Protein AF-A0A972RY14-F1 (afdb_monomer)

Foldseek 3Di:
DPPDPCPLVVPPDDAAEQQDLDQAPDLLLQHGDCRHLQHQLRQNDQAAQAHRVRPGGDPVQQSPADPPRNGGRHGNCSLQVTKHKYFAPPLQKAFDPVCLVLCCVQANVVLSVLQLDPVCLVVCVVWFWWQFPVVSHTGINVPDDPPTDTPPVQTRRHPSSVVVRLVVLVVVLVVDVVSVVSSCVSPVDPVVSVVRMDSMGMRHRCVLWDWDAPDVNSDIDTGPLSVLVSVLSVVRVVDDVVVCVVDVSVVRVVSSVNNVSSNVNVVCCCVQAPPDCNHVCNAVPPDDDDALDDDDDDDDDPVDDPQEDEAEPVSCCRNCVVVLLVLVLVCVVVVVPPDDPQDPVNSVVVVCVCVVVVHRPDDPPVSSVVSCVVPQQVDKDWAADPPCPDPVNIHIGGHPYYDYPVRDPDPPPVVPPPPVVVVVVVVVVVVVVVVD

Secondary structure (DSSP, 8-state):
------GGGTT--S-EE--B--SBSSTTS-SB-TTBTT-HHHH--SSTTB-TTSSSBSGGGTTPBPTTT--B-S-TTHHHH--EEEEPPTT--EE-GGGHHHHHHHH-HHHHHHHT-GGGHHHHHHS-EEEETTTTEEEEGGGS-TT--B-TTS-BSSHHHHHHHHHHHHHHHHH-HHHHHHHHHH-S-GGGGGGTEESEEEE--GGGS-EEEETTTTEEEE-HHHHHHHHHHHGGGG--HHHHHH-HHHHHHHHHHHHHHHHHHHHHHHIIIIISTTSHHHHHHH-PPPSS---------TTS-TTEEEEEHHHHHHHTHHHHHHHHHHHHHTT-STT----HHHHHHHHHHHHHTT------HHHHHHHHHHHGGG-EEEEE-SS--SGGGEEEEEEEEEE-TTTS----GGGTHHHHHHHHHHHHHHHHHTT-

Structure (mmCIF, N/CA/C/O backbone):
data_AF-A0A972RY14-F1
#
_entry.id   AF-A0A972RY14-F1
#
loop_
_atom_site.group_PDB
_atom_site.id
_atom_site.type_symbol
_atom_site.label_atom_id
_atom_site.label_alt_id
_atom_site.label_comp_id
_atom_site.label_asym_id
_atom_site.label_entity_id
_atom_site.label_seq_id
_atom_site.pdbx_PDB_ins_code
_atom_site.Cartn_x
_atom_site.Cartn_y
_atom_site.Cartn_z
_atom_site.occupancy
_atom_site.B_iso_or_equiv
_atom_site.auth_seq_id
_atom_site.auth_comp_id
_atom_site.auth_asym_id
_atom_site.auth_atom_id
_atom_site.pdbx_PDB_model_num
ATOM 1 N N . MET A 1 1 ? -0.905 -13.539 -23.899 1.00 31.23 1 MET A N 1
ATOM 2 C CA . MET A 1 1 ? -1.121 -13.413 -22.442 1.00 31.23 1 MET A CA 1
ATOM 3 C C . MET A 1 1 ? -0.305 -14.506 -21.786 1.00 31.23 1 MET A C 1
ATOM 5 O O . MET A 1 1 ? -0.497 -15.656 -22.144 1.00 31.23 1 MET A O 1
ATOM 9 N N . VAL A 1 2 ? 0.668 -14.164 -20.940 1.00 25.73 2 VAL A N 1
ATOM 10 C CA . VAL A 1 2 ? 1.366 -15.172 -20.130 1.00 25.73 2 VAL A CA 1
ATOM 11 C C . VAL A 1 2 ? 0.392 -15.558 -19.024 1.00 25.73 2 VAL A C 1
ATOM 13 O O . VAL A 1 2 ? 0.084 -14.720 -18.178 1.00 25.73 2 VAL A O 1
ATOM 16 N N . GLU A 1 3 ? -0.152 -16.772 -19.076 1.00 24.75 3 GLU A N 1
ATOM 17 C CA . GLU A 1 3 ? -0.888 -17.345 -17.951 1.00 24.75 3 GLU A CA 1
ATOM 18 C C . GLU A 1 3 ? 0.083 -17.451 -16.775 1.00 24.75 3 GLU A C 1
ATOM 20 O O . GLU A 1 3 ? 1.041 -18.223 -16.785 1.00 24.75 3 GLU A O 1
ATOM 25 N N . ILE A 1 4 ? -0.106 -16.577 -15.789 1.00 32.75 4 ILE A N 1
ATOM 26 C CA . ILE A 1 4 ? 0.603 -16.669 -14.520 1.00 32.75 4 ILE A CA 1
ATOM 27 C C . I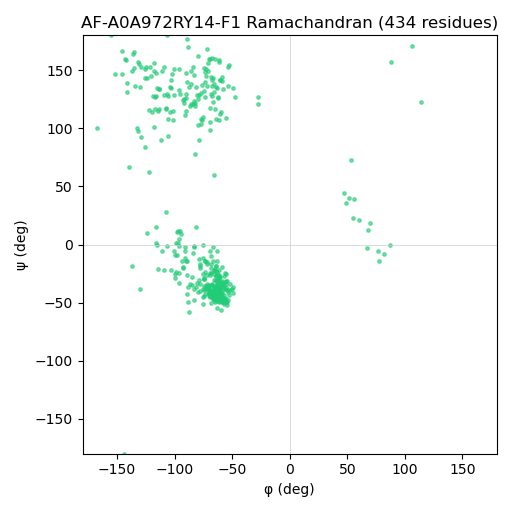LE A 1 4 ? -0.095 -17.789 -13.762 1.00 32.75 4 ILE A C 1
ATOM 29 O O . ILE A 1 4 ? -1.229 -17.617 -13.324 1.00 32.75 4 ILE A O 1
ATOM 33 N N . ASP A 1 5 ? 0.569 -18.931 -13.637 1.00 36.12 5 ASP A N 1
ATOM 34 C CA . ASP A 1 5 ? 0.090 -20.032 -12.813 1.00 36.12 5 ASP A CA 1
ATOM 35 C C . ASP A 1 5 ? 0.052 -19.581 -11.343 1.00 36.12 5 ASP A C 1
ATOM 37 O O . ASP A 1 5 ? 1.088 -19.347 -10.709 1.00 36.12 5 ASP A O 1
ATOM 41 N N . PHE A 1 6 ? -1.159 -19.372 -10.819 1.00 38.38 6 PHE A N 1
ATOM 42 C CA . PHE A 1 6 ? -1.369 -18.899 -9.453 1.00 38.38 6 PHE A CA 1
ATOM 43 C C . PHE A 1 6 ? -1.336 -20.027 -8.409 1.00 38.38 6 PHE A C 1
ATOM 45 O O . PHE A 1 6 ? -1.285 -19.725 -7.216 1.00 38.38 6 PHE A O 1
ATOM 52 N N . SER A 1 7 ? -1.276 -21.298 -8.828 1.00 40.31 7 SER A N 1
ATOM 53 C CA . SER A 1 7 ? -1.229 -22.465 -7.928 1.00 40.31 7 SER A CA 1
ATOM 54 C C . SER A 1 7 ? 0.006 -22.464 -7.012 1.00 40.31 7 SER A C 1
ATOM 56 O O . SER A 1 7 ? -0.044 -22.906 -5.865 1.00 40.31 7 SER A O 1
ATOM 58 N N . VAL A 1 8 ? 1.108 -21.847 -7.455 1.00 44.94 8 VAL A N 1
ATOM 59 C CA . VAL A 1 8 ? 2.336 -21.662 -6.659 1.00 44.94 8 VAL A CA 1
ATOM 60 C C . VAL A 1 8 ? 2.110 -20.736 -5.449 1.00 44.94 8 VAL A C 1
ATOM 62 O O . VAL A 1 8 ? 2.861 -20.786 -4.472 1.00 44.94 8 VAL A O 1
ATOM 65 N N . TYR A 1 9 ? 1.076 -19.889 -5.486 1.00 47.03 9 TYR A N 1
ATOM 66 C CA . TYR A 1 9 ? 0.794 -18.872 -4.470 1.00 47.03 9 TYR A CA 1
ATOM 67 C C . TYR A 1 9 ? -0.290 -19.274 -3.461 1.00 47.03 9 TYR A C 1
ATOM 69 O O . TYR A 1 9 ? -0.433 -18.588 -2.449 1.00 47.03 9 TYR A O 1
ATOM 77 N N . GLU A 1 10 ? -1.002 -20.385 -3.673 1.00 38.75 10 GLU A N 1
ATOM 78 C CA . GLU A 1 10 ? -2.032 -20.890 -2.744 1.00 38.75 10 GLU A CA 1
ATOM 79 C C . GLU A 1 10 ? -1.445 -21.336 -1.393 1.00 38.75 10 GLU A C 1
ATOM 81 O O . GLU A 1 10 ? -2.122 -21.297 -0.369 1.00 38.75 10 GLU A O 1
ATOM 86 N N . ASN A 1 11 ? -0.148 -21.656 -1.367 1.00 39.88 11 ASN A N 1
ATOM 87 C CA . ASN A 1 11 ? 0.603 -22.022 -0.163 1.00 39.88 11 ASN A CA 1
ATOM 88 C C . ASN A 1 11 ? 1.408 -20.856 0.448 1.00 39.88 11 ASN A C 1
ATOM 90 O O . ASN A 1 11 ? 2.258 -21.077 1.319 1.00 39.88 11 ASN A O 1
ATOM 94 N N . LEU A 1 12 ? 1.196 -19.606 0.007 1.00 41.84 12 LEU A N 1
ATOM 95 C CA . LEU A 1 12 ? 1.815 -18.460 0.676 1.00 41.84 12 LEU A CA 1
ATOM 96 C C . LEU A 1 12 ? 1.213 -18.329 2.084 1.00 41.84 12 LEU A C 1
ATOM 98 O O . LEU A 1 12 ? -0.004 -18.195 2.221 1.00 41.84 12 LEU A O 1
ATOM 102 N N . PRO A 1 13 ? 2.031 -18.352 3.152 1.00 44.38 13 PRO A N 1
ATOM 103 C CA . PRO A 1 13 ? 1.507 -18.205 4.497 1.00 44.38 13 PRO A CA 1
ATOM 104 C C . PRO A 1 13 ? 0.762 -16.874 4.616 1.00 44.38 13 PRO A C 1
ATOM 106 O O . PRO A 1 13 ? 1.210 -15.855 4.077 1.00 44.38 13 PRO A O 1
ATOM 109 N N . LYS A 1 14 ? -0.332 -16.890 5.397 1.00 60.28 14 LYS A N 1
ATOM 110 C CA . LYS A 1 14 ? -0.858 -15.722 6.125 1.00 60.28 14 LYS A CA 1
ATOM 111 C C . LYS A 1 14 ? 0.303 -14.771 6.422 1.00 60.28 14 LYS A C 1
ATOM 113 O O . LYS A 1 14 ? 1.313 -15.229 6.957 1.00 60.28 14 LYS A O 1
ATOM 118 N N . TYR A 1 15 ? 0.157 -13.499 6.043 1.00 71.69 15 TYR A N 1
ATOM 119 C CA . TYR A 1 15 ? 1.189 -12.458 6.115 1.00 71.69 15 TYR A CA 1
ATOM 120 C C . TYR A 1 15 ? 2.204 -12.708 7.235 1.00 71.69 15 TYR A C 1
ATOM 122 O O . TYR A 1 15 ? 1.823 -12.807 8.402 1.00 71.69 15 TYR A O 1
ATOM 130 N N . LYS A 1 16 ? 3.491 -12.836 6.899 1.00 87.19 16 LYS A N 1
ATOM 131 C CA . LYS A 1 16 ? 4.525 -13.070 7.915 1.00 87.19 16 LYS A CA 1
ATOM 132 C C . LYS A 1 16 ? 4.684 -11.840 8.812 1.00 87.19 16 LYS A C 1
ATOM 134 O O . LYS A 1 16 ? 4.617 -10.702 8.338 1.00 87.19 16 LYS A O 1
ATOM 139 N N . GLU A 1 17 ? 4.892 -12.085 10.104 1.00 90.44 17 GLU A N 1
ATOM 140 C CA . GLU A 1 17 ? 5.098 -11.022 11.088 1.00 90.44 17 GLU A CA 1
ATOM 141 C C . GLU A 1 17 ? 6.487 -10.392 10.944 1.00 90.44 17 GLU A C 1
ATOM 143 O O . GLU A 1 17 ? 7.486 -11.074 10.718 1.00 90.44 17 GLU A O 1
ATOM 148 N N . ILE A 1 18 ? 6.533 -9.072 11.093 1.00 92.25 18 ILE A N 1
ATOM 149 C CA . ILE A 1 18 ? 7.753 -8.279 11.183 1.00 92.25 18 ILE A CA 1
ATOM 150 C C . ILE A 1 18 ? 7.982 -7.946 12.655 1.00 92.25 18 ILE A C 1
ATOM 152 O O . ILE A 1 18 ? 7.202 -7.216 13.269 1.00 92.25 18 ILE A O 1
ATOM 156 N N . THR A 1 19 ? 9.070 -8.464 13.211 1.00 88.19 19 THR A N 1
ATOM 157 C CA . THR A 1 19 ? 9.394 -8.363 14.643 1.00 88.19 19 THR A CA 1
ATOM 158 C C . THR A 1 19 ? 10.408 -7.257 14.929 1.00 88.19 19 THR A C 1
ATOM 160 O O . THR A 1 19 ? 10.461 -6.718 16.035 1.00 88.19 19 THR A O 1
ATOM 163 N N . THR A 1 20 ? 11.231 -6.903 13.936 1.00 88.88 20 THR A N 1
ATOM 164 C CA . THR A 1 20 ? 12.447 -6.122 14.154 1.00 88.88 20 THR A CA 1
ATOM 165 C C . THR A 1 20 ? 12.383 -4.756 13.476 1.00 88.88 20 THR A C 1
ATOM 167 O O . THR A 1 20 ? 12.012 -4.619 12.312 1.00 88.88 20 THR A O 1
ATOM 170 N N . GLN A 1 21 ? 12.797 -3.725 14.219 1.00 87.62 21 GLN A N 1
ATOM 171 C CA . GLN A 1 21 ? 12.912 -2.343 13.734 1.00 87.62 21 GLN A CA 1
ATOM 172 C C . GLN A 1 21 ? 14.129 -2.121 12.820 1.00 87.62 21 GLN A C 1
ATOM 174 O O . GLN A 1 21 ? 14.139 -1.205 12.000 1.00 87.62 21 GLN A O 1
ATOM 179 N N . SER A 1 22 ? 15.169 -2.942 12.979 1.00 87.69 22 SER A N 1
ATOM 180 C CA . SER A 1 22 ? 16.404 -2.855 12.207 1.00 87.69 22 SER A CA 1
ATOM 181 C C . SER A 1 22 ? 16.142 -3.213 10.748 1.00 87.69 22 SER A C 1
ATOM 183 O O . SER A 1 22 ? 15.593 -4.268 10.433 1.00 87.69 22 SER A O 1
ATOM 185 N N . ILE A 1 23 ? 16.560 -2.329 9.843 1.00 87.75 23 ILE A N 1
ATOM 186 C CA . ILE A 1 23 ? 16.458 -2.568 8.400 1.00 87.75 23 ILE A CA 1
ATOM 187 C C . ILE A 1 23 ? 17.520 -3.581 7.951 1.00 87.75 23 ILE A C 1
ATOM 189 O O . ILE A 1 23 ? 17.234 -4.445 7.123 1.00 87.75 23 ILE A O 1
ATOM 193 N N . TYR A 1 24 ? 18.729 -3.489 8.505 1.00 88.12 24 TYR A N 1
ATOM 194 C CA . TYR A 1 24 ? 19.896 -4.281 8.115 1.00 88.12 24 TYR A CA 1
ATOM 195 C C . TYR A 1 24 ? 20.389 -5.154 9.273 1.00 88.12 24 TYR A C 1
ATOM 197 O O . TYR A 1 24 ? 20.140 -4.838 10.435 1.00 88.12 24 TYR A O 1
ATOM 205 N N . VAL A 1 25 ? 21.088 -6.247 8.947 1.00 83.75 25 VAL A N 1
ATOM 206 C CA . VAL A 1 25 ? 21.719 -7.141 9.943 1.00 83.75 25 VAL A CA 1
ATOM 207 C C . VAL A 1 25 ? 22.931 -6.479 10.603 1.00 83.75 25 VAL A C 1
ATOM 209 O O . VAL A 1 25 ? 23.173 -6.663 11.789 1.00 83.75 25 VAL A O 1
ATOM 212 N N . SER A 1 26 ? 23.696 -5.705 9.833 1.00 76.31 26 SER A N 1
ATOM 213 C CA . SER A 1 26 ? 24.914 -5.033 10.285 1.00 76.31 26 SER A CA 1
ATOM 214 C C . SER A 1 26 ? 24.959 -3.588 9.790 1.00 76.31 26 SER A C 1
ATOM 216 O O . SER A 1 26 ? 24.245 -3.206 8.859 1.00 76.31 26 SER A O 1
ATOM 218 N N . ASN A 1 27 ? 25.858 -2.793 10.372 1.00 65.06 27 ASN A N 1
ATOM 219 C CA . ASN A 1 27 ? 26.054 -1.382 10.020 1.00 65.06 27 ASN A CA 1
ATOM 220 C C . ASN A 1 27 ? 26.621 -1.163 8.604 1.00 65.06 27 ASN A C 1
ATOM 222 O O . ASN A 1 27 ? 26.789 -0.022 8.194 1.00 65.06 27 ASN A O 1
ATOM 226 N N . LYS A 1 28 ? 26.922 -2.229 7.848 1.00 62.50 28 LYS A N 1
ATOM 227 C CA . LYS A 1 28 ? 27.474 -2.136 6.487 1.00 62.50 28 LYS A CA 1
ATOM 228 C C . LYS A 1 28 ? 26.412 -1.924 5.395 1.00 62.50 28 LYS A C 1
ATOM 230 O O . LYS A 1 28 ? 26.766 -1.818 4.232 1.00 62.50 28 LYS A O 1
ATOM 235 N N . PHE A 1 29 ? 25.116 -1.874 5.733 1.00 72.62 29 PHE A N 1
ATOM 236 C CA . PHE A 1 29 ? 24.006 -1.607 4.789 1.00 72.62 29 PHE A CA 1
ATOM 237 C C . PHE A 1 29 ? 23.938 -2.546 3.555 1.00 72.62 29 PHE A C 1
ATOM 239 O O . PHE A 1 29 ? 23.338 -2.221 2.519 1.00 72.62 29 PHE A O 1
ATOM 246 N N . GLU A 1 30 ? 24.533 -3.735 3.670 1.00 73.75 30 GLU A N 1
ATOM 247 C CA . GLU A 1 30 ? 24.622 -4.732 2.597 1.00 73.75 30 GLU A CA 1
ATOM 248 C C . GLU A 1 30 ? 23.414 -5.673 2.588 1.00 73.75 30 GLU A C 1
ATOM 250 O O . GLU A 1 30 ? 22.789 -5.862 1.548 1.00 73.75 30 GLU A O 1
ATOM 255 N N . LYS A 1 31 ? 23.061 -6.238 3.752 1.00 85.50 31 LYS A N 1
ATOM 256 C CA . LYS A 1 31 ? 22.051 -7.301 3.878 1.00 85.50 31 LYS A CA 1
ATOM 257 C C . LYS A 1 31 ? 20.875 -6.873 4.742 1.00 85.50 31 LYS A C 1
ATOM 259 O O . LYS A 1 31 ? 21.058 -6.434 5.882 1.00 85.50 31 LYS A O 1
ATOM 264 N N . PHE A 1 32 ? 19.667 -7.033 4.203 1.00 90.69 32 PHE A N 1
ATOM 265 C CA . PHE A 1 32 ? 18.436 -6.771 4.941 1.00 90.69 32 PHE A CA 1
ATOM 266 C C . PHE A 1 32 ? 18.248 -7.769 6.077 1.00 90.69 32 PHE A C 1
ATOM 268 O O . PHE A 1 32 ? 18.558 -8.953 5.936 1.00 90.69 32 PHE A O 1
ATOM 275 N N . HIS A 1 33 ? 17.709 -7.278 7.189 1.00 92.00 33 HIS A N 1
ATOM 276 C CA . HIS A 1 33 ? 17.401 -8.096 8.351 1.00 92.00 33 HIS A CA 1
ATOM 277 C C . HIS A 1 33 ? 16.332 -9.151 8.002 1.00 92.00 33 HIS A C 1
ATOM 279 O O . HIS A 1 33 ? 15.323 -8.787 7.387 1.00 92.00 33 HIS A O 1
ATOM 285 N N . PRO A 1 34 ? 16.495 -10.427 8.404 1.00 90.12 34 PRO A N 1
ATOM 286 C CA . PRO A 1 34 ? 15.567 -11.514 8.067 1.00 90.12 34 PRO A CA 1
ATOM 287 C C . PRO A 1 34 ? 14.154 -11.318 8.631 1.00 90.12 34 PRO A C 1
ATOM 289 O O . PRO A 1 34 ? 13.187 -11.804 8.056 1.00 90.12 34 PRO A O 1
ATOM 292 N N . GLU A 1 35 ? 14.012 -10.540 9.699 1.00 90.69 35 GLU A N 1
ATOM 293 C CA . GLU A 1 35 ? 12.711 -10.221 10.310 1.00 90.69 35 GLU A CA 1
ATOM 294 C C . GLU A 1 35 ? 12.354 -8.727 10.236 1.00 90.69 35 GLU A C 1
ATOM 296 O O . GLU A 1 35 ? 11.510 -8.233 10.982 1.00 90.69 35 GLU A O 1
ATOM 301 N N . GLY A 1 36 ? 13.060 -7.972 9.388 1.00 92.00 36 GLY A N 1
ATOM 302 C CA . GLY A 1 36 ? 12.861 -6.532 9.239 1.00 92.00 36 GLY A CA 1
ATOM 303 C C . GLY A 1 36 ? 11.804 -6.167 8.197 1.00 92.00 36 GLY A C 1
ATOM 304 O O . GLY A 1 36 ? 11.395 -6.978 7.364 1.00 92.00 36 GLY A O 1
ATOM 305 N N . ILE A 1 37 ? 11.436 -4.885 8.160 1.00 92.56 37 ILE A N 1
ATOM 306 C CA . ILE A 1 37 ? 10.443 -4.331 7.219 1.00 92.56 37 ILE A CA 1
ATOM 307 C C . ILE A 1 37 ? 10.846 -4.418 5.730 1.00 92.56 37 ILE A C 1
ATOM 309 O O . ILE A 1 37 ? 10.044 -4.072 4.867 1.00 92.56 37 ILE A O 1
ATOM 313 N N . TYR A 1 38 ? 12.057 -4.868 5.395 1.00 93.00 38 TYR A N 1
ATOM 314 C CA . TYR A 1 38 ? 12.517 -5.101 4.014 1.00 93.00 38 TYR A CA 1
ATOM 315 C C . TYR A 1 38 ? 13.008 -6.533 3.761 1.00 93.00 38 TYR A C 1
ATOM 317 O O . TYR A 1 38 ? 13.559 -6.809 2.691 1.00 93.00 38 TYR A O 1
ATOM 325 N N . SER A 1 39 ? 12.783 -7.430 4.725 1.00 92.69 39 SER A N 1
ATOM 326 C CA . SER A 1 39 ? 13.262 -8.810 4.729 1.00 92.69 39 SER A CA 1
ATOM 327 C C . SER A 1 39 ? 12.985 -9.564 3.428 1.00 92.69 39 SER A C 1
ATOM 329 O O . SER A 1 39 ? 11.867 -9.577 2.910 1.00 92.69 39 SER A O 1
ATOM 331 N N . GLU A 1 40 ? 13.997 -10.275 2.940 1.00 91.81 40 GLU A N 1
ATOM 332 C CA . GLU A 1 40 ? 13.847 -11.200 1.816 1.00 91.81 40 GLU A CA 1
ATOM 333 C C . GLU A 1 40 ? 13.107 -12.491 2.203 1.00 91.81 40 GLU A C 1
ATOM 335 O O . GLU A 1 40 ? 12.469 -13.123 1.363 1.00 91.81 40 GLU A O 1
ATOM 340 N N . GLN A 1 41 ? 13.120 -12.872 3.485 1.00 90.88 41 GLN A N 1
ATOM 341 C CA . GLN A 1 41 ? 12.388 -14.046 3.977 1.00 90.88 41 GLN A CA 1
ATOM 342 C C . GLN A 1 41 ? 10.875 -13.815 4.061 1.00 90.88 41 GLN A C 1
ATOM 344 O O . GLN A 1 41 ? 10.097 -14.779 3.971 1.00 90.88 41 GLN A O 1
ATOM 349 N N . ILE A 1 42 ? 10.485 -12.555 4.292 1.00 90.50 42 ILE A N 1
ATOM 350 C CA . ILE A 1 42 ? 9.097 -12.099 4.414 1.00 90.50 42 ILE A CA 1
ATOM 351 C C . ILE A 1 42 ? 8.547 -11.751 3.037 1.00 90.50 42 ILE A C 1
ATOM 353 O O . ILE A 1 42 ? 7.560 -12.341 2.618 1.00 90.50 42 ILE A O 1
ATOM 357 N N . PHE A 1 43 ? 9.198 -10.825 2.331 1.00 91.19 43 PHE A N 1
ATOM 358 C CA . PHE A 1 43 ? 8.648 -10.238 1.108 1.00 91.19 43 PHE A CA 1
ATOM 359 C C . PHE A 1 43 ? 9.092 -10.944 -0.177 1.00 91.19 43 PHE A C 1
ATOM 361 O O . PHE A 1 43 ? 8.506 -10.707 -1.225 1.00 91.19 43 PHE A O 1
ATOM 3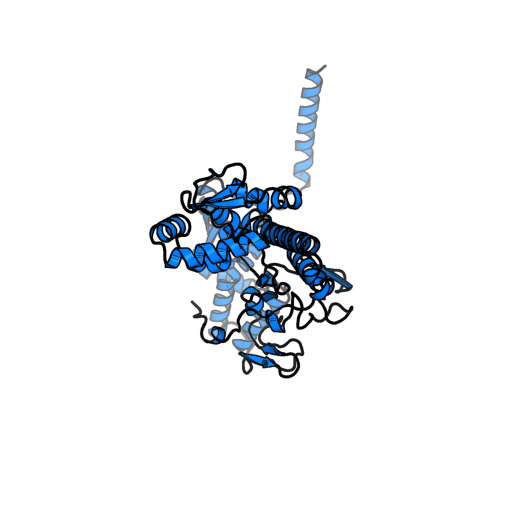68 N N . GLY A 1 44 ? 10.113 -11.799 -0.117 1.00 90.12 44 GLY A N 1
ATOM 369 C CA . GLY A 1 44 ? 10.692 -12.454 -1.289 1.00 90.12 44 GLY A CA 1
ATOM 370 C C . GLY A 1 44 ? 12.063 -11.893 -1.692 1.00 90.12 44 GLY A C 1
ATOM 371 O O . GLY A 1 44 ? 12.516 -10.881 -1.139 1.00 90.12 44 GLY A O 1
ATOM 372 N N . PRO A 1 45 ? 12.738 -12.563 -2.638 1.00 91.44 45 PRO A N 1
ATOM 373 C CA . PRO A 1 45 ? 14.148 -12.338 -2.956 1.00 91.44 45 PRO A CA 1
ATOM 374 C C . PRO A 1 45 ? 14.390 -11.017 -3.694 1.00 91.44 45 PRO A C 1
ATOM 376 O O . PRO A 1 45 ? 13.515 -10.538 -4.415 1.00 91.44 45 PRO A O 1
ATOM 379 N N . LEU A 1 46 ? 15.580 -10.424 -3.529 1.00 90.38 46 LEU A N 1
ATOM 380 C CA . LEU A 1 46 ? 15.978 -9.229 -4.292 1.00 90.38 46 LEU A CA 1
ATOM 381 C C . LEU A 1 46 ? 16.269 -9.531 -5.765 1.00 90.38 46 LEU A C 1
ATOM 383 O O . LEU A 1 46 ? 15.936 -8.728 -6.632 1.00 90.38 46 LEU A O 1
ATOM 387 N N . GLU A 1 47 ? 16.872 -10.686 -6.038 1.00 89.69 47 GLU A N 1
ATOM 388 C CA . GLU A 1 47 ? 17.248 -11.126 -7.379 1.00 89.69 47 GLU A CA 1
ATOM 389 C C . GLU A 1 47 ? 16.395 -12.313 -7.835 1.00 89.69 47 GLU A C 1
ATOM 391 O O . GLU A 1 47 ? 15.969 -13.151 -7.038 1.00 89.69 47 GLU A O 1
ATOM 396 N N . ASN A 1 48 ? 16.169 -12.405 -9.146 1.00 90.19 48 ASN A N 1
ATOM 397 C CA . ASN A 1 48 ? 15.366 -13.470 -9.735 1.00 90.19 48 ASN A CA 1
ATOM 398 C C . ASN A 1 48 ? 15.977 -14.852 -9.488 1.00 90.19 48 ASN A C 1
ATOM 400 O O . ASN A 1 48 ? 17.112 -15.121 -9.881 1.00 90.19 48 ASN A O 1
ATOM 404 N N . ASN A 1 49 ? 15.176 -15.754 -8.915 1.00 89.38 49 ASN A N 1
ATOM 405 C CA . ASN A 1 49 ? 15.536 -17.144 -8.635 1.00 89.38 49 ASN A CA 1
ATOM 406 C C . ASN A 1 49 ? 16.859 -17.271 -7.867 1.00 89.38 49 ASN A C 1
ATOM 408 O O . ASN A 1 49 ? 17.676 -18.144 -8.168 1.00 89.38 49 ASN A O 1
ATOM 412 N N . ARG A 1 50 ? 17.099 -16.379 -6.903 1.00 91.00 50 ARG A N 1
ATOM 413 C CA . ARG A 1 50 ? 18.292 -16.419 -6.059 1.00 91.00 50 ARG A CA 1
ATOM 414 C C . ARG A 1 50 ? 17.937 -16.043 -4.628 1.00 91.00 50 ARG A C 1
ATOM 416 O O . ARG A 1 50 ? 17.267 -15.047 -4.383 1.00 91.00 50 ARG A O 1
ATOM 423 N N . CYS A 1 51 ? 18.388 -16.846 -3.670 1.00 90.62 51 CYS A N 1
ATOM 424 C CA . CYS A 1 51 ? 18.228 -16.531 -2.255 1.00 90.62 51 CYS A CA 1
ATOM 425 C C . CYS A 1 51 ? 19.277 -15.510 -1.769 1.00 90.62 51 CYS A C 1
ATOM 427 O O . CYS A 1 51 ? 20.348 -15.372 -2.358 1.00 90.62 51 CYS A O 1
ATOM 429 N N . GLN A 1 52 ? 19.022 -14.869 -0.624 1.00 90.00 52 GLN A N 1
ATOM 430 C CA . GLN A 1 52 ? 19.906 -13.839 -0.053 1.00 90.00 52 GLN A CA 1
ATOM 431 C C . GLN A 1 52 ? 21.364 -14.293 0.178 1.00 90.00 52 GLN A C 1
ATOM 433 O O . GLN A 1 52 ? 22.284 -13.481 0.104 1.00 90.00 52 GLN A O 1
ATOM 438 N N . CYS A 1 53 ? 21.607 -15.573 0.495 1.00 89.00 53 CYS A N 1
ATOM 439 C CA . CYS A 1 53 ? 22.966 -16.085 0.719 1.00 89.00 53 CYS A CA 1
ATOM 440 C C . CYS A 1 53 ? 23.637 -16.636 -0.549 1.00 89.00 53 CYS A C 1
ATOM 442 O O . CYS A 1 53 ? 24.798 -17.027 -0.485 1.00 89.00 53 CYS A O 1
ATOM 444 N N . GLY A 1 54 ? 22.919 -16.704 -1.674 1.00 86.50 54 GLY A N 1
ATOM 445 C CA . GLY A 1 54 ? 23.418 -17.210 -2.954 1.00 86.50 54 GLY A CA 1
ATOM 446 C C . GLY A 1 54 ? 23.526 -18.735 -3.077 1.00 86.50 54 GLY A C 1
ATOM 447 O O . GLY A 1 54 ? 23.804 -19.215 -4.169 1.00 86.50 54 GLY A O 1
ATOM 448 N N . LYS A 1 55 ? 23.284 -19.511 -2.010 1.00 89.88 55 LYS A N 1
ATOM 449 C CA . LYS A 1 55 ? 23.431 -20.982 -2.034 1.00 89.88 55 LYS A CA 1
ATOM 450 C C . LYS A 1 55 ? 22.338 -21.696 -2.827 1.00 89.88 55 LYS A C 1
ATOM 452 O O . LYS A 1 55 ? 22.608 -22.676 -3.507 1.00 89.88 55 LYS A O 1
ATOM 457 N N . THR A 1 56 ? 21.104 -21.208 -2.738 1.00 88.00 56 THR A N 1
ATOM 458 C CA . THR A 1 56 ? 19.971 -21.732 -3.505 1.00 88.00 56 THR A CA 1
ATOM 459 C C . THR A 1 56 ? 19.677 -20.764 -4.639 1.00 88.00 56 THR A C 1
ATOM 461 O O . THR A 1 56 ? 19.282 -19.620 -4.398 1.00 88.00 56 THR A O 1
ATOM 464 N N . PHE A 1 57 ? 19.892 -21.215 -5.872 1.00 90.31 57 PHE A N 1
ATOM 465 C CA . PHE A 1 57 ? 19.699 -20.404 -7.068 1.00 90.31 57 PHE A CA 1
ATOM 466 C C . PHE A 1 57 ? 19.193 -21.239 -8.249 1.00 90.31 57 PHE A C 1
ATOM 468 O O . PHE A 1 57 ? 19.237 -22.472 -8.227 1.00 90.31 57 PHE A O 1
ATOM 475 N N . GLY A 1 58 ? 18.726 -20.547 -9.285 1.00 85.88 58 GLY A N 1
ATOM 476 C CA . GLY A 1 58 ? 18.303 -21.131 -10.552 1.00 85.88 58 GLY A CA 1
ATOM 477 C C . GLY A 1 58 ? 16.833 -21.549 -10.577 1.00 85.88 58 GLY A C 1
ATOM 478 O O . GLY A 1 58 ? 16.211 -21.815 -9.549 1.00 85.88 58 GLY A O 1
ATOM 479 N N . LYS A 1 59 ? 16.275 -21.632 -11.792 1.00 86.38 59 LYS A N 1
ATOM 480 C CA . LYS A 1 59 ? 14.860 -21.977 -12.022 1.00 86.38 59 LYS A CA 1
ATOM 481 C C . LYS A 1 59 ? 14.483 -23.369 -11.498 1.00 86.38 59 LYS A C 1
ATOM 483 O O . LYS A 1 59 ? 13.345 -23.568 -11.102 1.00 86.38 59 LYS A O 1
ATOM 488 N N . ILE A 1 60 ? 15.441 -24.300 -11.438 1.00 87.31 60 ILE A N 1
ATOM 489 C CA . ILE A 1 60 ? 15.256 -25.663 -10.899 1.00 87.31 60 ILE A CA 1
ATOM 490 C C . ILE A 1 60 ? 14.805 -25.628 -9.431 1.00 87.31 60 ILE A C 1
ATOM 492 O O . ILE A 1 60 ? 14.048 -26.482 -8.977 1.00 87.31 60 ILE A O 1
ATOM 496 N N . ASN A 1 61 ? 15.261 -24.622 -8.684 1.00 85.19 61 ASN A N 1
ATOM 497 C CA . ASN A 1 61 ? 14.943 -24.453 -7.273 1.00 85.19 61 ASN A CA 1
ATOM 498 C C . ASN A 1 61 ? 13.789 -23.470 -7.038 1.00 85.19 61 ASN A C 1
ATOM 500 O O . ASN A 1 61 ? 13.574 -23.064 -5.897 1.00 85.19 61 ASN A O 1
ATOM 504 N N . ASN A 1 62 ? 13.063 -23.066 -8.086 1.00 86.50 62 ASN A N 1
ATOM 505 C CA . ASN A 1 62 ? 11.925 -22.163 -7.955 1.00 86.50 62 ASN A CA 1
ATOM 506 C C . ASN A 1 62 ? 10.867 -22.765 -7.011 1.00 86.50 62 ASN A C 1
ATOM 508 O O . ASN A 1 62 ? 10.552 -23.949 -7.091 1.00 86.50 62 ASN A O 1
ATOM 512 N N . GLY A 1 63 ? 10.360 -21.960 -6.080 1.00 85.00 63 GLY A N 1
ATOM 513 C CA . GLY A 1 63 ? 9.420 -22.391 -5.042 1.00 85.00 63 GLY A CA 1
ATOM 514 C C . GLY A 1 63 ? 10.063 -23.058 -3.818 1.00 85.00 63 GLY A C 1
ATOM 515 O O . GLY A 1 63 ? 9.381 -23.253 -2.813 1.00 85.00 63 GLY A O 1
ATOM 516 N N . LYS A 1 64 ? 11.372 -23.355 -3.828 1.00 87.75 64 LYS A N 1
ATOM 517 C CA . LYS A 1 64 ? 12.074 -23.924 -2.663 1.00 87.75 64 LYS A CA 1
ATOM 518 C C . LYS A 1 64 ? 12.618 -22.826 -1.747 1.00 87.75 64 LYS A C 1
ATOM 520 O O . LYS A 1 64 ? 13.147 -21.811 -2.207 1.00 87.75 64 LYS A O 1
ATOM 525 N N . ARG A 1 65 ? 12.522 -23.026 -0.428 1.00 90.06 65 ARG A N 1
ATOM 526 C CA . ARG A 1 65 ? 13.181 -22.158 0.564 1.00 90.06 65 ARG A CA 1
ATOM 527 C C . ARG A 1 65 ? 14.613 -22.618 0.796 1.00 90.06 65 ARG A C 1
ATOM 529 O O . ARG A 1 65 ? 14.875 -23.808 0.899 1.00 90.06 65 ARG A O 1
ATOM 536 N N . CYS A 1 66 ? 15.532 -21.664 0.894 1.00 90.88 66 CYS A N 1
ATOM 537 C CA . CYS A 1 66 ? 16.924 -21.957 1.211 1.00 90.88 66 CYS A CA 1
ATOM 538 C C . CYS A 1 66 ? 17.067 -22.449 2.659 1.00 90.88 66 CYS A C 1
ATOM 540 O O . CYS A 1 66 ? 16.634 -21.757 3.577 1.00 90.88 66 CYS A O 1
ATOM 542 N N . GLU A 1 67 ? 17.750 -23.573 2.871 1.00 91.31 67 GLU A N 1
ATOM 543 C CA . GLU A 1 67 ? 18.007 -24.146 4.204 1.00 91.31 67 GLU A CA 1
ATOM 544 C C . GLU A 1 67 ? 18.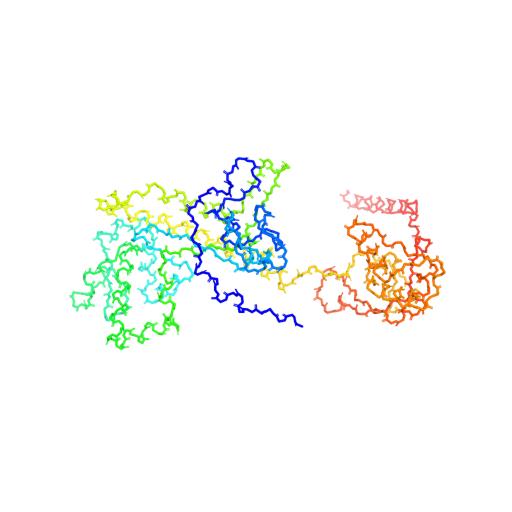877 -23.244 5.091 1.00 91.31 67 GLU A C 1
ATOM 546 O O . GLU A 1 67 ? 18.761 -23.257 6.310 1.00 91.31 67 GLU A O 1
ATOM 551 N N . HIS A 1 68 ? 19.727 -22.408 4.485 1.00 88.38 68 HIS A N 1
ATOM 552 C CA . HIS A 1 68 ? 20.635 -21.538 5.233 1.00 88.38 68 HIS A CA 1
ATOM 553 C C . HIS A 1 68 ? 20.044 -20.175 5.588 1.00 88.38 68 HIS A C 1
ATOM 555 O O . HIS A 1 68 ? 20.292 -19.673 6.678 1.00 88.38 68 HIS A O 1
ATOM 561 N N . CYS A 1 69 ? 19.333 -19.527 4.660 1.00 88.19 69 CYS A N 1
ATOM 562 C CA . CYS A 1 69 ? 18.819 -18.172 4.881 1.00 88.19 69 CYS A CA 1
ATOM 563 C C . CYS A 1 69 ? 17.293 -18.075 4.900 1.00 88.19 69 CYS A C 1
ATOM 565 O O . CYS A 1 69 ? 16.787 -16.969 5.038 1.00 88.19 69 CYS A O 1
ATOM 567 N N . GLY A 1 70 ? 16.544 -19.165 4.708 1.00 87.56 70 GLY A N 1
ATOM 568 C CA . GLY A 1 70 ? 15.073 -19.191 4.759 1.00 87.56 70 GLY A CA 1
ATOM 569 C C . GLY A 1 70 ? 14.343 -18.426 3.642 1.00 87.56 70 GLY A C 1
ATOM 570 O O . GLY A 1 70 ? 13.105 -18.446 3.575 1.00 87.56 70 GLY A O 1
ATOM 571 N N . VAL A 1 71 ? 15.083 -17.745 2.759 1.00 90.19 71 VAL A N 1
ATOM 572 C CA . VAL A 1 71 ? 14.543 -16.976 1.630 1.00 90.19 71 VAL A CA 1
ATOM 573 C C . VAL A 1 71 ? 14.019 -17.927 0.562 1.00 90.19 71 VAL A C 1
ATOM 575 O O . VAL A 1 71 ? 14.652 -18.935 0.243 1.00 90.19 71 VAL A O 1
ATOM 578 N N . LEU A 1 72 ? 12.848 -17.597 0.023 1.00 89.44 72 LEU A N 1
ATOM 579 C CA . LEU A 1 72 ? 12.229 -18.328 -1.074 1.00 89.44 72 LEU A CA 1
ATOM 580 C C . LEU A 1 72 ? 12.978 -18.029 -2.377 1.00 89.44 72 LEU A C 1
ATOM 582 O O . LEU A 1 72 ? 13.140 -16.866 -2.740 1.00 89.44 72 LEU A O 1
ATOM 586 N N . CYS A 1 73 ? 13.415 -19.067 -3.083 1.00 89.62 73 CYS A N 1
ATOM 587 C CA . CYS A 1 73 ? 13.941 -18.931 -4.433 1.00 89.62 73 CYS A CA 1
ATOM 588 C C . CYS A 1 73 ? 12.755 -18.759 -5.395 1.00 89.62 73 CYS A C 1
ATOM 590 O O . CYS A 1 73 ? 12.024 -19.713 -5.644 1.00 89.62 73 CYS A O 1
ATOM 592 N N . ALA A 1 74 ? 12.514 -17.534 -5.861 1.00 88.94 74 ALA A N 1
ATOM 593 C CA . ALA A 1 74 ? 11.399 -17.181 -6.744 1.00 88.94 74 ALA A CA 1
ATOM 594 C C . ALA A 1 74 ? 11.725 -15.921 -7.568 1.00 88.94 74 ALA A C 1
ATOM 596 O O . ALA A 1 74 ? 12.807 -15.348 -7.419 1.00 88.94 74 ALA A O 1
ATOM 597 N N . SER A 1 75 ? 10.801 -15.472 -8.426 1.00 89.31 75 SER A N 1
ATOM 598 C CA . SER A 1 75 ? 10.904 -14.149 -9.070 1.00 89.31 75 SER A CA 1
ATOM 599 C C . SER A 1 75 ? 10.962 -13.036 -8.016 1.00 89.31 75 SER A C 1
ATOM 601 O O . SER A 1 75 ? 10.233 -13.080 -7.018 1.00 89.31 75 SER A O 1
ATOM 603 N N . SER A 1 76 ? 11.789 -12.016 -8.254 1.00 89.62 76 SER A N 1
ATOM 604 C CA . SER A 1 76 ? 11.858 -10.826 -7.401 1.00 89.62 76 SER A CA 1
ATOM 605 C C . SER A 1 76 ? 10.551 -10.024 -7.415 1.00 89.62 76 SER A C 1
ATOM 607 O O . SER A 1 76 ? 10.266 -9.309 -6.452 1.00 89.62 76 SER A O 1
ATOM 609 N N . ASP A 1 77 ? 9.687 -10.229 -8.419 1.00 88.12 77 ASP A N 1
ATOM 610 C CA . ASP A 1 77 ? 8.337 -9.646 -8.505 1.00 88.12 77 ASP A CA 1
ATOM 611 C C . ASP A 1 77 ? 7.467 -9.958 -7.286 1.00 88.12 77 ASP A C 1
ATOM 613 O O . ASP A 1 77 ? 6.544 -9.208 -6.950 1.00 88.12 77 ASP A O 1
ATOM 617 N N . LEU A 1 78 ? 7.763 -11.060 -6.591 1.00 86.69 78 LEU A N 1
ATOM 618 C CA . LEU A 1 78 ? 7.086 -11.427 -5.356 1.00 86.69 78 LEU A CA 1
ATOM 619 C C . LEU A 1 78 ? 7.172 -10.301 -4.313 1.00 86.69 78 LEU A C 1
ATOM 621 O O . LEU A 1 78 ? 6.210 -10.086 -3.573 1.00 86.69 78 LEU A O 1
ATOM 625 N N . ARG A 1 79 ? 8.260 -9.517 -4.317 1.00 89.38 79 ARG A N 1
ATOM 626 C CA . ARG A 1 79 ? 8.441 -8.362 -3.427 1.00 89.38 79 ARG A CA 1
ATOM 627 C C . ARG A 1 79 ? 7.445 -7.249 -3.659 1.00 89.38 79 ARG A C 1
ATOM 629 O O . ARG A 1 79 ? 7.230 -6.482 -2.732 1.00 89.38 79 ARG A O 1
ATOM 636 N N . SER A 1 80 ? 6.849 -7.158 -4.844 1.00 86.06 80 SER A N 1
ATOM 637 C CA . SER A 1 80 ? 5.812 -6.174 -5.165 1.00 86.06 80 SER A CA 1
ATOM 638 C C . SER A 1 80 ? 4.418 -6.650 -4.752 1.00 86.06 80 SER A C 1
ATOM 640 O O . SER A 1 80 ? 3.565 -5.821 -4.440 1.00 86.06 80 SER A O 1
ATOM 642 N N . LYS A 1 81 ? 4.202 -7.972 -4.720 1.00 85.62 81 LYS A N 1
ATOM 643 C CA . LYS A 1 81 ? 2.906 -8.618 -4.444 1.00 85.62 81 LYS A CA 1
ATOM 644 C C . LYS A 1 81 ? 2.724 -9.033 -2.980 1.00 85.62 81 LYS A C 1
ATOM 646 O O . LYS A 1 81 ? 1.596 -9.169 -2.518 1.00 85.62 81 LYS A O 1
ATOM 651 N N . THR A 1 82 ? 3.817 -9.247 -2.252 1.00 87.62 82 THR A N 1
ATOM 652 C CA . THR A 1 82 ? 3.777 -9.767 -0.881 1.00 87.62 82 THR A CA 1
ATOM 653 C C . THR A 1 82 ? 3.629 -8.646 0.136 1.00 87.62 82 THR A C 1
ATOM 655 O O . THR A 1 82 ? 4.343 -7.643 0.090 1.00 87.62 82 THR A O 1
ATOM 658 N N . PHE A 1 83 ? 2.741 -8.860 1.102 1.00 89.94 83 PHE A N 1
ATOM 659 C CA . PHE A 1 83 ? 2.549 -7.988 2.255 1.00 89.94 83 PHE A CA 1
ATOM 660 C C . PHE A 1 83 ? 3.072 -8.678 3.518 1.00 89.94 83 PHE A C 1
ATOM 662 O O . PHE A 1 83 ? 3.106 -9.906 3.616 1.00 89.94 83 PHE A O 1
ATOM 669 N N . GLY A 1 84 ? 3.489 -7.874 4.487 1.00 91.56 84 GLY A N 1
ATOM 670 C CA . GLY A 1 84 ? 3.818 -8.336 5.832 1.00 91.56 84 GLY A CA 1
ATOM 671 C C . GLY A 1 84 ? 2.738 -7.913 6.817 1.00 91.56 84 GLY A C 1
ATOM 672 O O . GLY A 1 84 ? 1.787 -7.221 6.449 1.00 91.56 84 GLY A O 1
ATOM 673 N N . LYS A 1 85 ? 2.907 -8.269 8.088 1.00 92.00 85 LYS A N 1
ATOM 674 C CA . LYS A 1 85 ? 2.086 -7.723 9.172 1.00 92.00 85 LYS A CA 1
ATOM 675 C C . LYS A 1 85 ? 2.923 -7.321 10.376 1.00 92.00 85 LYS A C 1
ATOM 677 O O . LYS A 1 85 ? 3.975 -7.899 10.631 1.00 92.00 85 LYS A O 1
ATOM 682 N N . ILE A 1 86 ? 2.436 -6.346 11.130 1.00 91.88 86 ILE A N 1
ATOM 683 C CA . ILE A 1 86 ? 2.943 -5.998 12.459 1.00 91.88 86 ILE A CA 1
ATOM 684 C C . ILE A 1 86 ? 1.839 -6.333 13.453 1.00 91.88 86 ILE A C 1
ATOM 686 O O . ILE A 1 86 ? 0.763 -5.739 13.400 1.00 91.88 86 ILE A O 1
ATOM 690 N N . LYS A 1 87 ? 2.100 -7.282 14.353 1.00 89.88 87 LYS A N 1
ATOM 691 C CA . LYS A 1 87 ? 1.171 -7.625 15.430 1.00 89.88 87 LYS A CA 1
ATOM 692 C C . LYS A 1 87 ? 1.356 -6.650 16.591 1.00 89.88 87 LYS A C 1
ATOM 694 O O . LYS A 1 87 ? 2.474 -6.507 17.105 1.00 89.88 87 LYS A O 1
ATOM 699 N N . LEU A 1 88 ? 0.279 -5.976 16.979 1.00 88.31 88 LEU A N 1
ATOM 700 C CA . LEU A 1 88 ? 0.239 -5.122 18.164 1.00 88.31 88 LEU A CA 1
ATOM 701 C C . LEU A 1 88 ? 0.324 -5.974 19.446 1.00 88.31 88 LEU A C 1
ATOM 703 O O . LEU A 1 88 ? 0.077 -7.182 19.386 1.00 88.31 88 LEU A O 1
ATOM 707 N N . PRO A 1 89 ? 0.718 -5.380 20.589 1.00 85.00 89 PRO A N 1
ATOM 708 C CA . PRO A 1 89 ? 0.654 -6.058 21.883 1.00 85.00 89 PRO A CA 1
ATOM 709 C C . PRO A 1 89 ? -0.740 -6.626 22.172 1.00 85.00 89 PRO A C 1
ATOM 711 O O . PRO A 1 89 ? -1.746 -6.145 21.643 1.00 85.00 89 PRO A O 1
ATOM 714 N N . GLU A 1 90 ? -0.799 -7.662 23.002 1.00 80.69 90 GLU A N 1
ATOM 715 C CA . GLU A 1 90 ? -2.058 -8.319 23.341 1.00 80.69 90 GLU A CA 1
ATOM 716 C C . GLU A 1 90 ? -3.034 -7.341 24.018 1.00 80.69 90 GLU A C 1
ATOM 718 O O . GLU A 1 90 ? -2.639 -6.454 24.771 1.00 80.69 90 GLU A O 1
ATOM 723 N N . GLY A 1 91 ? -4.323 -7.452 23.689 1.00 80.12 91 GLY A N 1
ATOM 724 C CA . GLY A 1 91 ? -5.364 -6.550 24.193 1.00 80.12 91 GLY A CA 1
ATOM 725 C C . GLY A 1 91 ? -5.419 -5.173 23.520 1.00 80.12 91 GLY A C 1
ATOM 726 O O . GLY A 1 91 ? -6.436 -4.493 23.645 1.00 80.12 91 GLY A O 1
ATOM 727 N N . ILE A 1 92 ? -4.398 -4.770 22.755 1.00 86.75 92 ILE A N 1
ATOM 728 C CA . ILE A 1 92 ? -4.417 -3.510 22.004 1.00 86.75 92 ILE A CA 1
ATOM 729 C C . ILE A 1 92 ? -5.084 -3.723 20.648 1.00 86.75 92 ILE A C 1
ATOM 731 O O . ILE A 1 92 ? -4.589 -4.451 19.786 1.00 86.75 92 ILE A O 1
ATOM 735 N N . TYR A 1 93 ? -6.180 -3.001 20.444 1.00 90.75 93 TYR A N 1
ATOM 736 C CA . TYR A 1 93 ? -6.867 -2.908 19.167 1.00 90.75 93 TYR A CA 1
ATOM 737 C C . TYR A 1 93 ? -6.991 -1.453 18.754 1.00 90.75 93 TYR A C 1
ATOM 739 O O . TYR A 1 93 ? -7.219 -0.567 19.576 1.00 90.75 93 TYR A O 1
ATOM 747 N N . VAL A 1 94 ? -6.860 -1.220 17.459 1.00 92.94 94 VAL A N 1
ATOM 748 C CA . VAL A 1 94 ? -6.961 0.106 16.852 1.00 92.94 94 VAL A CA 1
ATOM 749 C C . VAL A 1 94 ? -8.016 0.094 15.765 1.00 92.94 94 VAL A C 1
ATOM 751 O O . VAL A 1 94 ? -8.286 -0.936 15.149 1.00 92.94 94 VAL A O 1
ATOM 754 N N . LEU A 1 95 ? -8.610 1.249 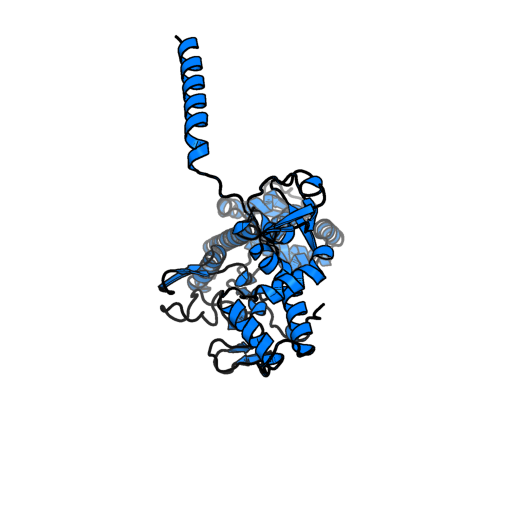15.515 1.00 94.06 95 LEU A N 1
ATOM 755 C CA . LEU A 1 95 ? -9.568 1.424 14.442 1.00 94.06 95 LEU A CA 1
ATOM 756 C C . LEU A 1 95 ? -8.848 1.532 13.104 1.00 94.06 95 LEU A C 1
ATOM 758 O O . LEU A 1 95 ? -7.932 2.342 12.935 1.00 94.06 95 LEU A O 1
ATOM 762 N N . ASN A 1 96 ? -9.305 0.745 12.136 1.00 91.81 96 ASN A N 1
ATOM 763 C CA . ASN A 1 96 ? -8.865 0.841 10.758 1.00 91.81 96 ASN A CA 1
ATOM 764 C C . ASN A 1 96 ? -9.294 2.197 10.171 1.00 91.81 96 ASN A C 1
ATOM 766 O O . ASN A 1 96 ? -10.500 2.431 10.036 1.00 91.81 96 ASN A O 1
ATOM 770 N N . PRO A 1 97 ? -8.349 3.074 9.772 1.00 92.19 97 PRO A N 1
ATOM 771 C CA . PRO A 1 97 ? -8.667 4.420 9.295 1.00 92.19 97 PRO A CA 1
ATOM 772 C C . PRO A 1 97 ? -9.669 4.462 8.137 1.00 92.19 97 PRO A C 1
ATOM 774 O O . PRO A 1 97 ? -10.479 5.384 8.061 1.00 92.19 97 PRO A O 1
ATOM 777 N N . ILE A 1 98 ? -9.673 3.439 7.275 1.00 89.50 98 ILE A N 1
ATOM 778 C CA . ILE A 1 98 ? -10.589 3.343 6.127 1.00 89.50 98 ILE A CA 1
ATOM 779 C C . ILE A 1 98 ? -12.054 3.259 6.583 1.00 89.50 98 ILE A C 1
ATOM 781 O O . ILE A 1 98 ? -12.936 3.841 5.952 1.00 89.50 98 ILE A O 1
ATOM 785 N N . PHE A 1 99 ? -12.328 2.563 7.690 1.00 90.00 99 PHE A N 1
ATOM 786 C CA . PHE A 1 99 ? -13.692 2.252 8.130 1.00 90.00 99 PHE A CA 1
ATOM 787 C C . PHE A 1 99 ? -14.231 3.189 9.211 1.00 90.00 99 PHE A C 1
ATOM 789 O O . PHE A 1 99 ? -15.384 3.049 9.616 1.00 90.00 99 PHE A O 1
ATOM 796 N N . ILE A 1 100 ? -13.462 4.194 9.639 1.00 91.06 100 ILE A N 1
ATOM 797 C CA . ILE A 1 100 ? -13.911 5.163 10.654 1.00 91.06 100 ILE A CA 1
ATOM 798 C C . ILE A 1 100 ? -15.151 5.926 10.192 1.00 91.06 100 ILE A C 1
ATOM 800 O O . ILE A 1 100 ? -16.055 6.164 10.991 1.00 91.06 100 ILE A O 1
ATOM 804 N N . GLY A 1 101 ? -15.235 6.267 8.903 1.00 90.44 101 GLY A N 1
ATOM 805 C CA . GLY A 1 101 ? -16.424 6.903 8.332 1.00 90.44 101 GLY A CA 1
ATOM 806 C C . GLY A 1 101 ? -17.664 6.009 8.418 1.00 90.44 101 GLY A C 1
ATOM 807 O O . GLY A 1 101 ? -18.733 6.475 8.806 1.00 90.44 101 GLY A O 1
ATOM 808 N N . THR A 1 102 ? -17.519 4.720 8.109 1.00 89.56 102 THR A N 1
ATOM 809 C CA . THR A 1 102 ? -18.602 3.728 8.195 1.00 89.56 102 THR A CA 1
ATOM 810 C C . THR A 1 102 ? -19.039 3.501 9.640 1.00 89.56 102 THR A C 1
ATOM 812 O O . THR A 1 102 ? -20.233 3.557 9.940 1.00 89.56 102 THR A O 1
ATOM 815 N N . LEU A 1 103 ? -18.082 3.339 10.556 1.00 91.38 103 LEU A N 1
ATOM 816 C CA . LEU A 1 103 ? -18.358 3.204 11.985 1.00 91.38 103 LEU A CA 1
ATOM 817 C C . LEU A 1 103 ? -19.068 4.449 12.533 1.00 91.38 103 LEU A C 1
ATOM 819 O O . LEU A 1 103 ? -20.067 4.328 13.231 1.00 91.38 103 LEU A O 1
ATOM 823 N N . SER A 1 104 ? -18.610 5.644 12.153 1.00 92.75 104 SER A N 1
ATOM 824 C CA . SER A 1 104 ? -19.224 6.920 12.549 1.00 92.75 104 SER A CA 1
ATOM 825 C C . SER A 1 104 ? -20.668 7.045 12.065 1.00 92.75 104 SER A C 1
ATOM 827 O O . SER A 1 104 ? -21.522 7.534 12.800 1.00 92.75 104 SER A O 1
ATOM 829 N N . LYS A 1 105 ? -20.970 6.593 10.842 1.00 90.94 105 LYS A N 1
ATOM 830 C CA . LYS A 1 105 ? -22.345 6.579 10.319 1.00 90.94 105 LYS A CA 1
ATOM 831 C C . LYS A 1 105 ? -23.2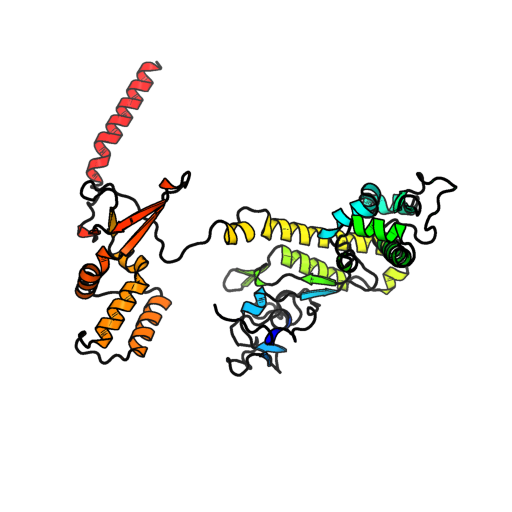38 5.606 11.089 1.00 90.94 105 LYS A C 1
ATOM 833 O O . LYS A 1 105 ? -24.370 5.959 11.398 1.00 90.94 105 LYS A O 1
ATOM 838 N N . THR A 1 106 ? -22.705 4.432 11.424 1.00 89.81 106 THR A N 1
ATOM 839 C CA . THR A 1 106 ? -23.455 3.344 12.069 1.00 89.81 106 THR A CA 1
ATOM 840 C C . THR A 1 106 ? -23.707 3.634 13.551 1.00 89.81 106 THR A C 1
ATOM 842 O O . THR A 1 106 ? -24.846 3.603 14.003 1.00 89.81 106 THR A O 1
ATOM 845 N N . PHE A 1 107 ? -22.662 3.988 14.302 1.00 90.56 107 PHE A N 1
ATOM 846 C CA . PHE A 1 107 ? -22.709 4.122 15.763 1.00 90.56 107 PHE A CA 1
ATOM 847 C C . PHE A 1 107 ? -22.843 5.567 16.258 1.00 90.56 107 PHE A C 1
ATOM 849 O O . PHE A 1 107 ? -23.035 5.787 17.449 1.00 90.56 107 PHE A O 1
ATOM 856 N N . GLY A 1 108 ? -22.786 6.563 15.369 1.00 91.88 108 GLY A N 1
ATOM 857 C CA . GLY A 1 108 ? -22.979 7.974 15.703 1.00 91.88 108 GLY A CA 1
ATOM 858 C C . GLY A 1 108 ? -21.705 8.813 15.513 1.00 91.88 108 GLY A C 1
ATOM 859 O O . GLY A 1 108 ? -20.685 8.552 16.156 1.00 91.88 108 GLY A O 1
ATOM 860 N N . PRO A 1 109 ? -21.740 9.875 14.683 1.00 90.94 109 PRO A N 1
ATOM 861 C CA . PRO A 1 109 ? -20.524 10.561 14.247 1.00 90.94 109 PRO A CA 1
ATOM 862 C C . PRO A 1 109 ? -19.845 11.347 15.370 1.00 90.94 109 PRO A C 1
ATOM 864 O O . PRO A 1 109 ? -18.620 11.361 15.469 1.00 90.94 109 PRO A O 1
ATOM 867 N N . PHE A 1 110 ? -20.631 11.981 16.244 1.00 91.62 110 PHE A N 1
ATOM 868 C CA . PHE A 1 110 ? -20.100 12.755 17.366 1.00 91.62 110 PHE A CA 1
ATOM 869 C C . PHE A 1 110 ? -19.484 11.862 18.444 1.00 91.62 110 PHE A C 1
ATOM 871 O O . PHE A 1 110 ? -18.424 12.198 18.967 1.00 91.62 110 PHE A O 1
ATOM 878 N N . ALA A 1 111 ? -20.117 10.724 18.744 1.00 91.56 111 ALA A N 1
ATOM 879 C CA . ALA A 1 111 ? -19.616 9.779 19.734 1.00 91.56 111 ALA A CA 1
ATOM 880 C C . ALA A 1 111 ? -18.264 9.206 19.295 1.00 91.56 111 ALA A C 1
ATOM 882 O O . ALA A 1 111 ? -17.268 9.390 19.989 1.00 91.56 111 ALA A O 1
ATOM 883 N N . VAL A 1 112 ? -18.192 8.625 18.090 1.00 93.44 112 VAL A N 1
ATOM 884 C CA . VAL A 1 112 ? -16.951 8.032 17.563 1.00 93.44 112 VAL A CA 1
ATOM 885 C C . VAL A 1 112 ? -15.831 9.074 17.461 1.00 93.44 112 VAL A C 1
ATOM 887 O O . VAL A 1 112 ? -14.701 8.804 17.867 1.00 93.44 112 VAL A O 1
ATOM 890 N N . LYS A 1 113 ? -16.132 10.297 16.998 1.00 93.19 113 LYS A N 1
ATOM 891 C CA . LYS A 1 113 ? -15.147 11.389 16.930 1.00 93.19 113 LYS A CA 1
ATOM 892 C C . LYS A 1 113 ? -14.595 11.775 18.307 1.00 93.19 113 LYS A C 1
ATOM 894 O O . LYS A 1 113 ? -13.394 12.004 18.429 1.00 93.19 113 LYS A O 1
ATOM 899 N N . ASN A 1 114 ? -15.448 11.865 19.326 1.00 93.19 114 ASN A N 1
ATOM 900 C CA . ASN A 1 114 ? -15.024 12.240 20.677 1.00 93.19 114 ASN A CA 1
ATOM 901 C C . ASN A 1 114 ? -14.248 11.119 21.372 1.00 93.19 114 ASN A C 1
ATOM 903 O O . ASN A 1 114 ? -13.296 11.406 22.090 1.00 93.19 114 ASN A O 1
ATOM 907 N N . VAL A 1 115 ? -14.620 9.861 21.134 1.00 93.31 115 VAL A N 1
ATOM 908 C CA . VAL A 1 115 ? -13.927 8.680 21.671 1.00 93.31 115 VAL A CA 1
ATOM 909 C C . VAL A 1 115 ? -12.532 8.517 21.065 1.00 93.31 115 VAL A C 1
ATOM 911 O O . VAL A 1 115 ? -11.604 8.102 21.749 1.00 93.31 115 VAL A O 1
ATOM 914 N N . LEU A 1 116 ? -12.355 8.893 19.796 1.00 92.44 116 LEU A N 1
ATOM 915 C CA . LEU A 1 116 ? -11.053 8.921 19.121 1.00 92.44 116 LEU A CA 1
ATOM 916 C C . LEU A 1 116 ? -10.145 10.079 19.573 1.00 92.44 116 LEU A C 1
ATOM 918 O O . LEU A 1 116 ? -8.954 10.074 19.259 1.00 92.44 116 LEU A O 1
ATOM 922 N N . ASN A 1 117 ? -10.677 11.080 20.277 1.00 92.12 117 ASN A N 1
ATOM 923 C CA . ASN A 1 117 ? -9.928 12.269 20.665 1.00 92.12 117 ASN A CA 1
ATOM 924 C C . ASN A 1 117 ? -9.266 12.092 22.038 1.00 92.12 117 ASN A C 1
ATOM 926 O O . ASN A 1 117 ? -9.934 12.128 23.071 1.00 92.12 117 ASN A O 1
ATOM 930 N N . LYS A 1 118 ? -7.930 12.015 22.048 1.00 91.00 118 LYS A N 1
ATOM 931 C CA . LYS A 1 118 ? -7.115 11.894 23.265 1.00 91.00 118 LYS A CA 1
ATOM 932 C C . LYS A 1 118 ? -7.430 12.965 24.316 1.00 91.00 118 LYS A C 1
ATOM 934 O O . LYS A 1 118 ? -7.484 12.648 25.499 1.00 91.00 118 LYS A O 1
ATOM 939 N N . SER A 1 119 ? -7.674 14.214 23.912 1.00 92.25 119 SER A N 1
ATOM 940 C CA . SER A 1 119 ? -7.950 15.313 24.853 1.00 92.25 119 SER A CA 1
ATOM 941 C C . SER A 1 119 ? -9.290 15.172 25.576 1.00 92.25 119 SER A C 1
ATOM 943 O O . SER A 1 119 ? -9.510 15.844 26.574 1.00 92.25 119 SER A O 1
ATOM 945 N N . LYS A 1 120 ? -10.197 14.325 25.072 1.00 92.12 120 LYS A N 1
ATOM 946 C CA . LYS A 1 120 ? -11.507 14.054 25.675 1.00 92.12 120 LYS A CA 1
ATOM 947 C C . LYS A 1 120 ? -11.531 12.796 26.535 1.00 92.12 120 LYS A C 1
ATOM 949 O O . LYS A 1 120 ? -12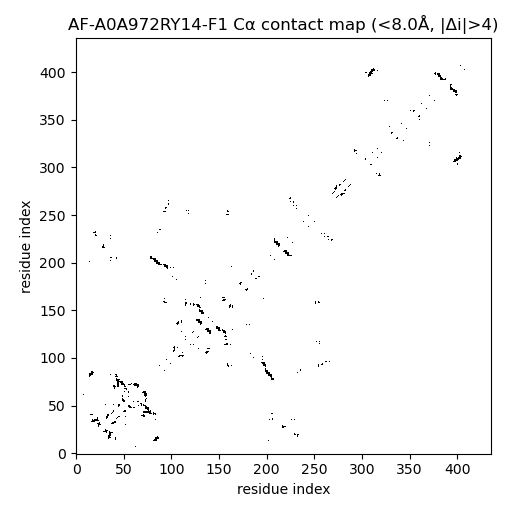.577 12.473 27.079 1.00 92.12 120 LYS A O 1
ATOM 954 N N . TYR A 1 121 ? -10.405 12.102 26.687 1.00 90.56 121 TYR A N 1
ATOM 955 C CA . TYR A 1 121 ? -10.354 10.834 27.409 1.00 90.56 121 TYR A CA 1
ATOM 956 C C . TYR A 1 121 ? -10.844 10.949 28.864 1.00 90.56 121 TYR A C 1
ATOM 958 O O . TYR A 1 121 ? -11.718 10.186 29.264 1.00 90.56 121 TYR A O 1
ATOM 966 N N . HIS A 1 122 ? -10.352 11.932 29.628 1.00 90.75 122 HIS A N 1
ATOM 967 C CA . HIS A 1 122 ? -10.790 12.144 31.014 1.00 90.75 122 HIS A CA 1
ATOM 968 C C . HIS A 1 122 ? -12.267 12.568 31.096 1.00 90.75 122 HIS A C 1
ATOM 970 O O . HIS A 1 122 ? -13.031 11.915 31.801 1.00 90.75 122 HIS A O 1
ATOM 976 N N . ASP A 1 123 ? -12.699 13.547 30.286 1.00 91.56 123 ASP A N 1
ATOM 977 C CA . ASP A 1 123 ? -14.110 13.967 30.194 1.00 91.56 123 ASP A CA 1
ATOM 978 C C . ASP A 1 123 ? -15.054 12.789 29.894 1.00 91.56 123 ASP A C 1
ATOM 980 O O . ASP A 1 123 ? -16.166 12.707 30.416 1.00 91.56 123 ASP A O 1
ATOM 984 N N . ASN A 1 124 ? -14.634 11.886 29.004 1.00 92.12 124 ASN A N 1
ATOM 985 C CA . ASN A 1 124 ? -15.420 10.719 28.625 1.00 92.12 124 ASN A CA 1
ATOM 986 C C . ASN A 1 124 ? -15.420 9.653 29.729 1.00 92.12 124 ASN A C 1
ATOM 988 O O . ASN A 1 124 ? -16.371 8.890 29.821 1.00 92.12 124 ASN A O 1
ATOM 992 N N . LYS A 1 125 ? -14.372 9.566 30.553 1.00 89.94 125 LYS A N 1
ATOM 993 C CA . LYS A 1 125 ? -14.314 8.627 31.681 1.00 89.94 125 LYS A CA 1
ATOM 994 C C . LYS A 1 125 ? -15.251 9.061 32.812 1.00 89.94 125 LYS A C 1
ATOM 996 O O . LYS A 1 125 ? -15.878 8.209 33.429 1.00 89.94 125 LYS A O 1
ATOM 1001 N N . GLU A 1 126 ? -15.385 10.367 33.038 1.00 91.19 126 GLU A N 1
ATOM 1002 C CA . GLU A 1 126 ? -16.352 10.938 33.989 1.00 91.19 126 GLU A CA 1
ATOM 1003 C C . GLU A 1 126 ? -17.795 10.866 33.469 1.00 91.19 126 GLU A C 1
ATOM 1005 O O . GLU A 1 126 ? -18.714 10.523 34.208 1.00 91.19 126 GLU A O 1
ATOM 1010 N N . SER A 1 127 ? -18.006 11.165 32.182 1.00 92.75 127 SER A N 1
ATOM 1011 C CA . SER A 1 127 ? -19.315 11.096 31.522 1.00 92.75 127 SER A CA 1
ATOM 1012 C C . SER A 1 127 ? -19.234 10.214 30.268 1.00 92.75 127 SER A C 1
ATOM 1014 O O . SER A 1 127 ? -19.054 10.734 29.154 1.00 92.75 127 SER A O 1
ATOM 1016 N N . PRO A 1 128 ? -19.360 8.883 30.440 1.00 94.12 128 PRO A N 1
ATOM 1017 C CA . PRO A 1 128 ? -19.226 7.921 29.354 1.00 94.12 128 PRO A CA 1
ATOM 1018 C C . PRO A 1 128 ? -20.409 7.952 28.392 1.00 94.12 128 PRO A C 1
ATOM 1020 O O . PRO A 1 128 ? -21.455 8.563 28.629 1.00 94.12 128 PRO A O 1
ATOM 1023 N N . TYR A 1 129 ? -20.220 7.285 27.262 1.00 95.88 129 TYR A N 1
ATOM 1024 C CA . TYR A 1 129 ? -21.267 7.032 26.290 1.00 95.88 129 TYR A CA 1
ATOM 1025 C C . TYR A 1 129 ? -21.787 5.605 26.449 1.00 95.88 129 TYR A C 1
ATOM 1027 O O . TYR A 1 129 ? -21.031 4.707 26.802 1.00 95.88 129 TYR A O 1
ATOM 1035 N N . TYR A 1 130 ? -23.052 5.387 26.115 1.00 95.50 130 TYR A N 1
ATOM 1036 C CA . TYR A 1 130 ? -23.685 4.072 26.125 1.00 95.50 130 TYR A CA 1
ATOM 1037 C C . TYR A 1 130 ? -24.382 3.814 24.796 1.00 95.50 130 TYR A C 1
ATOM 1039 O O . TYR A 1 130 ? -24.780 4.747 24.092 1.00 95.50 130 TYR A O 1
ATOM 1047 N N . PHE A 1 131 ? -24.509 2.543 24.431 1.00 95.25 131 PHE A N 1
ATOM 1048 C CA . PHE A 1 131 ? -25.279 2.142 23.261 1.00 95.25 131 PHE A CA 1
ATOM 1049 C C . PHE A 1 131 ? -26.762 2.060 23.627 1.00 95.25 131 PHE A C 1
ATOM 1051 O O . PHE A 1 131 ? -27.120 1.307 24.528 1.00 95.25 131 PHE A O 1
ATOM 1058 N N . SER A 1 132 ? -27.598 2.827 22.927 1.00 93.62 132 SER A N 1
ATOM 1059 C CA . SER A 1 132 ? -29.058 2.808 23.064 1.00 93.62 132 SER A CA 1
ATOM 1060 C C . SER A 1 132 ? -29.670 1.792 22.106 1.00 93.62 132 SER A C 1
ATOM 1062 O O . SER A 1 132 ? -29.423 1.851 20.895 1.00 93.62 132 SER A O 1
ATOM 1064 N N . MET A 1 133 ? -30.483 0.885 22.649 1.00 90.06 133 MET A N 1
ATOM 1065 C CA . MET A 1 133 ? -31.202 -0.141 21.889 1.00 90.06 133 MET A CA 1
ATOM 1066 C C . MET A 1 133 ? -32.352 0.454 21.073 1.00 90.06 133 MET A C 1
ATOM 1068 O O . MET A 1 133 ? -32.685 -0.071 20.016 1.00 90.06 133 MET A O 1
ATOM 1072 N N . GLU A 1 134 ? -32.912 1.588 21.496 1.00 88.88 134 GLU A N 1
ATOM 1073 C CA . GLU A 1 134 ? -33.956 2.290 20.743 1.00 88.88 134 GLU A CA 1
ATOM 1074 C C . GLU A 1 134 ? -33.390 3.027 19.523 1.00 88.88 134 GLU A C 1
ATOM 1076 O O . GLU A 1 134 ? -33.956 2.994 18.429 1.00 88.88 134 GLU A O 1
ATOM 1081 N N . LYS A 1 135 ? -32.260 3.723 19.710 1.00 89.75 135 LYS A N 1
ATOM 1082 C CA . LYS A 1 135 ? -31.647 4.576 18.677 1.00 89.75 135 LYS A CA 1
ATOM 1083 C C . LYS A 1 135 ? -30.629 3.834 17.809 1.00 89.75 135 LYS A C 1
ATOM 1085 O O . LYS A 1 135 ? -30.173 4.408 16.817 1.00 89.75 135 LYS A O 1
ATOM 1090 N N . PHE A 1 136 ? -30.233 2.621 18.204 1.00 91.81 136 PHE A N 1
ATOM 1091 C CA . PHE A 1 136 ? -29.138 1.827 17.629 1.00 91.81 136 PHE A CA 1
ATOM 1092 C C . PHE A 1 136 ? -27.825 2.610 17.468 1.00 91.81 136 PHE A C 1
ATOM 1094 O O . PHE A 1 136 ? -27.086 2.453 16.492 1.00 91.81 136 PHE A O 1
ATOM 1101 N N . LYS A 1 137 ? -27.542 3.508 18.418 1.00 93.31 137 LYS A N 1
ATOM 1102 C CA . LYS A 1 137 ? -26.407 4.440 18.379 1.00 93.31 137 LYS A CA 1
ATOM 1103 C C . LYS A 1 137 ? -25.794 4.621 19.756 1.00 93.31 137 LYS A C 1
ATOM 1105 O O . LYS A 1 137 ? -26.445 4.432 20.778 1.00 93.31 137 LYS A O 1
ATOM 1110 N N . ILE A 1 138 ? -24.544 5.070 19.755 1.00 94.50 138 ILE A N 1
ATOM 1111 C CA . ILE A 1 138 ? -23.813 5.455 20.954 1.00 94.50 138 ILE A CA 1
ATOM 1112 C C . ILE A 1 138 ? -24.170 6.903 21.302 1.00 94.50 138 ILE A C 1
ATOM 1114 O O . ILE A 1 138 ? -23.972 7.828 20.507 1.00 94.50 138 ILE A O 1
ATOM 1118 N N . VAL A 1 139 ? -24.701 7.098 22.503 1.00 93.81 139 VAL A N 1
ATOM 1119 C CA . VAL A 1 139 ? -25.202 8.376 23.012 1.00 93.81 139 VAL A CA 1
ATOM 1120 C C . VAL A 1 139 ? -24.520 8.681 24.344 1.00 93.81 139 VAL A C 1
ATOM 1122 O O . VAL A 1 139 ? -24.209 7.783 25.117 1.00 93.81 139 VAL A O 1
ATOM 1125 N N . LYS A 1 140 ? -24.220 9.958 24.595 1.00 93.50 140 LYS A N 1
ATOM 1126 C CA . LYS A 1 140 ? -23.578 10.389 25.845 1.00 93.50 140 LYS A CA 1
ATOM 1127 C C . LYS A 1 140 ? -24.539 10.212 27.021 1.00 93.50 140 LYS A C 1
ATOM 1129 O O . LYS A 1 140 ? -25.721 10.502 26.843 1.00 93.50 140 LYS A O 1
ATOM 1134 N N . SER A 1 141 ? -24.029 9.844 28.199 1.00 91.19 141 SER A N 1
ATOM 1135 C CA . SER A 1 141 ? -24.844 9.633 29.405 1.00 91.19 141 SER A CA 1
ATOM 1136 C C . SER A 1 141 ? -25.810 10.784 29.697 1.00 91.19 141 SER A C 1
ATOM 1138 O O . SER A 1 141 ? -26.985 10.558 29.940 1.00 91.19 141 SER A O 1
ATOM 1140 N N . SER A 1 142 ? -25.362 12.031 29.536 1.00 88.94 142 SER A N 1
ATOM 1141 C CA . SER A 1 142 ? -26.173 13.233 29.773 1.00 88.94 142 SER A CA 1
ATOM 1142 C C . SER A 1 142 ? -27.318 13.483 28.780 1.00 88.94 142 SER A C 1
ATOM 1144 O O . SER A 1 142 ? -28.047 14.460 28.928 1.00 88.94 142 SER A O 1
ATOM 1146 N N . ARG A 1 143 ? -27.443 12.679 27.719 1.00 89.25 143 ARG A N 1
ATOM 1147 C CA . ARG A 1 143 ? -28.483 12.812 26.681 1.00 89.25 143 ARG A CA 1
ATOM 1148 C C . ARG A 1 143 ? -29.433 11.616 26.629 1.00 89.25 143 ARG A C 1
ATOM 1150 O O . ARG A 1 143 ? -30.272 11.564 25.727 1.00 89.25 143 ARG A O 1
ATOM 1157 N N . LEU A 1 144 ? -29.241 10.642 27.510 1.00 88.56 144 LEU A N 1
ATOM 1158 C CA . LEU A 1 144 ? -30.125 9.492 27.639 1.00 88.56 144 LEU A CA 1
ATOM 1159 C C . LEU A 1 144 ? -31.310 9.882 28.518 1.00 88.56 144 LEU A C 1
ATOM 1161 O O . LEU A 1 144 ? -31.171 10.718 29.410 1.00 88.56 144 LEU A O 1
ATOM 1165 N N . ARG A 1 145 ? -32.476 9.322 28.206 1.00 86.56 145 ARG A N 1
ATOM 1166 C CA . ARG A 1 145 ? -33.641 9.405 29.091 1.00 86.56 145 ARG A CA 1
ATOM 1167 C C . ARG A 1 145 ? -33.542 8.294 30.132 1.00 86.56 145 ARG A C 1
ATOM 1169 O O . ARG A 1 145 ? -32.948 7.259 29.842 1.00 86.56 145 ARG A O 1
ATOM 1176 N N . ASP A 1 146 ? -34.136 8.500 31.301 1.00 81.94 146 ASP A N 1
ATOM 1177 C CA . ASP A 1 146 ? -34.064 7.535 32.409 1.00 81.94 146 ASP A CA 1
ATOM 1178 C C . ASP A 1 146 ? -34.750 6.191 32.087 1.00 81.94 146 ASP A C 1
ATOM 1180 O O . ASP A 1 146 ? -34.441 5.177 32.702 1.00 81.94 146 ASP A O 1
ATOM 1184 N N . ASP A 1 147 ? -35.668 6.173 31.116 1.00 86.06 147 ASP A N 1
ATOM 1185 C CA . ASP A 1 147 ? -36.423 5.002 30.655 1.00 86.06 147 ASP A CA 1
ATOM 1186 C C . ASP A 1 147 ? -35.823 4.309 29.414 1.00 86.06 147 ASP A C 1
ATOM 1188 O O . ASP A 1 147 ? -36.374 3.320 28.933 1.00 86.06 147 ASP A O 1
ATOM 1192 N N . GLU A 1 148 ? -34.718 4.821 28.864 1.00 88.75 148 GLU A N 1
ATOM 1193 C CA . GLU A 1 148 ? -34.145 4.332 27.606 1.00 88.75 148 GLU A CA 1
ATOM 1194 C C . GLU A 1 148 ? -33.318 3.050 27.817 1.00 88.75 148 GLU A C 1
ATOM 1196 O O . GLU A 1 148 ? -32.366 3.032 28.594 1.00 88.75 148 GLU A O 1
ATOM 1201 N N . GLU A 1 149 ? -33.634 1.977 27.081 1.00 89.94 149 GLU A N 1
ATOM 1202 C CA . GLU A 1 149 ? -32.902 0.705 27.173 1.00 89.94 149 GLU A CA 1
ATOM 1203 C C . GLU A 1 149 ? -31.476 0.843 26.604 1.00 89.94 149 GLU A C 1
ATOM 1205 O O . GLU A 1 149 ? -31.274 1.116 25.411 1.00 89.94 149 GLU A O 1
ATOM 1210 N N . ILE A 1 150 ? -30.470 0.646 27.462 1.00 92.69 150 ILE A N 1
ATOM 1211 C CA . ILE A 1 150 ? -29.050 0.830 27.140 1.00 92.69 150 ILE A CA 1
ATOM 1212 C C . ILE A 1 150 ? -28.187 -0.353 27.586 1.00 92.69 150 ILE A C 1
ATOM 1214 O O . ILE A 1 150 ? -28.512 -1.086 28.514 1.00 92.69 150 ILE A O 1
ATOM 1218 N N . LEU A 1 151 ? -27.025 -0.509 26.948 1.00 91.38 151 LEU A N 1
ATOM 1219 C CA . LEU A 1 151 ? -26.000 -1.468 27.376 1.00 91.38 151 LEU A CA 1
ATOM 1220 C C . LEU A 1 151 ? -25.131 -0.882 28.504 1.00 91.38 151 LEU A C 1
ATOM 1222 O O . LEU A 1 151 ? -24.007 -0.443 28.255 1.00 91.38 151 LEU A O 1
ATOM 1226 N N . GLU A 1 152 ? -25.647 -0.875 29.736 1.00 88.69 152 GLU A N 1
ATOM 1227 C CA . GLU A 1 152 ? -24.975 -0.290 30.915 1.00 88.69 152 GLU A CA 1
ATOM 1228 C C . GLU A 1 152 ? -23.619 -0.933 31.236 1.00 88.69 152 GLU A C 1
ATOM 1230 O O . GLU A 1 152 ? -22.671 -0.243 31.604 1.00 88.69 152 GLU A O 1
ATOM 1235 N N . GLU A 1 153 ? -23.490 -2.246 31.030 1.00 90.81 153 GLU A N 1
ATOM 1236 C CA . GLU A 1 153 ? -22.259 -3.003 31.310 1.00 90.81 153 GLU A CA 1
ATOM 1237 C C . GLU A 1 153 ? -21.082 -2.625 30.390 1.00 90.81 153 GLU A C 1
ATOM 1239 O O . GLU A 1 153 ? -19.927 -2.963 30.666 1.00 90.81 153 GLU A O 1
ATOM 1244 N N . TYR A 1 154 ? -21.352 -1.910 29.291 1.00 92.94 154 TYR A N 1
ATOM 1245 C CA . TYR A 1 154 ? -20.372 -1.573 28.258 1.00 92.94 154 TYR A CA 1
ATOM 1246 C C . TYR A 1 154 ? -20.243 -0.050 28.054 1.00 92.94 154 TYR A C 1
ATOM 1248 O O . TYR A 1 154 ? -20.496 0.439 26.947 1.00 92.94 154 TYR A O 1
ATOM 1256 N N . PRO A 1 155 ? -19.807 0.721 29.075 1.00 94.06 155 PRO A N 1
ATOM 1257 C CA . PRO A 1 155 ? -19.566 2.153 28.930 1.00 94.06 155 PRO A CA 1
ATOM 1258 C C . PRO A 1 155 ? -18.431 2.404 27.939 1.00 94.06 155 PRO A C 1
ATOM 1260 O O . PRO A 1 155 ? -17.376 1.774 28.009 1.00 94.06 155 PRO A O 1
ATOM 1263 N N . VAL A 1 156 ? -18.627 3.368 27.045 1.00 94.38 156 VAL A N 1
ATOM 1264 C CA . VAL A 1 156 ? -17.687 3.756 25.994 1.00 94.38 156 VAL A CA 1
ATOM 1265 C C . VAL A 1 156 ? -17.058 5.104 26.329 1.00 94.38 156 VAL A C 1
ATOM 1267 O O . VAL A 1 156 ? -17.738 6.128 26.369 1.00 94.38 156 VAL A O 1
ATOM 1270 N N . PHE A 1 157 ? -15.742 5.118 26.516 1.00 93.00 157 PHE A N 1
ATOM 1271 C CA . PHE A 1 157 ? -14.967 6.328 26.817 1.00 93.00 157 PHE A CA 1
ATOM 1272 C C . PHE A 1 157 ? -13.643 6.433 26.039 1.00 93.00 157 PHE A C 1
ATOM 1274 O O . PHE A 1 157 ? -13.103 7.528 25.876 1.00 93.00 157 PHE A O 1
ATOM 1281 N N . ASP A 1 158 ? -13.155 5.315 25.503 1.00 91.94 158 ASP A N 1
ATOM 1282 C CA . ASP A 1 158 ? -11.923 5.178 24.725 1.00 91.94 158 ASP A CA 1
ATOM 1283 C C . ASP A 1 158 ? -12.081 4.137 23.599 1.00 91.94 158 ASP A C 1
ATOM 1285 O O . ASP A 1 158 ? -13.135 3.524 23.418 1.00 91.94 158 ASP A O 1
ATOM 1289 N N . ILE A 1 159 ? -11.022 3.922 22.819 1.00 92.69 159 ILE A N 1
ATOM 1290 C CA . ILE A 1 159 ? -11.035 2.976 21.690 1.00 92.69 159 ILE A CA 1
ATOM 1291 C C . ILE A 1 159 ? -11.241 1.529 22.174 1.00 92.69 159 ILE A C 1
ATOM 1293 O O . ILE A 1 159 ? -11.930 0.745 21.520 1.00 92.69 159 ILE A O 1
ATOM 1297 N N . SER A 1 160 ? -10.684 1.175 23.333 1.00 91.00 160 SER A N 1
ATOM 1298 C CA . SER A 1 160 ? -10.746 -0.178 23.899 1.00 91.00 160 SER A CA 1
ATOM 1299 C C . SER A 1 160 ? -12.154 -0.532 24.382 1.00 91.00 160 SER A C 1
ATOM 1301 O O . SER A 1 160 ? -12.663 -1.623 24.127 1.00 91.00 160 SER A O 1
ATOM 1303 N N . SER A 1 161 ? -12.813 0.396 25.073 1.00 92.31 161 SER A N 1
ATOM 1304 C CA . SER A 1 161 ? -14.215 0.280 25.480 1.00 92.31 161 SER A CA 1
ATOM 1305 C C . SER A 1 161 ? -15.164 0.303 24.289 1.00 92.31 161 SER A C 1
ATOM 1307 O O . SER A 1 161 ? -16.081 -0.514 24.244 1.00 92.31 161 SER A O 1
ATOM 1309 N N . LEU A 1 162 ? -14.897 1.139 23.281 1.00 94.38 162 LEU A N 1
ATOM 1310 C CA . LEU A 1 162 ? -15.659 1.129 22.034 1.00 94.38 162 LEU A CA 1
ATOM 1311 C C . LEU A 1 162 ? -15.599 -0.237 21.349 1.00 94.38 162 LEU A C 1
ATOM 1313 O O . LEU A 1 162 ? -16.629 -0.712 20.885 1.00 94.38 162 LEU A O 1
ATOM 1317 N N . LYS A 1 163 ? -14.432 -0.895 21.330 1.00 94.12 163 LYS A N 1
ATOM 1318 C CA . LYS A 1 163 ? -14.317 -2.265 20.817 1.00 94.12 163 LYS A CA 1
ATOM 1319 C C . LYS A 1 163 ? -15.189 -3.246 21.601 1.00 94.12 163 LYS A C 1
ATOM 1321 O O . LYS A 1 163 ? -15.909 -4.024 20.991 1.00 94.12 163 LYS A O 1
ATOM 1326 N N . ARG A 1 164 ? -15.136 -3.218 22.938 1.00 93.25 164 ARG A N 1
ATOM 1327 C CA . ARG A 1 164 ? -15.939 -4.127 23.779 1.00 93.25 164 ARG A CA 1
ATOM 1328 C C . ARG A 1 164 ? -17.437 -3.954 23.524 1.00 93.25 164 ARG A C 1
ATOM 1330 O O . ARG A 1 164 ? -18.143 -4.939 23.343 1.00 93.25 164 ARG A O 1
ATOM 1337 N N . CYS A 1 165 ? -17.894 -2.704 23.458 1.00 94.12 165 CYS A N 1
ATOM 1338 C CA . CYS A 1 165 ? -19.271 -2.375 23.104 1.00 94.12 165 CYS A CA 1
ATOM 1339 C C . CYS A 1 165 ? -19.615 -2.865 21.687 1.00 94.12 165 CYS A C 1
ATOM 1341 O O . CYS A 1 165 ? -20.633 -3.519 21.493 1.00 94.12 165 CYS A O 1
ATOM 1343 N N . TYR A 1 166 ? -18.742 -2.619 20.709 1.00 94.44 166 TYR A N 1
ATOM 1344 C CA . TYR A 1 166 ? -18.915 -3.064 19.327 1.00 94.44 166 TYR A CA 1
ATOM 1345 C C . TYR A 1 166 ? -19.055 -4.587 19.202 1.00 94.44 166 TYR A C 1
ATOM 1347 O O . TYR A 1 166 ? -19.987 -5.055 18.551 1.00 94.44 166 TYR A O 1
ATOM 1355 N N . ASP A 1 167 ? -18.183 -5.356 19.861 1.00 93.94 167 ASP A N 1
ATOM 1356 C CA . ASP A 1 167 ? -18.239 -6.821 19.852 1.00 93.94 167 ASP A CA 1
ATOM 1357 C C . ASP A 1 167 ? -19.575 -7.318 20.425 1.00 93.94 167 ASP A C 1
ATOM 1359 O O . ASP A 1 167 ? -20.208 -8.205 19.845 1.00 93.94 167 ASP A O 1
ATOM 1363 N N . LYS A 1 168 ? -20.048 -6.695 21.515 1.00 94.50 168 LYS A N 1
ATOM 1364 C CA . LYS A 1 168 ? -21.336 -7.043 22.122 1.00 94.50 168 LYS A CA 1
ATOM 1365 C C . LYS A 1 168 ? -22.519 -6.688 21.225 1.00 94.50 168 LYS A C 1
ATOM 1367 O O . LYS A 1 168 ? -23.438 -7.486 21.079 1.00 94.50 168 LYS A O 1
ATOM 1372 N N . VAL A 1 169 ? -22.497 -5.521 20.583 1.00 92.94 169 VAL A N 1
ATOM 1373 C CA . VAL A 1 169 ? -23.552 -5.110 19.643 1.00 92.94 169 VAL A CA 1
ATOM 1374 C C . VAL A 1 169 ? -23.620 -6.063 18.448 1.00 92.94 169 VAL A C 1
ATOM 1376 O O . VAL A 1 169 ? -24.712 -6.412 18.005 1.00 92.94 169 VAL A O 1
ATOM 1379 N N . ILE A 1 170 ? -22.477 -6.537 17.944 1.00 92.25 170 ILE A N 1
ATOM 1380 C CA . ILE A 1 170 ? -22.451 -7.550 16.880 1.00 92.25 170 ILE A CA 1
ATOM 1381 C C . ILE A 1 170 ? -23.027 -8.876 17.362 1.00 92.25 170 ILE A C 1
ATOM 1383 O O . ILE A 1 170 ? -23.787 -9.501 16.622 1.00 92.25 170 ILE A O 1
ATOM 1387 N N . GLU A 1 171 ? -22.687 -9.316 18.571 1.00 92.81 171 GLU A N 1
ATOM 1388 C CA . GLU A 1 171 ? -23.269 -10.522 19.160 1.00 92.81 171 GLU A CA 1
ATOM 1389 C C . GLU A 1 171 ? -24.799 -10.412 19.226 1.00 92.81 171 GLU A C 1
ATOM 1391 O O . GLU A 1 171 ? -25.495 -11.254 18.662 1.00 92.81 171 GLU A O 1
ATOM 1396 N N . LEU A 1 172 ? -25.315 -9.310 19.778 1.00 92.12 172 LEU A N 1
ATOM 1397 C CA . LEU A 1 172 ? -26.752 -9.035 19.875 1.00 92.12 172 LEU A CA 1
ATOM 1398 C C . LEU A 1 172 ? -27.433 -8.909 18.508 1.00 92.12 172 LEU A C 1
ATOM 1400 O O . LEU A 1 172 ? -28.596 -9.273 18.356 1.00 92.12 172 LEU A O 1
ATOM 1404 N N . SER A 1 173 ? -26.723 -8.434 17.482 1.00 91.31 173 SER A N 1
ATOM 1405 C CA . SER A 1 173 ? -27.267 -8.354 16.121 1.00 91.31 173 SER A CA 1
ATOM 1406 C C . SER A 1 173 ? -27.584 -9.723 15.511 1.00 91.31 173 SER A C 1
ATOM 1408 O O . SER A 1 173 ? -28.348 -9.804 14.555 1.00 91.31 173 SER A O 1
ATOM 1410 N N . LYS A 1 174 ? -27.029 -10.817 16.050 1.00 90.25 174 LYS A N 1
ATOM 1411 C CA . LYS A 1 174 ? -27.376 -12.173 15.600 1.00 90.25 174 LYS A CA 1
ATOM 1412 C C . LYS A 1 174 ? -28.756 -12.603 16.091 1.00 90.25 174 LYS A C 1
ATOM 1414 O O . LYS A 1 174 ? -29.418 -13.371 15.401 1.00 90.25 174 LYS A O 1
ATOM 1419 N N . GLU A 1 175 ? -29.174 -12.096 17.246 1.00 91.31 175 GLU A N 1
ATOM 1420 C CA . GLU A 1 175 ? -30.439 -12.436 17.906 1.00 91.31 175 GLU A CA 1
ATOM 1421 C C . GLU A 1 175 ? -31.540 -11.412 17.589 1.00 91.31 175 GLU A C 1
ATOM 1423 O O . GLU A 1 175 ? -32.709 -11.769 17.457 1.00 91.31 175 GLU A O 1
ATOM 1428 N N . ASN A 1 176 ? -31.177 -10.138 17.407 1.00 90.75 176 ASN A N 1
ATOM 1429 C CA . ASN A 1 176 ? -32.113 -9.048 17.152 1.00 90.75 176 ASN A CA 1
ATOM 1430 C C . ASN A 1 176 ? -32.164 -8.661 15.663 1.00 90.75 176 ASN A C 1
ATOM 1432 O O . ASN A 1 176 ? -31.279 -7.980 15.136 1.00 90.75 176 ASN A O 1
ATOM 1436 N N . GLU A 1 177 ? -33.260 -9.028 14.995 1.00 91.69 177 GLU A N 1
ATOM 1437 C CA . GLU A 1 177 ? -33.460 -8.799 13.559 1.00 91.69 177 GLU A CA 1
ATOM 1438 C C . GLU A 1 177 ? -33.502 -7.307 13.172 1.00 91.69 177 GLU A C 1
ATOM 1440 O O . GLU A 1 177 ? -33.000 -6.922 12.112 1.00 91.69 177 GLU A O 1
ATOM 1445 N N . LYS A 1 178 ? -34.035 -6.434 14.040 1.00 91.94 178 LYS A N 1
ATOM 1446 C CA . LYS A 1 178 ? -34.082 -4.983 13.778 1.00 91.94 178 LYS A CA 1
ATOM 1447 C C . LYS A 1 178 ? -32.678 -4.382 13.767 1.00 91.94 178 LYS A C 1
ATOM 1449 O O . LYS A 1 178 ? -32.336 -3.634 12.849 1.00 91.94 178 LYS A O 1
ATOM 1454 N N . LEU A 1 179 ? -31.863 -4.741 14.759 1.00 89.62 179 LEU A N 1
ATOM 1455 C CA . LEU A 1 179 ? -30.474 -4.296 14.865 1.00 89.62 179 LEU A CA 1
ATOM 1456 C C . LEU A 1 179 ? -29.632 -4.831 13.701 1.00 89.62 179 LEU A C 1
ATOM 1458 O O . LEU A 1 179 ? -28.863 -4.080 13.100 1.00 89.62 179 LEU A O 1
ATOM 1462 N N . LYS A 1 180 ? -29.825 -6.102 13.331 1.00 90.75 180 LYS A N 1
ATOM 1463 C CA . LYS A 1 180 ? -29.177 -6.706 12.163 1.00 90.75 180 LYS A CA 1
ATOM 1464 C C . LYS A 1 180 ? -29.443 -5.904 10.893 1.00 90.75 180 LYS A C 1
ATOM 1466 O O . LYS A 1 180 ? -28.505 -5.475 10.224 1.00 90.75 180 LYS A O 1
ATOM 1471 N N . LYS A 1 181 ? -30.720 -5.626 10.611 1.00 90.75 181 LYS A N 1
ATOM 1472 C CA . LYS A 1 181 ? -31.143 -4.863 9.432 1.00 90.75 181 LYS A CA 1
ATOM 1473 C C . LYS A 1 181 ? -30.582 -3.438 9.437 1.00 90.75 181 LYS A C 1
ATOM 1475 O O . LYS A 1 181 ? -30.199 -2.920 8.387 1.00 90.75 181 LYS A O 1
ATOM 1480 N N . TYR A 1 182 ? -30.491 -2.806 10.609 1.00 91.19 182 TYR A N 1
ATOM 1481 C CA . TYR A 1 182 ? -29.864 -1.492 10.761 1.00 91.19 182 TYR A CA 1
ATOM 1482 C C . TYR A 1 182 ? -28.368 -1.521 10.402 1.00 91.19 182 TYR A C 1
ATOM 1484 O O . TYR A 1 182 ? -27.909 -0.691 9.617 1.00 91.19 182 TYR A O 1
ATOM 1492 N N . ILE A 1 183 ? -27.614 -2.502 10.909 1.00 89.75 183 ILE A N 1
ATOM 1493 C CA . ILE A 1 183 ? -26.184 -2.654 10.597 1.00 89.75 183 ILE A CA 1
ATOM 1494 C C . ILE A 1 183 ? -25.982 -2.952 9.106 1.00 89.75 183 ILE A C 1
ATOM 1496 O O . ILE A 1 183 ? -25.153 -2.307 8.465 1.00 89.75 183 ILE A O 1
ATOM 1500 N N . GLU A 1 184 ? -26.769 -3.863 8.531 1.00 89.12 184 GLU A N 1
ATOM 1501 C CA . GLU A 1 184 ? -26.704 -4.225 7.107 1.00 89.12 184 GLU A CA 1
ATOM 1502 C C . GLU A 1 184 ? -27.027 -3.042 6.179 1.00 89.12 184 GLU A C 1
ATOM 1504 O O . GLU A 1 184 ? -26.464 -2.941 5.091 1.00 89.12 184 GLU A O 1
ATOM 1509 N N . THR A 1 185 ? -27.855 -2.089 6.627 1.00 89.19 185 THR A N 1
ATOM 1510 C CA . THR A 1 185 ? -28.143 -0.849 5.879 1.00 89.19 185 THR A CA 1
ATOM 1511 C C . THR A 1 185 ? -26.905 0.046 5.740 1.00 89.19 185 THR A C 1
ATOM 1513 O O . THR A 1 185 ? -26.763 0.782 4.762 1.00 89.19 185 THR A O 1
ATOM 1516 N N . HIS A 1 186 ? -25.996 0.008 6.716 1.00 85.56 186 HIS A N 1
ATOM 1517 C CA . HIS A 1 186 ? -24.774 0.813 6.714 1.00 85.56 186 HIS A CA 1
ATOM 1518 C C . HIS A 1 186 ? -23.537 0.042 6.234 1.00 85.56 186 HIS A C 1
ATOM 1520 O O . HIS A 1 186 ? -22.573 0.659 5.768 1.00 85.56 186 HIS A O 1
ATOM 1526 N N . ILE A 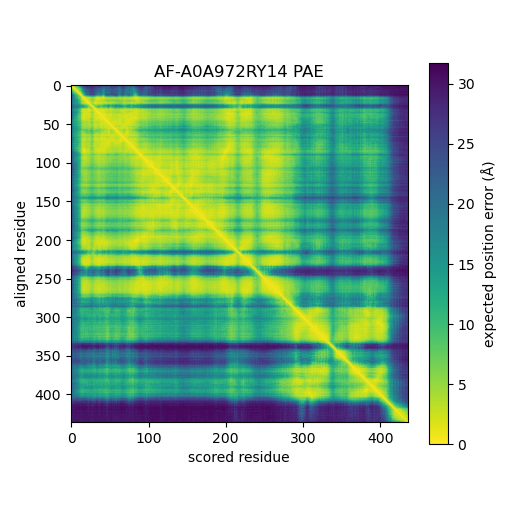1 187 ? -23.552 -1.287 6.348 1.00 85.19 187 ILE A N 1
ATOM 1527 C CA . ILE A 1 187 ? -22.433 -2.178 6.052 1.00 85.19 187 ILE A CA 1
ATOM 1528 C C . ILE A 1 187 ? -22.923 -3.282 5.113 1.00 85.19 187 ILE A C 1
ATOM 1530 O O . ILE A 1 187 ? -23.378 -4.336 5.542 1.00 85.19 187 ILE A O 1
ATOM 1534 N N . ASN A 1 188 ? -22.764 -3.048 3.807 1.00 78.44 188 ASN A N 1
ATOM 1535 C CA . ASN A 1 188 ? -23.260 -3.950 2.760 1.00 78.44 188 ASN A CA 1
ATOM 1536 C C . ASN A 1 188 ? -22.624 -5.351 2.785 1.00 78.44 188 ASN A C 1
ATOM 1538 O O . ASN A 1 188 ? -23.205 -6.297 2.264 1.00 78.44 188 ASN A O 1
ATOM 1542 N N . ASN A 1 189 ? -21.402 -5.484 3.311 1.00 80.19 189 ASN A N 1
ATOM 1543 C CA . ASN A 1 189 ? -20.694 -6.760 3.371 1.00 80.19 189 ASN A CA 1
ATOM 1544 C C . ASN A 1 189 ? -20.340 -7.097 4.827 1.00 80.19 189 ASN A C 1
ATOM 1546 O O . ASN A 1 189 ? -19.505 -6.395 5.405 1.00 80.19 189 ASN A O 1
ATOM 1550 N N . PRO A 1 190 ? -20.889 -8.184 5.404 1.00 80.31 190 PRO A N 1
ATOM 1551 C CA . PRO A 1 190 ? -20.667 -8.536 6.805 1.00 80.31 190 PRO A CA 1
ATOM 1552 C C . PRO A 1 190 ? -19.194 -8.808 7.124 1.00 80.31 190 PRO A C 1
ATOM 1554 O O . PRO A 1 190 ? -18.759 -8.538 8.237 1.00 80.31 190 PRO A O 1
ATOM 1557 N N . LYS A 1 191 ? -18.383 -9.235 6.143 1.00 80.44 191 LYS A N 1
ATOM 1558 C CA . LYS A 1 191 ? -16.938 -9.447 6.342 1.00 80.44 191 LYS A CA 1
ATOM 1559 C C . LYS A 1 191 ? -16.191 -8.168 6.727 1.00 80.44 191 LYS A C 1
ATOM 1561 O O . LYS A 1 191 ? -15.111 -8.254 7.292 1.00 80.44 191 LYS A O 1
ATOM 1566 N N . ILE A 1 192 ? -16.731 -6.982 6.425 1.00 81.56 192 ILE A N 1
ATOM 1567 C CA . ILE A 1 192 ? -16.115 -5.700 6.805 1.00 81.56 192 ILE A CA 1
ATOM 1568 C C . ILE A 1 192 ? -16.065 -5.547 8.328 1.00 81.56 192 ILE A C 1
ATOM 1570 O O . ILE A 1 192 ? -15.133 -4.920 8.833 1.00 81.56 192 ILE A O 1
ATOM 1574 N N . LEU A 1 193 ? -17.024 -6.138 9.051 1.00 84.44 193 LEU A N 1
ATOM 1575 C CA . LEU A 1 193 ? -17.109 -6.039 10.506 1.00 84.44 193 LEU A CA 1
ATOM 1576 C C . LEU A 1 193 ? -15.836 -6.552 11.194 1.00 84.44 193 LEU A C 1
ATOM 1578 O O . LEU A 1 193 ? -15.382 -5.942 12.163 1.00 84.44 193 LEU A O 1
ATOM 1582 N N . ASP A 1 194 ? -15.214 -7.589 10.632 1.00 83.94 194 ASP A N 1
ATOM 1583 C CA . ASP A 1 194 ? -13.982 -8.194 11.148 1.00 83.94 194 ASP A CA 1
ATOM 1584 C C . ASP A 1 194 ? -12.742 -7.301 10.943 1.00 83.94 194 ASP A C 1
ATOM 1586 O O . ASP A 1 194 ? -11.713 -7.503 11.584 1.00 83.94 194 ASP A O 1
ATOM 1590 N N . TYR A 1 195 ? -12.821 -6.298 10.059 1.00 86.31 195 TYR A N 1
ATOM 1591 C CA . TYR A 1 195 ? -11.701 -5.418 9.698 1.00 86.31 195 TYR A CA 1
ATOM 1592 C C . TYR A 1 195 ? -11.799 -4.005 10.280 1.00 86.31 195 TYR A C 1
ATOM 1594 O O . TYR A 1 195 ? -10.905 -3.188 10.032 1.00 86.31 195 TYR A O 1
ATOM 1602 N N . ILE A 1 196 ? -12.868 -3.688 11.021 1.00 89.75 196 ILE A N 1
ATOM 1603 C CA . ILE A 1 196 ? -13.032 -2.373 11.656 1.00 89.75 196 ILE A CA 1
ATOM 1604 C C . ILE A 1 196 ? -11.986 -2.178 12.753 1.00 89.75 196 ILE A C 1
ATOM 1606 O O . ILE A 1 196 ? -11.330 -1.135 12.794 1.00 89.75 196 ILE A O 1
ATOM 1610 N N . PHE A 1 197 ? -11.802 -3.184 13.607 1.00 92.12 197 PHE A N 1
ATOM 1611 C CA . PHE A 1 197 ? -10.779 -3.190 14.647 1.00 92.12 197 PHE A CA 1
ATOM 1612 C C . PHE A 1 197 ? -9.638 -4.119 14.255 1.00 92.12 197 PHE A C 1
ATOM 1614 O O . PHE A 1 197 ? -9.848 -5.286 13.945 1.00 92.12 197 PHE A O 1
ATOM 1621 N N . LEU A 1 198 ? -8.414 -3.604 14.296 1.00 90.88 198 LEU A N 1
ATOM 1622 C CA . LEU A 1 198 ? -7.210 -4.333 13.925 1.00 90.88 198 LEU A CA 1
ATOM 1623 C C . LEU A 1 198 ? -6.326 -4.551 15.151 1.00 90.88 198 LEU A C 1
ATOM 1625 O O . LEU A 1 198 ? -6.039 -3.619 15.901 1.00 90.88 198 LEU A O 1
ATOM 1629 N N . ASN A 1 199 ? -5.839 -5.775 15.313 1.00 89.25 199 ASN A N 1
ATOM 1630 C CA . ASN A 1 199 ? -4.672 -6.096 16.141 1.00 89.25 199 ASN A CA 1
ATOM 1631 C C . ASN A 1 199 ? -3.418 -6.345 15.283 1.00 89.25 199 ASN A C 1
ATOM 1633 O O . ASN A 1 199 ? -2.290 -6.234 15.757 1.00 89.25 199 ASN A O 1
ATOM 1637 N N . GLU A 1 200 ? -3.610 -6.684 14.010 1.00 90.00 200 GLU A N 1
ATOM 1638 C CA . GLU A 1 200 ? -2.561 -6.956 13.039 1.00 90.00 200 GLU A CA 1
ATOM 1639 C C . GLU A 1 200 ? -2.599 -5.886 11.951 1.00 90.00 200 GLU A C 1
ATOM 1641 O O . GLU A 1 200 ? -3.562 -5.766 11.195 1.00 90.00 200 GLU A O 1
ATOM 1646 N N . ILE A 1 201 ? -1.538 -5.085 11.877 1.00 91.31 201 ILE A N 1
ATOM 1647 C CA . ILE A 1 201 ? -1.438 -3.986 10.920 1.00 91.31 201 ILE A CA 1
ATOM 1648 C C . ILE A 1 201 ? -0.756 -4.487 9.650 1.00 91.31 201 ILE A C 1
ATOM 1650 O O . ILE A 1 201 ? 0.392 -4.940 9.728 1.00 91.31 201 ILE A O 1
ATOM 1654 N N . PRO A 1 202 ? -1.406 -4.391 8.476 1.00 90.81 202 PRO A N 1
ATOM 1655 C CA . PRO A 1 202 ? -0.787 -4.790 7.223 1.00 90.81 202 PRO A CA 1
ATOM 1656 C C . PRO A 1 202 ? 0.376 -3.855 6.872 1.00 90.81 202 PRO A C 1
ATOM 1658 O O . PRO A 1 202 ? 0.291 -2.626 6.973 1.00 90.81 202 PRO A O 1
ATOM 1661 N N . VAL A 1 203 ? 1.479 -4.452 6.429 1.00 92.12 203 VAL A N 1
ATOM 1662 C CA . VAL A 1 203 ? 2.667 -3.753 5.941 1.00 92.12 203 VAL A CA 1
ATOM 1663 C C . VAL A 1 203 ? 2.750 -3.907 4.434 1.00 92.12 203 VAL A C 1
ATOM 1665 O O . VAL A 1 203 ? 2.918 -5.017 3.926 1.00 92.12 203 VAL A O 1
ATOM 1668 N N . ILE A 1 204 ? 2.660 -2.779 3.726 1.00 91.06 204 ILE A N 1
ATOM 1669 C CA . ILE A 1 204 ? 2.707 -2.746 2.261 1.00 91.06 204 ILE A CA 1
ATOM 1670 C C . ILE A 1 204 ? 4.038 -3.273 1.714 1.00 91.06 204 ILE A C 1
ATOM 1672 O O . ILE A 1 204 ? 5.067 -3.290 2.405 1.00 91.06 204 ILE A O 1
ATOM 1676 N N . SER A 1 205 ? 4.019 -3.691 0.454 1.00 90.81 205 SER A N 1
ATOM 1677 C CA . SER A 1 205 ? 5.163 -4.285 -0.226 1.00 90.81 205 SER A CA 1
ATOM 1678 C C . SER A 1 205 ? 6.370 -3.332 -0.296 1.00 90.81 205 SER A C 1
ATOM 1680 O O . SER A 1 205 ? 6.185 -2.134 -0.518 1.00 90.81 205 SER A O 1
ATOM 1682 N N . PRO A 1 206 ? 7.618 -3.813 -0.134 1.00 91.38 206 PRO A N 1
ATOM 1683 C CA . PRO A 1 206 ? 8.830 -3.002 -0.247 1.00 91.38 206 PRO A CA 1
ATOM 1684 C C . PRO A 1 206 ? 8.948 -2.176 -1.527 1.00 91.38 206 PRO A C 1
ATOM 1686 O O . PRO A 1 206 ? 9.472 -1.067 -1.475 1.00 91.38 206 PRO A O 1
ATOM 1689 N N . SER A 1 207 ? 8.451 -2.689 -2.654 1.00 86.88 207 SER A N 1
ATOM 1690 C CA . SER A 1 207 ? 8.502 -2.000 -3.948 1.00 86.88 207 SER A CA 1
ATOM 1691 C C . SER A 1 207 ? 7.728 -0.681 -3.935 1.00 86.88 207 SER A C 1
ATOM 1693 O O . SER A 1 207 ? 8.164 0.283 -4.549 1.00 86.88 207 SER A O 1
ATOM 1695 N N . SER A 1 208 ? 6.631 -0.604 -3.172 1.00 85.69 208 SER A N 1
ATOM 1696 C CA . SER A 1 208 ? 5.846 0.632 -3.012 1.00 85.69 208 SER A CA 1
ATOM 1697 C C . SER A 1 208 ? 6.503 1.668 -2.088 1.00 85.69 208 SER A C 1
ATOM 1699 O O . SER A 1 208 ? 6.066 2.814 -2.025 1.00 85.69 208 SER A O 1
ATOM 1701 N N . ARG A 1 209 ? 7.552 1.278 -1.354 1.00 89.44 209 ARG A N 1
ATOM 1702 C CA . ARG A 1 209 ? 8.240 2.097 -0.346 1.00 89.44 209 ARG A CA 1
ATOM 1703 C C . ARG A 1 209 ? 9.758 1.893 -0.440 1.00 89.44 209 ARG A C 1
ATOM 1705 O O . ARG A 1 209 ? 10.346 1.325 0.477 1.00 89.44 209 ARG A O 1
ATOM 1712 N N . PRO A 1 210 ? 10.406 2.323 -1.534 1.00 86.94 210 PRO A N 1
ATOM 1713 C CA . PRO A 1 210 ? 11.817 2.040 -1.781 1.00 86.94 210 PRO A CA 1
ATOM 1714 C C . PRO A 1 210 ? 12.756 2.688 -0.747 1.00 86.94 210 PRO A C 1
ATOM 1716 O O . PRO A 1 210 ? 12.412 3.652 -0.059 1.00 86.94 210 PRO A O 1
ATOM 1719 N N . ILE A 1 211 ? 13.975 2.152 -0.646 1.00 88.38 211 ILE A N 1
ATOM 1720 C CA . ILE A 1 211 ? 15.076 2.757 0.117 1.00 88.38 211 ILE A CA 1
ATOM 1721 C C . ILE A 1 211 ? 16.078 3.329 -0.869 1.00 88.38 211 ILE A C 1
ATOM 1723 O O . ILE A 1 211 ? 16.551 2.615 -1.752 1.00 88.38 211 ILE A O 1
ATOM 1727 N N . ILE A 1 212 ? 16.454 4.585 -0.665 1.00 86.56 212 ILE A N 1
ATOM 1728 C CA . ILE A 1 212 ? 17.482 5.248 -1.462 1.00 86.56 212 ILE A CA 1
ATOM 1729 C C . ILE A 1 212 ? 18.825 5.056 -0.757 1.00 86.56 212 ILE A C 1
ATOM 1731 O O . ILE A 1 212 ? 18.970 5.400 0.418 1.00 86.56 212 ILE A O 1
ATOM 1735 N N . LYS A 1 213 ? 19.811 4.495 -1.460 1.00 84.38 213 LYS A N 1
ATOM 1736 C CA . LYS A 1 213 ? 21.193 4.392 -0.974 1.00 84.38 213 LYS A CA 1
ATOM 1737 C C . LYS A 1 213 ? 22.012 5.559 -1.532 1.00 84.38 213 LYS A C 1
ATOM 1739 O O . LYS A 1 213 ? 21.928 5.850 -2.719 1.00 84.38 213 LYS A O 1
ATOM 1744 N N . ILE A 1 214 ? 22.787 6.223 -0.678 1.00 85.38 214 ILE A N 1
ATOM 1745 C CA . ILE A 1 214 ? 23.615 7.392 -1.011 1.00 85.38 214 ILE A CA 1
ATOM 1746 C C . ILE A 1 214 ? 25.082 7.066 -0.698 1.00 85.38 214 ILE A C 1
ATOM 1748 O O . ILE A 1 214 ? 25.358 6.357 0.273 1.00 85.38 214 ILE A O 1
ATOM 1752 N N . ASN A 1 215 ? 26.007 7.593 -1.511 1.00 73.06 215 ASN A N 1
ATOM 1753 C CA . ASN A 1 215 ? 27.466 7.486 -1.359 1.00 73.06 215 ASN A CA 1
ATOM 1754 C C . ASN A 1 215 ? 27.968 6.038 -1.202 1.00 73.06 215 ASN A C 1
ATOM 1756 O O . ASN A 1 215 ? 28.343 5.639 -0.104 1.00 73.06 215 ASN A O 1
ATOM 1760 N N . ASN A 1 216 ? 27.965 5.236 -2.277 1.00 69.56 216 ASN A N 1
ATOM 1761 C CA . ASN A 1 216 ? 28.445 3.839 -2.270 1.00 69.56 216 ASN A CA 1
ATOM 1762 C C . ASN A 1 216 ? 27.909 3.000 -1.090 1.00 69.56 216 ASN A C 1
ATOM 1764 O O . ASN A 1 216 ? 28.647 2.257 -0.452 1.00 69.56 216 ASN A O 1
ATOM 1768 N N . ASN A 1 217 ? 26.610 3.121 -0.795 1.00 69.69 217 ASN A N 1
ATOM 1769 C CA . ASN A 1 217 ? 25.920 2.429 0.304 1.00 69.69 217 ASN A CA 1
ATOM 1770 C C . ASN A 1 217 ? 26.322 2.860 1.727 1.00 69.69 217 ASN A C 1
ATOM 1772 O O . ASN A 1 217 ? 25.912 2.204 2.681 1.00 69.69 217 ASN A O 1
ATOM 1776 N N . ALA A 1 218 ? 27.043 3.970 1.906 1.00 65.75 218 ALA A N 1
ATOM 1777 C CA . ALA A 1 218 ? 27.405 4.469 3.234 1.00 65.75 218 ALA A CA 1
ATOM 1778 C C . ALA A 1 218 ? 26.198 4.984 4.038 1.00 65.75 218 ALA A C 1
ATOM 1780 O O . ALA A 1 218 ? 26.239 5.023 5.267 1.00 65.75 218 ALA A O 1
ATOM 1781 N N . LYS A 1 219 ? 25.116 5.395 3.361 1.00 78.25 219 LYS A N 1
ATOM 1782 C CA . LYS A 1 219 ? 23.887 5.858 4.015 1.00 78.25 219 LYS A CA 1
ATOM 1783 C C . LYS A 1 219 ? 22.651 5.375 3.269 1.00 78.25 219 LYS A C 1
ATOM 1785 O O . LYS A 1 219 ? 22.596 5.418 2.042 1.00 78.25 219 LYS A O 1
ATOM 1790 N N . SER A 1 220 ? 21.635 4.956 4.016 1.00 83.69 220 SER A N 1
ATOM 1791 C CA . SER A 1 220 ? 20.332 4.555 3.480 1.00 83.69 220 SER A CA 1
ATOM 1792 C C . SER A 1 220 ? 19.234 5.478 3.998 1.00 83.69 220 SER A C 1
ATOM 1794 O O . SER A 1 220 ? 19.090 5.632 5.212 1.00 83.69 220 SER A O 1
ATOM 1796 N N . ILE A 1 221 ? 18.436 6.047 3.098 1.00 87.06 221 ILE A N 1
ATOM 1797 C CA . ILE A 1 221 ? 17.255 6.841 3.439 1.00 87.06 221 ILE A CA 1
ATOM 1798 C C . ILE A 1 221 ? 16.010 6.000 3.132 1.00 87.06 221 ILE A C 1
ATOM 1800 O O . ILE A 1 221 ? 15.710 5.755 1.959 1.00 87.06 221 ILE A O 1
ATOM 1804 N N . PRO A 1 222 ? 15.293 5.506 4.157 1.00 89.62 222 PRO A N 1
ATOM 1805 C CA . PRO A 1 222 ? 14.047 4.786 3.945 1.00 89.62 222 PRO A CA 1
ATOM 1806 C C . PRO A 1 222 ? 12.918 5.748 3.562 1.00 89.62 222 PRO A C 1
ATOM 1808 O O . PRO A 1 222 ? 12.883 6.893 4.012 1.00 89.62 222 PRO A O 1
ATOM 1811 N N . HIS A 1 223 ? 11.937 5.248 2.807 1.00 90.62 223 HIS A N 1
ATOM 1812 C CA . HIS A 1 223 ? 10.692 5.974 2.564 1.00 90.62 223 HIS A CA 1
ATOM 1813 C C . HIS A 1 223 ? 10.002 6.413 3.875 1.00 90.62 223 HIS A C 1
ATOM 1815 O O . HIS A 1 223 ? 10.123 5.754 4.919 1.00 90.62 223 HIS A O 1
ATOM 1821 N N . LYS A 1 224 ? 9.217 7.497 3.825 1.00 91.38 224 LYS A N 1
ATOM 1822 C CA . LYS A 1 224 ? 8.506 8.046 4.995 1.00 91.38 224 LYS A CA 1
ATOM 1823 C C . LYS A 1 224 ? 7.586 7.010 5.651 1.00 91.38 224 LYS A C 1
ATOM 1825 O O . LYS A 1 224 ? 7.644 6.830 6.866 1.00 91.38 224 LYS A O 1
ATOM 1830 N N . ILE A 1 225 ? 6.847 6.242 4.846 1.00 92.56 225 ILE A N 1
ATOM 1831 C CA . ILE A 1 225 ? 6.005 5.121 5.311 1.00 92.56 225 ILE A CA 1
ATOM 1832 C C . ILE A 1 225 ? 6.829 4.099 6.112 1.00 92.56 225 ILE A C 1
ATOM 1834 O O . ILE A 1 225 ? 6.445 3.694 7.206 1.00 92.56 225 ILE A O 1
ATOM 1838 N N . SER A 1 226 ? 8.002 3.715 5.607 1.00 93.25 226 SER A N 1
ATOM 1839 C CA . SER A 1 226 ? 8.890 2.761 6.281 1.00 93.25 226 SER A CA 1
ATOM 1840 C C . SER A 1 226 ? 9.405 3.295 7.616 1.00 93.25 226 SER A C 1
ATOM 1842 O O . SER A 1 226 ? 9.491 2.546 8.585 1.00 93.25 226 SER A O 1
ATOM 1844 N N . THR A 1 227 ? 9.674 4.599 7.703 1.00 92.81 227 THR A N 1
ATOM 1845 C CA . THR A 1 227 ? 10.035 5.256 8.968 1.00 92.81 227 THR A CA 1
ATOM 1846 C C . THR A 1 227 ? 8.895 5.184 9.987 1.00 92.81 227 THR A C 1
ATOM 1848 O O . THR A 1 227 ? 9.140 4.954 11.172 1.00 92.81 227 THR A O 1
ATOM 1851 N N . LEU A 1 228 ? 7.643 5.346 9.547 1.00 93.00 228 LEU A N 1
ATOM 1852 C CA . LEU A 1 228 ? 6.471 5.214 10.414 1.00 93.00 228 LEU A CA 1
ATOM 1853 C C . LEU A 1 228 ? 6.270 3.769 10.894 1.00 93.00 228 LEU A C 1
ATOM 1855 O O . LEU A 1 228 ? 6.039 3.567 12.086 1.00 93.00 228 LEU A O 1
ATOM 1859 N N . TYR A 1 229 ? 6.452 2.767 10.025 1.00 93.50 229 TYR A N 1
ATOM 1860 C CA . TYR A 1 229 ? 6.427 1.357 10.437 1.00 93.50 229 TYR A CA 1
ATOM 1861 C C . TYR A 1 229 ? 7.518 1.029 11.461 1.00 93.50 229 TYR A C 1
ATOM 1863 O O . TYR A 1 229 ? 7.237 0.379 12.465 1.00 93.50 229 TYR A O 1
ATOM 1871 N N . ILE A 1 230 ? 8.745 1.524 11.268 1.00 91.38 230 ILE A N 1
ATOM 1872 C CA . ILE A 1 230 ? 9.834 1.358 12.244 1.00 91.38 230 ILE A CA 1
ATOM 1873 C C . ILE A 1 230 ? 9.426 1.956 13.590 1.00 91.38 230 ILE A C 1
ATOM 1875 O O . ILE A 1 230 ? 9.479 1.266 14.604 1.00 91.38 230 ILE A O 1
ATOM 1879 N N . LYS A 1 231 ? 8.923 3.199 13.597 1.00 89.69 231 LYS A N 1
ATOM 1880 C CA . LYS A 1 231 ? 8.423 3.859 14.812 1.00 89.69 231 LYS A CA 1
ATOM 1881 C C . LYS A 1 231 ? 7.281 3.086 15.477 1.00 89.69 231 LYS A C 1
ATOM 1883 O O . LYS A 1 231 ? 7.118 3.204 16.693 1.00 89.69 231 LYS A O 1
ATOM 1888 N N . LEU A 1 232 ? 6.455 2.367 14.718 1.00 89.56 232 LEU A N 1
ATOM 1889 C CA . LEU A 1 232 ? 5.387 1.516 15.251 1.00 89.56 232 LEU A CA 1
ATOM 1890 C C . LEU A 1 232 ? 5.974 0.307 15.999 1.00 89.56 232 LEU A C 1
ATOM 1892 O O . LEU A 1 232 ? 5.542 0.016 17.113 1.00 89.56 232 LEU A O 1
ATOM 1896 N N . ILE A 1 233 ? 7.005 -0.329 15.431 1.00 87.75 233 ILE A N 1
ATOM 1897 C CA . ILE A 1 233 ? 7.696 -1.492 16.012 1.00 87.75 233 ILE A CA 1
ATOM 1898 C C . ILE A 1 233 ? 8.526 -1.097 17.241 1.00 87.75 233 ILE A C 1
ATOM 1900 O O . ILE A 1 233 ? 8.470 -1.791 18.252 1.00 87.75 233 ILE A O 1
ATOM 1904 N N . THR A 1 234 ? 9.254 0.027 17.205 1.00 80.44 234 THR A N 1
ATOM 1905 C CA . THR A 1 234 ? 10.083 0.498 18.335 1.00 80.44 234 THR A CA 1
ATOM 1906 C C . THR A 1 234 ? 9.278 0.614 19.628 1.00 80.44 234 THR A C 1
ATOM 1908 O O . THR A 1 234 ? 9.754 0.248 20.698 1.00 80.44 234 THR A O 1
ATOM 1911 N N . ASN A 1 235 ? 8.029 1.073 19.530 1.00 66.75 235 ASN A N 1
ATOM 1912 C CA . ASN A 1 235 ? 7.151 1.220 20.685 1.00 66.75 235 ASN A CA 1
ATOM 1913 C C . ASN A 1 235 ? 6.802 -0.112 21.368 1.00 66.75 235 ASN A C 1
ATOM 1915 O O . ASN A 1 235 ? 6.528 -0.094 22.561 1.00 66.75 235 ASN A O 1
ATOM 1919 N N . LYS A 1 236 ? 6.813 -1.240 20.642 1.00 65.25 236 LYS A N 1
ATOM 1920 C CA . LYS A 1 236 ? 6.415 -2.559 21.165 1.00 65.25 236 LYS A CA 1
ATOM 1921 C C . LYS A 1 236 ? 7.346 -3.041 22.285 1.00 65.25 236 LYS A C 1
ATOM 1923 O O . LYS A 1 236 ? 6.890 -3.716 23.192 1.00 65.25 236 LYS A O 1
ATOM 1928 N N . LYS A 1 237 ? 8.635 -2.675 22.248 1.00 58.59 237 LYS A N 1
ATOM 1929 C CA . LYS A 1 237 ? 9.643 -3.154 23.214 1.00 58.59 237 LYS A CA 1
ATOM 1930 C C . LYS A 1 237 ? 9.592 -2.468 24.584 1.00 58.59 237 LYS A C 1
ATOM 1932 O O . LYS A 1 237 ? 10.100 -3.030 25.543 1.00 58.59 237 LYS A O 1
ATOM 1937 N N . ASN A 1 238 ? 8.982 -1.287 24.681 1.00 54.47 238 ASN A N 1
ATOM 1938 C CA . ASN A 1 238 ? 8.936 -0.502 25.925 1.00 54.47 238 ASN A CA 1
ATOM 1939 C C . ASN A 1 238 ? 7.645 -0.725 26.730 1.00 54.47 238 ASN A C 1
ATOM 1941 O O . ASN A 1 238 ? 7.397 -0.029 27.708 1.00 54.47 238 ASN A O 1
ATOM 1945 N N . ILE A 1 239 ? 6.798 -1.642 26.274 1.00 59.06 239 ILE A N 1
ATOM 1946 C CA . ILE A 1 239 ? 5.465 -1.908 26.799 1.00 59.06 239 ILE A CA 1
ATOM 1947 C C . ILE A 1 239 ? 5.551 -3.290 27.440 1.00 59.06 239 ILE A C 1
ATOM 1949 O O . ILE A 1 239 ? 5.407 -4.296 26.755 1.00 59.06 239 ILE A O 1
ATOM 1953 N N . SER A 1 240 ? 5.891 -3.352 28.728 1.00 56.12 240 SER A N 1
ATOM 1954 C CA . SER A 1 240 ? 5.755 -4.595 29.485 1.00 56.12 240 SER A CA 1
ATOM 1955 C C . SER A 1 240 ? 4.288 -4.775 29.868 1.00 56.12 240 SER A C 1
ATOM 1957 O O . SER A 1 240 ? 3.668 -3.877 30.437 1.00 56.12 240 SER A O 1
ATOM 1959 N N . ASP A 1 241 ? 3.736 -5.950 29.574 1.00 57.69 241 ASP A N 1
ATOM 1960 C CA . ASP A 1 241 ? 2.326 -6.288 29.820 1.00 57.69 241 ASP A CA 1
ATOM 1961 C C . ASP A 1 241 ? 1.918 -6.166 31.305 1.00 57.69 241 ASP A C 1
ATOM 1963 O O . ASP A 1 241 ? 0.738 -6.016 31.623 1.00 57.69 241 ASP A O 1
ATOM 1967 N N . ALA A 1 242 ? 2.891 -6.178 32.225 1.00 54.66 242 ALA A N 1
ATOM 1968 C CA . ALA A 1 242 ? 2.680 -6.012 33.662 1.00 54.66 242 ALA A CA 1
ATOM 1969 C C . ALA A 1 242 ? 2.250 -4.584 34.054 1.00 54.66 242 ALA A C 1
ATOM 1971 O O . ALA A 1 242 ? 1.311 -4.428 34.829 1.00 54.66 242 ALA A O 1
ATOM 1972 N N . LEU A 1 243 ? 2.853 -3.540 33.465 1.00 55.75 243 LEU A N 1
ATOM 1973 C CA . LEU A 1 243 ? 2.543 -2.139 33.805 1.00 55.75 243 LEU A CA 1
ATOM 1974 C C . LEU A 1 243 ? 1.137 -1.712 33.349 1.00 55.75 243 LEU A C 1
ATOM 1976 O O . LEU A 1 243 ? 0.548 -0.787 33.908 1.00 55.75 243 LEU A O 1
ATOM 1980 N N . PHE A 1 244 ? 0.590 -2.386 32.335 1.00 60.81 244 PHE A N 1
ATOM 1981 C CA . PHE A 1 244 ? -0.737 -2.094 31.790 1.00 60.81 244 PHE A CA 1
ATOM 1982 C C . PHE A 1 244 ? -1.880 -2.654 32.627 1.00 60.81 244 PHE A C 1
ATOM 1984 O O . PHE A 1 244 ? -2.948 -2.045 32.664 1.00 60.81 244 PHE A O 1
ATOM 1991 N N . LYS A 1 245 ? -1.666 -3.781 33.315 1.00 59.66 245 LYS A N 1
ATOM 1992 C CA . LYS A 1 245 ? -2.678 -4.358 34.211 1.00 59.66 245 LYS A CA 1
ATOM 1993 C C . LYS A 1 245 ? -2.904 -3.498 35.453 1.00 59.66 245 LYS A C 1
ATOM 1995 O O . LYS A 1 245 ? -3.999 -3.511 36.000 1.00 59.66 245 LYS A O 1
ATOM 2000 N N . GLU A 1 246 ? -1.897 -2.728 35.854 1.00 63.41 246 GLU A N 1
ATOM 2001 C CA . GLU A 1 246 ? -1.955 -1.880 37.045 1.00 63.41 246 GLU A CA 1
ATOM 2002 C C . GLU A 1 246 ? -2.507 -0.472 36.753 1.00 63.41 246 GLU A C 1
ATOM 2004 O O . GLU A 1 246 ? -3.109 0.133 37.634 1.00 63.41 246 GLU A O 1
ATOM 2009 N N . ASN A 1 247 ? -2.373 0.049 35.521 1.00 78.69 247 ASN A N 1
ATOM 2010 C CA . ASN A 1 247 ? -2.741 1.434 35.188 1.00 78.69 247 ASN A CA 1
ATOM 2011 C C . ASN A 1 247 ? -3.609 1.570 33.921 1.00 78.69 247 ASN A C 1
ATOM 2013 O O . ASN A 1 247 ? -3.102 1.682 32.799 1.00 78.69 247 ASN A O 1
ATOM 2017 N N . SER A 1 248 ? -4.930 1.680 34.117 1.00 78.12 248 SER A N 1
ATOM 2018 C CA . SER A 1 248 ? -5.921 1.846 33.033 1.00 78.12 248 SER A CA 1
ATOM 2019 C C . SER A 1 248 ? -5.685 3.077 32.144 1.00 78.12 248 SER A C 1
ATOM 2021 O O . SER A 1 248 ? -5.885 3.017 30.932 1.00 78.12 248 SER A O 1
ATOM 2023 N N . ASP A 1 249 ? -5.198 4.183 32.708 1.00 83.38 249 ASP A N 1
ATOM 2024 C CA . ASP A 1 249 ? -5.001 5.423 31.950 1.00 83.38 249 ASP A CA 1
ATOM 2025 C C . ASP A 1 249 ? -3.777 5.361 31.034 1.00 83.38 249 ASP A C 1
ATOM 2027 O O . ASP A 1 249 ? -3.831 5.802 29.884 1.00 83.38 249 ASP A O 1
ATOM 2031 N N . ILE A 1 250 ? -2.690 4.732 31.489 1.00 83.31 250 ILE A N 1
ATOM 2032 C CA . ILE A 1 250 ? -1.501 4.493 30.659 1.00 83.31 250 ILE A CA 1
ATOM 2033 C C . ILE A 1 250 ? -1.864 3.593 29.472 1.00 83.31 250 ILE A C 1
ATOM 2035 O O . ILE A 1 250 ? -1.393 3.827 28.351 1.00 83.31 250 ILE A O 1
ATOM 2039 N N . PHE A 1 251 ? -2.740 2.606 29.697 1.00 83.19 251 PHE A N 1
ATOM 2040 C CA . PHE A 1 251 ? -3.293 1.761 28.641 1.00 83.19 251 PHE A CA 1
ATOM 2041 C C . PHE A 1 251 ? -4.043 2.583 27.593 1.00 83.19 251 PHE A C 1
ATOM 2043 O O . PHE A 1 251 ? -3.642 2.575 26.427 1.00 83.19 251 PHE A O 1
ATOM 2050 N N . GLY A 1 252 ? -5.042 3.369 28.006 1.00 83.94 252 GLY A N 1
ATOM 2051 C CA . GLY A 1 252 ? -5.808 4.229 27.100 1.00 83.94 252 GLY A CA 1
ATOM 2052 C C . GLY A 1 252 ? -4.908 5.156 26.274 1.00 83.94 252 GLY A C 1
ATOM 2053 O O . GLY A 1 252 ? -4.985 5.187 25.043 1.00 83.94 252 GLY A O 1
ATOM 2054 N N . TYR A 1 253 ? -3.958 5.838 26.922 1.00 86.44 253 TYR A N 1
ATOM 2055 C CA . TYR A 1 253 ? -2.998 6.710 26.236 1.00 86.44 253 TYR A CA 1
ATOM 2056 C C . TYR A 1 253 ? -2.098 5.981 25.237 1.00 86.44 253 TYR A C 1
ATOM 2058 O O . TYR A 1 253 ? -1.747 6.535 24.189 1.00 86.44 253 TYR A O 1
ATOM 2066 N N . THR A 1 254 ? -1.729 4.739 25.534 1.00 86.12 254 THR A N 1
ATOM 2067 C CA . THR A 1 254 ? -0.932 3.910 24.630 1.00 86.12 254 THR A CA 1
ATOM 2068 C C . THR A 1 254 ? -1.732 3.512 23.396 1.00 86.12 254 THR A C 1
ATOM 2070 O O . THR A 1 254 ? -1.211 3.620 22.283 1.00 86.12 254 THR A O 1
ATOM 2073 N N . VAL A 1 255 ? -3.005 3.139 23.561 1.00 89.50 255 VAL A N 1
ATOM 2074 C CA . VAL A 1 255 ? -3.912 2.837 22.443 1.00 89.50 255 VAL A CA 1
ATOM 2075 C C . VAL A 1 255 ? -4.069 4.059 21.531 1.00 89.50 255 VAL A C 1
ATOM 2077 O O . VAL A 1 255 ? -3.899 3.931 20.317 1.00 89.50 255 VAL A O 1
ATOM 2080 N N . PHE A 1 256 ? -4.255 5.263 22.088 1.00 91.12 256 PHE A N 1
ATOM 2081 C CA . PHE A 1 256 ? -4.278 6.502 21.296 1.00 91.12 256 PHE A CA 1
ATOM 2082 C C . PHE A 1 256 ? -2.978 6.733 20.523 1.00 91.12 256 PHE A C 1
ATOM 2084 O O . PHE A 1 256 ? -3.014 7.047 19.336 1.00 91.12 256 PHE A O 1
ATOM 2091 N N . LYS A 1 257 ? -1.817 6.516 21.152 1.00 89.50 257 LYS A N 1
ATOM 2092 C CA . LYS A 1 257 ? -0.512 6.668 20.486 1.00 89.50 257 LYS A CA 1
ATOM 2093 C C . LYS A 1 257 ? -0.350 5.704 19.306 1.00 89.50 257 LYS A C 1
ATOM 2095 O O . LYS A 1 257 ? 0.267 6.060 18.300 1.00 89.50 257 LYS A O 1
ATOM 2100 N N . TYR A 1 258 ? -0.862 4.478 19.423 1.00 91.06 258 TYR A N 1
ATOM 2101 C CA . TYR A 1 258 ? -0.890 3.527 18.311 1.00 91.06 258 TYR A CA 1
ATOM 2102 C C . TYR A 1 258 ? -1.864 3.968 17.217 1.00 91.06 258 TYR A C 1
ATOM 2104 O O . TYR A 1 258 ? -1.477 3.976 16.047 1.00 91.06 258 TYR A O 1
ATOM 2112 N N . GLN A 1 259 ? -3.073 4.397 17.590 1.00 93.56 259 GLN A N 1
ATOM 2113 C CA . GLN A 1 259 ? -4.069 4.918 16.656 1.00 93.56 259 GLN A CA 1
ATOM 2114 C C . GLN A 1 259 ? -3.513 6.090 15.839 1.00 93.56 259 GLN A C 1
ATOM 2116 O O . GLN A 1 259 ? -3.584 6.057 14.615 1.00 93.56 259 GLN A O 1
ATOM 2121 N N . GLU A 1 260 ? -2.904 7.088 16.485 1.00 92.88 260 GLU A N 1
ATOM 2122 C CA . GLU A 1 260 ? -2.308 8.255 15.822 1.00 92.88 260 GLU A CA 1
ATOM 2123 C C . GLU A 1 260 ? -1.250 7.842 14.794 1.00 92.88 260 GLU A C 1
ATOM 2125 O O . GLU A 1 260 ? -1.283 8.282 13.646 1.00 92.88 260 GLU A O 1
ATOM 2130 N N . LYS A 1 261 ? -0.336 6.935 15.163 1.00 92.31 261 LYS A N 1
ATOM 2131 C CA . LYS A 1 261 ? 0.692 6.441 14.235 1.00 92.31 261 LYS A CA 1
ATOM 2132 C C . LYS A 1 261 ? 0.094 5.715 13.036 1.00 92.31 261 LYS A C 1
ATOM 2134 O O . LYS A 1 261 ? 0.613 5.848 11.931 1.00 92.31 261 LYS A O 1
ATOM 2139 N N . ILE A 1 262 ? -0.962 4.938 13.249 1.00 93.62 262 ILE A N 1
ATOM 2140 C CA . ILE A 1 262 ? -1.625 4.196 12.176 1.00 93.62 262 ILE A CA 1
ATOM 2141 C C . ILE A 1 262 ? -2.364 5.157 11.251 1.00 93.62 262 ILE A C 1
ATOM 2143 O O . ILE A 1 262 ? -2.213 5.036 10.041 1.00 93.62 262 ILE A O 1
ATOM 2147 N N . MET A 1 263 ? -3.055 6.161 11.787 1.00 94.19 263 MET A N 1
ATOM 2148 C CA . MET A 1 263 ? -3.649 7.234 10.983 1.00 94.19 263 MET A CA 1
ATOM 2149 C C . MET A 1 263 ? -2.596 7.907 10.101 1.00 94.19 263 MET A C 1
ATOM 2151 O O . MET A 1 263 ? -2.760 7.942 8.887 1.00 94.19 263 MET A O 1
ATOM 2155 N N . MET A 1 264 ? -1.449 8.294 10.674 1.00 94.56 264 MET A N 1
ATOM 2156 C CA . MET A 1 264 ? -0.340 8.883 9.911 1.00 94.56 264 MET A CA 1
ATOM 2157 C C . MET A 1 264 ? 0.181 7.964 8.795 1.00 94.56 264 MET A C 1
ATOM 2159 O O . MET A 1 264 ? 0.576 8.449 7.737 1.00 94.56 264 MET A O 1
ATOM 2163 N N . ILE A 1 265 ? 0.227 6.645 9.023 1.00 93.62 265 ILE A N 1
ATOM 2164 C CA . ILE A 1 265 ? 0.634 5.670 7.998 1.00 93.62 265 ILE A CA 1
ATOM 2165 C C . ILE A 1 265 ? -0.375 5.662 6.850 1.00 93.62 265 ILE A C 1
ATOM 2167 O O . ILE A 1 265 ? 0.030 5.737 5.692 1.00 93.62 265 ILE A O 1
ATOM 2171 N N . TYR A 1 266 ? -1.669 5.569 7.159 1.00 92.50 266 TYR A N 1
ATOM 2172 C CA . TYR A 1 266 ? -2.720 5.538 6.143 1.00 92.50 266 TYR A CA 1
ATOM 2173 C C . TYR A 1 266 ? -2.812 6.859 5.379 1.00 92.50 266 TYR A C 1
ATOM 2175 O O . TYR A 1 266 ? -2.930 6.829 4.157 1.00 92.50 266 TYR A O 1
ATOM 2183 N N . ASP A 1 267 ? -2.681 7.997 6.058 1.00 91.94 267 ASP A N 1
ATOM 2184 C CA . ASP A 1 267 ? -2.647 9.312 5.419 1.00 91.94 267 ASP A CA 1
ATOM 2185 C C . ASP A 1 267 ? -1.475 9.414 4.442 1.00 91.94 267 ASP A C 1
ATOM 2187 O O . ASP A 1 267 ? -1.671 9.776 3.283 1.00 91.94 267 ASP A O 1
ATOM 2191 N N . GLU A 1 268 ? -0.275 8.993 4.855 1.00 90.69 268 GLU A N 1
ATOM 2192 C CA . GLU A 1 268 ? 0.891 8.985 3.971 1.00 90.69 268 GLU A CA 1
ATOM 2193 C C . GLU A 1 268 ? 0.697 8.036 2.781 1.00 90.69 268 GLU A C 1
ATOM 2195 O O . GLU A 1 268 ? 1.057 8.388 1.660 1.00 90.69 268 GLU A O 1
ATOM 2200 N N . ILE A 1 269 ? 0.110 6.851 2.987 1.00 88.94 269 ILE A N 1
ATOM 2201 C CA . ILE A 1 269 ? -0.214 5.906 1.906 1.00 88.94 269 ILE A CA 1
ATOM 2202 C C . ILE A 1 269 ? -1.195 6.544 0.917 1.00 88.94 269 ILE A C 1
ATOM 2204 O O . ILE A 1 269 ? -0.981 6.473 -0.292 1.00 88.94 269 ILE A O 1
ATOM 2208 N N . LEU A 1 270 ? -2.258 7.182 1.408 1.00 86.69 270 LEU A N 1
ATOM 2209 C CA . LEU A 1 270 ? -3.263 7.831 0.568 1.00 86.69 270 LEU A CA 1
ATOM 2210 C C . LEU A 1 270 ? -2.672 9.015 -0.207 1.00 86.69 270 LEU A C 1
ATOM 2212 O O . LEU A 1 270 ? -2.939 9.188 -1.397 1.00 86.69 270 LEU A O 1
ATOM 2216 N N . GLU A 1 271 ? -1.846 9.828 0.445 1.00 84.62 271 GLU A N 1
ATOM 2217 C CA . GLU A 1 271 ? -1.212 10.984 -0.179 1.00 84.62 271 GLU A CA 1
ATOM 2218 C C . GLU A 1 271 ? -0.173 10.597 -1.229 1.00 84.62 271 GLU A C 1
ATOM 2220 O O . GLU A 1 271 ? -0.233 11.101 -2.355 1.00 84.62 271 GLU A O 1
ATOM 2225 N N . SER A 1 272 ? 0.757 9.707 -0.876 1.00 79.19 272 SER A N 1
ATOM 2226 C CA . SER A 1 272 ? 1.838 9.269 -1.766 1.00 79.19 272 SER A CA 1
ATOM 2227 C C . SER A 1 272 ? 1.311 8.461 -2.950 1.00 79.19 272 SER A C 1
ATOM 2229 O O . SER A 1 272 ? 1.673 8.747 -4.089 1.00 79.19 272 SER A O 1
ATOM 2231 N N . ASN A 1 273 ? 0.403 7.511 -2.714 1.00 77.38 273 ASN A N 1
ATOM 2232 C CA . ASN A 1 273 ? 0.026 6.547 -3.746 1.00 77.38 273 ASN A CA 1
ATOM 2233 C C . ASN A 1 273 ? -1.196 6.960 -4.577 1.00 77.38 273 ASN A C 1
ATOM 2235 O O . ASN A 1 273 ? -1.358 6.427 -5.675 1.00 77.38 273 ASN A O 1
ATOM 2239 N N . PHE A 1 274 ? -2.037 7.894 -4.103 1.00 77.88 274 PHE A N 1
ATOM 2240 C CA . PHE A 1 274 ? -3.319 8.197 -4.764 1.00 77.88 274 PHE A CA 1
ATOM 2241 C C . PHE A 1 274 ? -3.594 9.683 -5.033 1.00 77.88 274 PHE A C 1
ATOM 2243 O O . PHE A 1 274 ? -4.176 10.002 -6.067 1.00 77.88 274 PHE A O 1
ATOM 2250 N N . LYS A 1 275 ? -3.227 10.608 -4.132 1.00 79.75 275 LYS A N 1
ATOM 2251 C CA . LYS A 1 275 ? -3.656 12.021 -4.253 1.00 79.75 275 LYS A CA 1
ATOM 2252 C C . LYS A 1 275 ? -2.713 12.899 -5.084 1.00 79.75 275 LYS A C 1
ATOM 2254 O O . LYS A 1 275 ? -3.173 13.811 -5.771 1.00 79.75 275 LYS A O 1
ATOM 2259 N N . LYS A 1 276 ? -1.395 12.681 -5.001 1.00 75.38 276 LYS A N 1
ATOM 2260 C CA . LYS A 1 276 ? -0.397 13.552 -5.652 1.00 75.38 276 LYS A CA 1
ATOM 2261 C C . LYS A 1 276 ? -0.400 13.424 -7.182 1.00 75.38 276 LYS A C 1
ATOM 2263 O O . LYS A 1 276 ? -0.867 12.437 -7.744 1.00 75.38 276 LYS A O 1
ATOM 2268 N N . LYS A 1 277 ? 0.140 14.434 -7.881 1.00 68.50 277 LYS A N 1
ATOM 2269 C CA . LYS A 1 277 ? 0.367 14.367 -9.342 1.00 68.50 277 LYS A CA 1
ATOM 2270 C C . LYS A 1 277 ? 1.321 13.226 -9.712 1.00 68.50 277 LYS A C 1
ATOM 2272 O O . LYS A 1 277 ? 1.051 12.522 -10.670 1.00 68.50 277 LYS A O 1
ATOM 2277 N N . GLU A 1 278 ? 2.344 13.021 -8.890 1.00 67.75 278 GLU A N 1
ATOM 2278 C CA . GLU A 1 278 ? 3.328 11.928 -8.968 1.00 67.75 278 GLU A CA 1
ATOM 2279 C C . GLU A 1 278 ? 2.813 10.614 -8.348 1.00 67.75 278 GLU A C 1
ATOM 2281 O O . GLU A 1 278 ? 3.593 9.732 -8.014 1.00 67.75 278 GLU A O 1
ATOM 2286 N N . SER A 1 279 ? 1.506 10.489 -8.095 1.00 71.44 279 SER A N 1
ATOM 2287 C CA . SER A 1 279 ? 0.962 9.264 -7.508 1.00 71.44 279 SER A CA 1
ATOM 2288 C C . SER A 1 279 ? 1.000 8.109 -8.504 1.00 71.44 279 SER A C 1
ATOM 2290 O O . SER A 1 279 ? 0.777 8.314 -9.701 1.00 71.44 279 SER A O 1
ATOM 2292 N N . TYR A 1 280 ? 1.159 6.881 -7.996 1.00 68.69 280 TYR A N 1
ATOM 2293 C CA . TYR A 1 280 ? 1.097 5.665 -8.814 1.00 68.69 280 TYR A CA 1
ATOM 2294 C C . TYR A 1 280 ? -0.150 5.617 -9.689 1.00 68.69 280 TYR A C 1
ATOM 2296 O O . TYR A 1 280 ? -0.072 5.181 -10.834 1.00 68.69 280 TYR A O 1
ATOM 2304 N N . LEU A 1 281 ? -1.296 6.072 -9.171 1.00 67.44 281 LEU A N 1
ATOM 2305 C CA . LEU A 1 281 ? -2.544 6.071 -9.922 1.00 67.44 281 LEU A CA 1
ATOM 2306 C C . LEU A 1 281 ? -2.457 6.973 -11.164 1.00 67.44 281 LEU A C 1
ATOM 2308 O O . LEU A 1 281 ? -2.847 6.557 -12.250 1.00 67.44 281 LEU A O 1
ATOM 2312 N N . ARG A 1 282 ? -1.906 8.185 -11.038 1.00 68.75 282 ARG A N 1
ATOM 2313 C CA . ARG A 1 282 ? -1.759 9.099 -12.179 1.00 68.75 282 ARG A CA 1
ATOM 2314 C C . ARG A 1 282 ? -0.630 8.681 -13.111 1.00 68.75 282 ARG A C 1
ATOM 2316 O O . ARG A 1 282 ? -0.850 8.623 -14.317 1.00 68.75 282 ARG A O 1
ATOM 2323 N N . GLU A 1 283 ? 0.531 8.324 -12.584 1.00 66.38 283 GLU A N 1
ATOM 2324 C CA . GLU A 1 283 ? 1.661 7.871 -13.402 1.00 66.38 283 GLU A CA 1
ATOM 2325 C C . GLU A 1 283 ? 1.318 6.587 -14.177 1.00 66.38 283 GLU A C 1
ATOM 2327 O O . GLU A 1 283 ? 1.585 6.472 -15.370 1.00 66.38 283 GLU A O 1
ATOM 2332 N N . SER A 1 284 ? 0.627 5.637 -13.540 1.00 66.81 284 SER A N 1
ATOM 2333 C CA . SER A 1 284 ? 0.287 4.362 -14.180 1.00 66.81 284 SER A CA 1
ATOM 2334 C C . SER A 1 284 ? -0.931 4.435 -15.097 1.00 66.81 284 SER A C 1
ATOM 2336 O O . SER A 1 284 ? -0.974 3.682 -16.067 1.00 66.81 284 SER A O 1
ATOM 2338 N N . LEU A 1 285 ? -1.934 5.270 -14.801 1.00 65.19 285 LEU A N 1
ATOM 2339 C CA . LEU A 1 285 ? -3.171 5.307 -15.594 1.00 65.19 285 LEU A CA 1
ATOM 2340 C C . LEU A 1 285 ? -3.220 6.450 -16.610 1.00 65.19 285 LEU A C 1
ATOM 2342 O O . LEU A 1 285 ? -3.900 6.303 -17.619 1.00 65.19 285 LEU A O 1
ATOM 2346 N N . THR A 1 286 ? -2.552 7.583 -16.361 1.00 67.19 286 THR A N 1
ATOM 2347 C CA . THR A 1 286 ? -2.744 8.804 -17.175 1.00 67.19 286 THR A CA 1
ATOM 2348 C C . THR A 1 286 ? -1.566 9.170 -18.071 1.00 67.19 286 THR A C 1
ATOM 2350 O O . THR A 1 286 ? -1.777 9.848 -19.071 1.00 67.19 286 THR A O 1
ATOM 2353 N N . GLY A 1 287 ? -0.346 8.710 -17.777 1.00 66.06 287 GLY A N 1
ATOM 2354 C CA . GLY A 1 287 ? 0.806 9.002 -18.630 1.00 66.06 287 GLY A CA 1
ATOM 2355 C C . GLY A 1 287 ? 2.019 8.149 -18.296 1.00 66.06 287 GLY A C 1
ATOM 2356 O O . GLY A 1 287 ? 2.753 8.462 -17.363 1.00 66.06 287 GLY A O 1
ATOM 2357 N N . LYS A 1 288 ? 2.249 7.101 -19.092 1.00 74.81 288 LYS A N 1
ATOM 2358 C CA . LYS A 1 288 ? 3.475 6.300 -19.040 1.00 74.81 288 LYS A CA 1
ATOM 2359 C C . LYS A 1 288 ? 4.467 6.771 -20.092 1.00 74.81 288 LYS A C 1
ATOM 2361 O O . LYS A 1 288 ? 4.075 7.218 -21.168 1.00 74.81 288 LYS A O 1
ATOM 2366 N N . THR A 1 289 ? 5.752 6.597 -19.806 1.00 73.12 289 THR A N 1
ATOM 2367 C CA . THR A 1 289 ? 6.783 6.645 -20.844 1.00 73.12 289 THR A CA 1
ATOM 2368 C C . THR A 1 289 ? 6.525 5.519 -21.837 1.00 73.12 289 THR A C 1
ATOM 2370 O O . THR A 1 289 ? 6.378 4.362 -21.444 1.00 73.12 289 THR A O 1
ATOM 2373 N N . VAL A 1 290 ? 6.448 5.868 -23.117 1.00 82.62 290 VAL A N 1
ATOM 2374 C CA . VAL A 1 290 ? 6.227 4.921 -24.210 1.00 82.62 290 VAL A CA 1
ATOM 2375 C C . VAL A 1 290 ? 7.574 4.629 -24.869 1.00 82.62 290 VAL A C 1
ATOM 2377 O O . VAL A 1 290 ? 8.313 5.558 -25.209 1.00 82.62 290 VAL A O 1
ATOM 2380 N N . GLU A 1 291 ? 7.915 3.350 -25.017 1.00 83.75 291 GLU A N 1
ATOM 2381 C CA . GLU A 1 291 ? 9.100 2.922 -25.772 1.00 83.75 291 GLU A CA 1
ATOM 2382 C C . GLU A 1 291 ? 8.934 3.225 -27.268 1.00 83.75 291 GLU A C 1
ATOM 2384 O O . GLU A 1 291 ? 7.822 3.442 -27.741 1.00 83.75 291 GLU A O 1
ATOM 2389 N N . PHE A 1 292 ? 10.041 3.272 -28.016 1.00 86.50 292 PHE A N 1
ATOM 2390 C CA . PHE A 1 292 ? 10.035 3.651 -29.439 1.00 86.50 292 PHE A CA 1
ATOM 2391 C C . PHE A 1 292 ? 9.404 5.032 -29.690 1.00 86.50 292 PHE A C 1
ATOM 2393 O O . PHE A 1 292 ? 8.703 5.253 -30.673 1.00 86.50 292 PHE A O 1
ATOM 2400 N N . SER A 1 293 ? 9.675 5.982 -28.790 1.00 89.62 293 SER A N 1
ATOM 2401 C CA . SER A 1 293 ? 9.298 7.388 -28.929 1.00 89.62 293 SER A CA 1
ATOM 2402 C C . SER A 1 293 ? 10.532 8.290 -28.889 1.00 89.62 293 SER A C 1
ATOM 2404 O O . SER A 1 293 ? 11.563 7.953 -28.301 1.00 89.62 293 SER A O 1
ATOM 2406 N N . GLN A 1 294 ? 10.445 9.455 -29.530 1.00 88.69 294 GLN A N 1
ATOM 2407 C CA . GLN A 1 294 ? 11.521 10.440 -29.532 1.00 88.69 294 GLN A CA 1
ATOM 2408 C C . GLN A 1 294 ? 10.959 11.859 -29.547 1.00 88.69 294 GLN A C 1
ATOM 2410 O O . GLN A 1 294 ? 9.940 12.139 -30.171 1.00 88.69 294 GLN A O 1
ATOM 2415 N N . ARG A 1 295 ? 11.676 12.774 -28.888 1.00 88.31 295 ARG A N 1
ATOM 2416 C CA . ARG A 1 295 ? 11.459 14.218 -29.002 1.00 88.31 295 ARG A CA 1
ATOM 2417 C C . ARG A 1 295 ? 12.550 14.830 -29.870 1.00 88.31 295 ARG A C 1
ATOM 2419 O O . ARG A 1 295 ? 13.727 14.520 -29.697 1.00 88.31 295 ARG A O 1
ATOM 2426 N N . ALA A 1 296 ? 12.155 15.702 -30.786 1.00 87.38 296 ALA A N 1
ATOM 2427 C CA . ALA A 1 296 ? 13.062 16.419 -31.671 1.00 87.38 296 ALA A CA 1
ATOM 2428 C C . ALA A 1 296 ? 12.565 17.850 -31.903 1.00 87.38 296 ALA A C 1
ATOM 2430 O O . ALA A 1 296 ? 11.388 18.154 -31.701 1.00 87.38 296 ALA A O 1
ATOM 2431 N N . VAL A 1 297 ? 13.474 18.728 -32.328 1.00 87.56 297 VAL A N 1
ATOM 2432 C CA . VAL A 1 297 ? 13.125 20.079 -32.780 1.00 87.56 297 VAL A CA 1
ATOM 2433 C C . VAL A 1 297 ? 12.492 19.980 -34.166 1.00 87.56 297 VAL A C 1
ATOM 2435 O O . VAL A 1 297 ? 13.020 19.301 -35.043 1.00 87.56 297 VAL A O 1
ATOM 2438 N N . ILE A 1 298 ? 11.362 20.657 -34.359 1.00 88.75 298 ILE A N 1
ATOM 2439 C CA . ILE A 1 298 ? 10.623 20.648 -35.624 1.00 88.75 298 ILE A CA 1
ATOM 2440 C C . ILE A 1 298 ? 11.137 21.790 -36.502 1.00 88.75 298 ILE A C 1
ATOM 2442 O O . ILE A 1 298 ? 11.191 22.936 -36.058 1.00 88.75 298 ILE A O 1
ATOM 2446 N N . ILE A 1 299 ? 11.483 21.476 -37.750 1.00 87.75 299 ILE A N 1
ATOM 2447 C CA . ILE A 1 299 ? 11.915 22.447 -38.760 1.00 87.75 299 ILE A CA 1
ATOM 2448 C C . ILE A 1 299 ? 10.886 22.431 -39.899 1.00 87.75 299 ILE A C 1
ATOM 2450 O O . ILE A 1 299 ? 10.579 21.349 -40.407 1.00 87.75 299 ILE A O 1
ATOM 2454 N N . PRO A 1 300 ? 10.334 23.587 -40.313 1.00 87.81 300 PRO A N 1
ATOM 2455 C CA . PRO A 1 300 ? 9.393 23.634 -41.425 1.00 87.81 300 PRO A CA 1
ATOM 2456 C C . PRO A 1 300 ? 10.093 23.254 -42.734 1.00 87.81 300 PRO A C 1
ATOM 2458 O O . PRO A 1 300 ? 11.150 23.791 -43.061 1.00 87.81 300 PRO A O 1
ATOM 2461 N N . ASN A 1 301 ? 9.487 22.345 -43.499 1.00 86.50 301 ASN A N 1
ATOM 2462 C CA . ASN A 1 301 ? 9.979 21.945 -44.813 1.00 86.50 301 ASN A CA 1
ATOM 2463 C C . ASN A 1 301 ? 8.830 21.942 -45.838 1.00 86.50 301 ASN A C 1
ATOM 2465 O O . ASN A 1 301 ? 8.076 20.968 -45.896 1.00 86.50 301 ASN A O 1
ATOM 2469 N N . PRO A 1 302 ? 8.708 22.997 -46.664 1.00 88.62 302 PRO A N 1
ATOM 2470 C CA . PRO A 1 302 ? 7.644 23.117 -47.663 1.00 88.62 302 PRO A CA 1
ATOM 2471 C C . PRO A 1 302 ? 7.654 22.039 -48.758 1.00 88.62 302 PRO A C 1
ATOM 2473 O O . PRO A 1 302 ? 6.674 21.908 -49.481 1.00 88.62 302 PRO A O 1
ATOM 2476 N N . ALA A 1 303 ? 8.745 21.278 -48.911 1.00 89.56 303 ALA A N 1
ATOM 2477 C CA . ALA A 1 303 ? 8.856 20.242 -49.939 1.00 89.56 303 ALA A CA 1
ATOM 2478 C C . ALA A 1 303 ? 8.122 18.933 -49.583 1.00 89.56 303 ALA A C 1
ATOM 2480 O O . ALA A 1 303 ? 7.970 18.063 -50.441 1.00 89.56 303 ALA A O 1
ATOM 2481 N N . LEU A 1 304 ? 7.697 18.759 -48.327 1.00 89.69 304 LEU A N 1
ATOM 2482 C CA . LEU A 1 304 ? 6.964 17.576 -47.875 1.00 89.69 304 LEU A CA 1
ATOM 2483 C C . LEU A 1 304 ? 5.453 17.772 -48.031 1.00 89.69 304 LEU A C 1
ATOM 2485 O O . LEU A 1 304 ? 4.934 18.876 -47.874 1.00 89.69 304 LEU A O 1
ATOM 2489 N N . LYS A 1 305 ? 4.723 16.686 -48.311 1.00 91.56 305 LYS A N 1
ATOM 2490 C CA . LYS A 1 305 ? 3.255 16.734 -48.371 1.00 91.56 305 LYS A CA 1
ATOM 2491 C C . LYS A 1 305 ? 2.654 16.919 -46.967 1.00 91.56 305 LYS A C 1
ATOM 2493 O O . LYS A 1 305 ? 3.267 16.480 -45.997 1.00 91.56 305 LYS A O 1
ATOM 2498 N N . PRO A 1 306 ? 1.423 17.455 -46.838 1.00 88.31 306 PRO A N 1
ATOM 2499 C CA . PRO A 1 306 ? 0.804 17.721 -45.532 1.00 88.31 306 PRO A CA 1
ATOM 2500 C C . PRO A 1 306 ? 0.672 16.505 -44.599 1.00 88.31 306 PRO A C 1
ATOM 2502 O O . PRO A 1 306 ? 0.658 16.661 -43.385 1.00 88.31 306 PRO A O 1
ATOM 2505 N N . TYR A 1 307 ? 0.583 15.294 -45.156 1.00 90.06 307 TYR A N 1
ATOM 2506 C CA . TYR A 1 307 ? 0.488 14.033 -44.409 1.00 90.06 307 TYR A CA 1
ATOM 2507 C C . TYR A 1 307 ? 1.847 13.333 -44.218 1.00 90.06 307 TYR A C 1
ATOM 2509 O O . TYR A 1 307 ? 1.894 12.153 -43.860 1.00 90.06 307 TYR A O 1
ATOM 2517 N N . GLN A 1 308 ? 2.955 14.018 -44.515 1.00 91.94 308 GLN A N 1
ATOM 2518 C CA . GLN A 1 308 ? 4.308 13.473 -44.446 1.00 91.94 308 GLN A CA 1
ATOM 2519 C C . GLN A 1 308 ? 5.178 14.217 -43.437 1.00 91.94 308 GLN A C 1
ATOM 2521 O O . GLN A 1 308 ? 5.066 15.427 -43.258 1.00 91.94 308 GLN A O 1
ATOM 2526 N N . ILE A 1 309 ? 6.119 13.486 -42.844 1.00 92.19 309 ILE A N 1
ATOM 2527 C CA . ILE A 1 309 ? 7.190 14.033 -42.020 1.00 92.19 309 ILE A CA 1
ATOM 2528 C C . ILE A 1 309 ? 8.557 13.580 -42.526 1.00 92.19 309 ILE A C 1
ATOM 2530 O O . ILE A 1 309 ? 8.722 12.511 -43.118 1.00 92.19 309 ILE A O 1
ATOM 2534 N N . GLY A 1 310 ? 9.541 14.434 -42.288 1.00 90.88 310 GLY A N 1
ATOM 2535 C CA . GLY A 1 310 ? 10.943 14.124 -42.449 1.00 90.88 310 GLY A CA 1
ATOM 2536 C C . GLY A 1 310 ? 11.568 13.693 -41.135 1.00 90.88 310 GLY A C 1
ATOM 2537 O O . GLY A 1 310 ? 11.437 14.413 -40.147 1.00 90.88 310 GLY A O 1
ATOM 2538 N N . LEU A 1 311 ? 12.272 12.566 -41.123 1.00 91.75 311 LEU A N 1
ATOM 2539 C CA . LEU A 1 311 ? 12.971 12.088 -39.929 1.00 91.75 311 LEU A CA 1
ATOM 2540 C C . LEU A 1 311 ? 14.477 12.060 -40.152 1.00 91.75 311 LEU A C 1
ATOM 2542 O O . LEU A 1 311 ? 14.950 11.807 -41.255 1.00 91.75 311 LEU A O 1
ATOM 2546 N N . HIS A 1 312 ? 15.235 12.305 -39.089 1.00 90.12 312 HIS A N 1
ATOM 2547 C CA . HIS A 1 312 ? 16.682 12.112 -39.110 1.00 90.12 312 HIS A CA 1
ATOM 2548 C C . HIS A 1 312 ? 17.031 10.621 -39.094 1.00 90.12 312 HIS A C 1
ATOM 2550 O O . HIS A 1 312 ? 16.306 9.823 -38.494 1.00 90.12 312 HIS A O 1
ATOM 2556 N N . GLU A 1 313 ? 18.140 10.243 -39.726 1.00 87.81 313 GLU A N 1
ATOM 2557 C CA . GLU A 1 313 ? 18.576 8.847 -39.804 1.00 87.81 313 GLU A CA 1
ATOM 2558 C C . GLU A 1 313 ? 18.741 8.178 -38.431 1.00 87.81 313 GLU A C 1
ATOM 2560 O O . GLU A 1 313 ? 18.337 7.026 -38.264 1.00 87.81 313 GLU A O 1
ATOM 2565 N N . GLU A 1 314 ? 19.252 8.887 -37.418 1.00 85.06 314 GLU A N 1
ATOM 2566 C CA . GLU A 1 314 ? 19.383 8.329 -36.070 1.00 85.06 314 GLU A CA 1
ATOM 2567 C C . GLU A 1 314 ? 18.020 8.083 -35.431 1.00 85.06 314 GLU A C 1
ATOM 2569 O O . GLU A 1 314 ? 17.855 7.115 -34.685 1.00 85.06 314 GLU A O 1
ATOM 2574 N N . SER A 1 315 ? 17.044 8.946 -35.717 1.00 88.38 315 SER A N 1
ATOM 2575 C CA . SER A 1 315 ? 15.685 8.785 -35.212 1.00 88.38 315 SER A CA 1
ATOM 2576 C C . SER A 1 315 ? 15.033 7.548 -35.811 1.00 88.38 315 SER A C 1
ATOM 2578 O O . SER A 1 315 ? 14.451 6.750 -35.084 1.00 88.38 315 SER A O 1
ATOM 2580 N N . VAL A 1 316 ? 15.195 7.331 -37.119 1.00 89.06 316 VAL A N 1
ATOM 2581 C CA . VAL A 1 316 ? 14.680 6.128 -37.788 1.00 89.06 316 VAL A CA 1
ATOM 2582 C C . VAL A 1 316 ? 15.325 4.868 -37.207 1.00 89.06 316 VAL A C 1
ATOM 2584 O O . VAL A 1 316 ? 14.612 3.934 -36.853 1.00 89.06 316 VAL A O 1
ATOM 2587 N N . LYS A 1 317 ? 16.654 4.865 -37.024 1.00 85.81 317 LYS A N 1
ATOM 2588 C CA . LYS A 1 317 ? 17.391 3.734 -36.432 1.00 85.81 317 LYS A CA 1
ATOM 2589 C C . LYS A 1 317 ? 16.911 3.384 -35.013 1.00 85.81 317 LYS A C 1
ATOM 2591 O O . LYS A 1 317 ? 16.948 2.216 -34.640 1.00 85.81 317 LYS A O 1
ATOM 2596 N N . LYS A 1 318 ? 16.471 4.371 -34.220 1.00 84.81 318 LYS A N 1
ATOM 2597 C CA . LYS A 1 318 ? 15.964 4.169 -32.847 1.00 84.81 318 LYS A CA 1
ATOM 2598 C C . LYS A 1 318 ? 14.497 3.747 -32.804 1.00 84.81 318 LYS A C 1
ATOM 2600 O O . LYS A 1 318 ? 14.161 2.820 -32.076 1.00 84.81 318 LYS A O 1
ATOM 2605 N N . LEU A 1 319 ? 13.638 4.444 -33.547 1.00 88.44 319 LEU A N 1
ATOM 2606 C CA . LEU A 1 319 ? 12.191 4.217 -33.539 1.00 88.44 319 LEU A CA 1
ATOM 2607 C C . LEU A 1 319 ? 11.838 2.865 -34.167 1.00 88.44 319 LEU A C 1
ATOM 2609 O O . LEU A 1 319 ? 11.018 2.143 -33.616 1.00 88.44 319 LEU A O 1
ATOM 2613 N N . PHE A 1 320 ? 12.515 2.503 -35.260 1.00 88.94 320 PHE A N 1
ATOM 2614 C CA . PHE A 1 320 ? 12.251 1.286 -36.037 1.00 88.94 320 PHE A CA 1
ATOM 2615 C C . PHE A 1 320 ? 13.322 0.217 -35.849 1.00 88.94 320 PHE A C 1
ATOM 2617 O O . PHE A 1 320 ? 13.607 -0.584 -36.743 1.00 88.94 320 PHE A O 1
ATOM 2624 N N . LEU A 1 321 ? 13.974 0.227 -34.685 1.00 85.19 321 LEU A N 1
ATOM 2625 C CA . LEU A 1 321 ? 14.970 -0.778 -34.342 1.00 85.19 321 LEU A CA 1
ATOM 2626 C C . LEU A 1 321 ? 14.423 -2.215 -34.507 1.00 85.19 321 LEU A C 1
ATOM 2628 O O . LEU A 1 321 ? 15.142 -3.029 -35.087 1.00 85.19 321 LEU A O 1
ATOM 2632 N N . PRO A 1 322 ? 13.186 -2.553 -34.080 1.00 86.19 322 PRO A N 1
ATOM 2633 C CA . PRO A 1 322 ? 12.637 -3.898 -34.269 1.00 86.19 322 PRO A CA 1
ATOM 2634 C C . PRO A 1 322 ? 12.534 -4.314 -35.744 1.00 86.19 322 PRO A C 1
ATOM 2636 O O . PRO A 1 322 ? 12.945 -5.417 -36.105 1.00 86.19 322 PRO A O 1
ATOM 2639 N N . GLU A 1 323 ? 12.038 -3.431 -36.611 1.00 88.19 323 GLU A N 1
ATOM 2640 C CA . GLU A 1 323 ? 11.876 -3.680 -38.046 1.00 88.19 323 GLU A CA 1
ATOM 2641 C C . GLU A 1 323 ? 13.227 -3.824 -38.746 1.00 88.19 323 GLU A C 1
ATOM 2643 O O . GLU A 1 323 ? 13.397 -4.697 -39.599 1.00 88.19 323 GLU A O 1
ATOM 2648 N N . ILE A 1 324 ? 14.208 -3.003 -38.362 1.00 86.06 324 ILE A N 1
ATOM 2649 C CA . ILE A 1 324 ? 15.573 -3.094 -38.883 1.00 86.06 324 ILE A CA 1
ATOM 2650 C C . ILE A 1 324 ? 16.210 -4.422 -38.472 1.00 86.06 324 ILE A C 1
ATOM 2652 O O . ILE A 1 324 ? 16.808 -5.098 -39.307 1.00 86.06 324 ILE A O 1
ATOM 2656 N N . LEU A 1 325 ? 16.070 -4.830 -37.207 1.00 83.25 325 LEU A N 1
ATOM 2657 C CA . LEU A 1 325 ? 16.590 -6.113 -36.734 1.00 83.25 325 LEU A CA 1
ATOM 2658 C C . LEU A 1 325 ? 15.943 -7.290 -37.467 1.00 83.25 325 LEU A C 1
ATOM 2660 O O . LEU A 1 325 ? 16.643 -8.234 -37.830 1.00 83.25 325 LEU A O 1
ATOM 2664 N N . HIS A 1 326 ? 14.638 -7.216 -37.737 1.00 85.31 326 HIS A N 1
ATOM 2665 C CA . HIS A 1 326 ? 13.941 -8.218 -38.537 1.00 85.31 326 HIS A CA 1
ATOM 2666 C C . HIS A 1 326 ? 14.451 -8.263 -39.986 1.00 85.31 326 HIS A C 1
ATOM 2668 O O . HIS A 1 326 ? 14.699 -9.343 -40.522 1.00 85.31 326 HIS A O 1
ATOM 2674 N N . PHE A 1 327 ? 14.664 -7.104 -40.615 1.00 85.50 327 PHE A N 1
ATOM 2675 C CA . PHE A 1 327 ? 15.243 -7.029 -41.957 1.00 85.50 327 PHE A CA 1
ATOM 2676 C C . PHE A 1 327 ? 16.642 -7.646 -42.016 1.00 85.50 327 PHE A C 1
ATOM 2678 O O . PHE A 1 327 ? 16.900 -8.484 -42.880 1.00 85.50 327 PHE A O 1
ATOM 2685 N N . LEU A 1 328 ? 17.517 -7.267 -41.080 1.00 81.06 328 LEU A N 1
ATOM 2686 C CA . LEU A 1 328 ? 18.869 -7.807 -40.990 1.00 81.06 328 LEU A CA 1
ATOM 2687 C C . LEU A 1 328 ? 18.828 -9.323 -40.798 1.00 81.06 328 LEU A C 1
ATOM 2689 O O . LEU A 1 328 ? 19.523 -10.038 -41.510 1.00 81.06 328 LEU A O 1
ATOM 2693 N N . PHE A 1 329 ? 17.976 -9.820 -39.899 1.00 80.19 329 PHE A N 1
ATOM 2694 C CA . PHE A 1 329 ? 17.812 -11.253 -39.659 1.00 80.19 329 PHE A CA 1
ATOM 2695 C C . PHE A 1 329 ? 17.456 -12.031 -40.936 1.00 80.19 329 PHE A C 1
ATOM 2697 O O . PHE A 1 329 ? 18.090 -13.045 -41.222 1.00 80.19 329 PHE A O 1
ATOM 2704 N N . ASN A 1 330 ? 16.496 -11.542 -41.729 1.00 82.44 330 ASN A N 1
ATOM 2705 C CA . ASN A 1 330 ? 16.105 -12.198 -42.982 1.00 82.44 330 ASN A CA 1
ATOM 2706 C C . ASN A 1 330 ? 17.257 -12.198 -44.001 1.00 82.44 330 ASN A C 1
ATOM 2708 O O . ASN A 1 330 ? 17.549 -13.231 -44.597 1.00 82.44 330 ASN A O 1
ATOM 2712 N N . LYS A 1 331 ? 17.981 -11.079 -44.128 1.00 76.88 331 LYS A N 1
ATOM 2713 C CA . LYS A 1 331 ? 19.176 -10.986 -44.983 1.00 76.88 331 LYS A CA 1
ATOM 2714 C C . LYS A 1 331 ? 20.298 -11.935 -44.553 1.00 76.88 331 LYS A C 1
ATOM 2716 O O . LYS A 1 331 ? 20.948 -12.538 -45.402 1.00 76.88 331 LYS A O 1
ATOM 2721 N N . PHE A 1 332 ? 20.504 -12.109 -43.245 1.00 70.19 332 PHE A N 1
ATOM 2722 C CA . PHE A 1 332 ? 21.443 -13.100 -42.712 1.00 70.19 332 PHE A CA 1
ATOM 2723 C C . PHE A 1 332 ? 21.021 -14.538 -43.050 1.00 70.19 332 PHE A C 1
ATOM 2725 O O . PHE A 1 332 ? 21.881 -15.359 -43.363 1.00 70.19 332 PHE A O 1
ATOM 2732 N N . GLN A 1 333 ? 19.722 -14.858 -43.016 1.00 67.62 333 GLN A N 1
ATOM 2733 C CA . GLN A 1 333 ? 19.231 -16.190 -43.398 1.00 67.62 333 GLN A CA 1
ATOM 2734 C C . GLN A 1 333 ? 19.414 -16.487 -44.892 1.00 67.62 333 GLN A C 1
ATOM 2736 O O . GLN A 1 333 ? 19.717 -17.622 -45.255 1.00 67.62 333 GLN A O 1
ATOM 2741 N N . GLU A 1 334 ? 19.283 -15.472 -45.744 1.00 66.50 334 GLU A N 1
ATOM 2742 C CA . GLU A 1 334 ? 19.424 -15.583 -47.201 1.00 66.50 334 GLU A CA 1
ATOM 2743 C C . GLU A 1 334 ? 20.894 -15.723 -47.675 1.00 66.50 334 GLU A C 1
ATOM 2745 O O . GLU A 1 334 ? 21.127 -15.903 -48.864 1.00 66.50 334 GLU A O 1
ATOM 2750 N N . LYS A 1 335 ? 21.886 -15.727 -46.759 1.00 61.38 335 LYS A N 1
ATOM 2751 C CA . LYS A 1 335 ? 23.347 -15.814 -47.027 1.00 61.38 335 LYS A CA 1
ATOM 2752 C C . LYS A 1 335 ? 23.932 -14.683 -47.894 1.00 61.38 335 LYS A C 1
ATOM 2754 O O . LYS A 1 335 ? 25.030 -14.826 -48.416 1.00 61.38 335 LYS A O 1
ATOM 2759 N N . ASP A 1 336 ? 23.249 -13.546 -47.975 1.00 53.53 336 ASP A N 1
ATOM 2760 C CA . ASP A 1 336 ? 23.634 -12.384 -48.799 1.00 53.53 336 ASP A CA 1
ATOM 2761 C C . ASP A 1 336 ? 24.673 -11.458 -48.122 1.00 53.53 336 ASP A C 1
ATOM 2763 O O . ASP A 1 336 ? 25.083 -10.444 -48.684 1.00 53.53 336 ASP A O 1
ATOM 2767 N N . ILE A 1 337 ? 25.071 -11.759 -46.880 1.00 57.41 337 ILE A N 1
ATOM 2768 C CA . ILE A 1 337 ? 26.080 -10.998 -46.129 1.00 57.41 337 ILE A CA 1
ATOM 2769 C C . ILE A 1 337 ? 27.362 -11.832 -46.113 1.00 57.41 337 ILE A C 1
ATOM 2771 O O . ILE A 1 337 ? 27.533 -12.722 -45.278 1.00 57.41 337 ILE A O 1
ATOM 2775 N N . ASP A 1 338 ? 28.230 -11.563 -47.086 1.00 47.12 338 ASP A N 1
ATOM 2776 C CA . ASP A 1 338 ? 29.466 -12.296 -47.356 1.00 47.12 338 ASP A CA 1
ATOM 2777 C C . ASP A 1 338 ? 30.326 -12.562 -46.101 1.00 47.12 338 ASP A C 1
ATOM 2779 O O . ASP A 1 338 ? 30.737 -11.657 -45.372 1.00 47.12 338 ASP A O 1
ATOM 2783 N N . GLY A 1 339 ? 30.678 -13.836 -45.902 1.00 51.47 339 GLY A N 1
ATOM 2784 C CA . GLY A 1 339 ? 31.976 -14.229 -45.341 1.00 51.47 339 GLY A CA 1
ATOM 2785 C C . GLY A 1 339 ? 32.150 -14.310 -43.822 1.00 51.47 339 GLY A C 1
ATOM 2786 O O . GLY A 1 339 ? 33.230 -14.703 -43.387 1.00 51.47 339 GLY A O 1
ATOM 2787 N N . VAL A 1 340 ? 31.146 -14.017 -42.991 1.00 52.00 340 VAL A N 1
ATOM 2788 C CA . VAL A 1 340 ? 31.272 -14.218 -41.533 1.00 52.00 340 VAL A CA 1
ATOM 2789 C C . VAL A 1 340 ? 30.244 -15.242 -41.083 1.00 52.00 340 VAL A C 1
ATOM 2791 O O . VAL A 1 340 ? 29.068 -14.925 -40.944 1.00 52.00 340 VAL A O 1
ATOM 2794 N N . GLY A 1 341 ? 30.691 -16.484 -40.883 1.00 51.28 341 GLY A N 1
ATOM 2795 C CA . GLY A 1 341 ? 29.888 -17.614 -40.406 1.00 51.28 341 GLY A CA 1
ATOM 2796 C C . GLY A 1 341 ? 29.392 -17.445 -38.968 1.00 51.28 341 GLY A C 1
ATOM 2797 O O . GLY A 1 341 ? 29.734 -18.244 -38.108 1.00 51.28 341 GLY A O 1
ATOM 2798 N N . LEU A 1 342 ? 28.616 -16.394 -38.708 1.00 55.41 342 LEU A N 1
ATOM 2799 C CA . LEU A 1 342 ? 27.928 -16.153 -37.449 1.00 55.41 342 LEU A CA 1
ATOM 2800 C C . LEU A 1 342 ? 26.588 -16.892 -37.479 1.00 55.41 342 LEU A C 1
ATOM 2802 O O . LEU A 1 342 ? 25.732 -16.647 -38.328 1.00 55.41 342 LEU A O 1
ATOM 2806 N N . SER A 1 343 ? 26.396 -17.798 -36.532 1.00 60.91 343 SER A N 1
ATOM 2807 C CA . SER A 1 343 ? 25.109 -18.427 -36.260 1.00 60.91 343 SER A CA 1
ATOM 2808 C C . SER A 1 343 ? 24.060 -17.384 -35.844 1.00 60.91 343 SER A C 1
ATOM 2810 O O . SER A 1 343 ? 24.376 -16.322 -35.302 1.00 60.91 343 SER A O 1
ATOM 2812 N N . VAL A 1 344 ? 22.775 -17.709 -36.026 1.00 60.50 344 VAL A N 1
ATOM 2813 C CA . VAL A 1 344 ? 21.635 -16.896 -35.544 1.00 60.50 344 VAL A CA 1
ATOM 2814 C C . VAL A 1 344 ? 21.794 -16.507 -34.068 1.00 60.50 344 VAL A C 1
ATOM 2816 O O . VAL A 1 344 ? 21.455 -15.395 -33.663 1.00 60.50 344 VAL A O 1
ATOM 2819 N N . VAL A 1 345 ? 22.354 -17.417 -33.270 1.00 59.59 345 VAL A N 1
ATOM 2820 C CA . VAL A 1 345 ? 22.616 -17.215 -31.844 1.00 59.59 345 VAL A CA 1
ATOM 2821 C C . VAL A 1 345 ? 23.673 -16.132 -31.629 1.00 59.59 345 VAL A C 1
ATOM 2823 O O . VAL A 1 345 ? 23.479 -15.263 -30.782 1.00 59.59 345 VAL A O 1
ATOM 2826 N N . GLU A 1 346 ? 24.745 -16.117 -32.419 1.00 62.78 346 GLU A N 1
ATOM 2827 C CA . GLU A 1 346 ? 25.803 -15.110 -32.304 1.00 62.78 346 GLU A CA 1
ATOM 2828 C C . GLU A 1 346 ? 25.356 -13.729 -32.796 1.00 62.78 346 GLU A C 1
ATOM 2830 O O . GLU A 1 346 ? 25.742 -12.724 -32.200 1.00 62.78 346 GLU A O 1
ATOM 2835 N N . PHE A 1 347 ? 24.493 -13.649 -33.818 1.00 68.81 347 PHE A N 1
ATOM 2836 C CA . PHE A 1 347 ? 23.875 -12.380 -34.223 1.00 68.81 347 PHE A CA 1
ATOM 2837 C C . PHE A 1 347 ? 23.032 -11.788 -3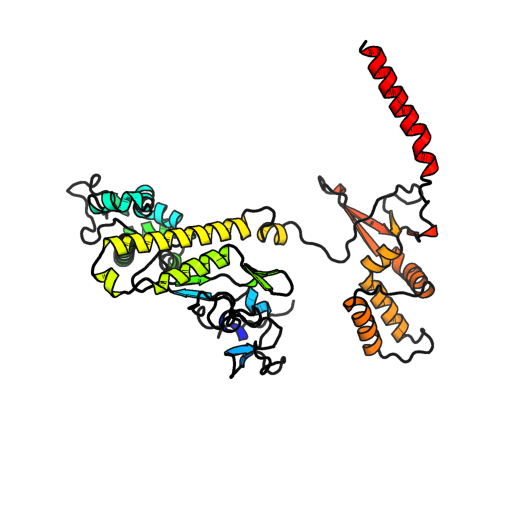3.088 1.00 68.81 347 PHE A C 1
ATOM 2839 O O . PHE A 1 347 ? 23.202 -10.624 -32.724 1.00 68.81 347 PHE A O 1
ATOM 2846 N N . ILE A 1 348 ? 22.165 -12.601 -32.476 1.00 65.88 348 ILE A N 1
ATOM 2847 C CA . ILE A 1 348 ? 21.323 -12.171 -31.354 1.00 65.88 348 ILE A CA 1
ATOM 2848 C C . ILE A 1 348 ? 22.186 -11.777 -30.150 1.00 65.88 348 ILE A C 1
ATOM 2850 O O . ILE A 1 348 ? 21.957 -10.723 -29.561 1.00 65.88 348 ILE A O 1
ATOM 2854 N N . GLN A 1 349 ? 23.207 -12.567 -29.806 1.00 62.88 349 GLN A N 1
ATOM 2855 C CA . GLN A 1 349 ? 24.121 -12.265 -28.700 1.00 62.88 349 GLN A CA 1
ATOM 2856 C C . GLN A 1 349 ? 24.923 -10.984 -28.942 1.00 62.88 349 GLN A C 1
ATOM 2858 O O . GLN A 1 349 ? 25.055 -10.166 -28.035 1.00 62.88 349 GLN A O 1
ATOM 2863 N N . LYS A 1 350 ? 25.427 -10.763 -30.161 1.00 67.62 350 LYS A N 1
ATOM 2864 C CA . LYS A 1 350 ? 26.170 -9.549 -30.520 1.00 67.62 350 LYS A CA 1
ATOM 2865 C C . LYS A 1 350 ? 25.273 -8.315 -30.461 1.00 67.62 350 LYS A C 1
ATOM 2867 O O . LYS A 1 350 ? 25.656 -7.327 -29.838 1.00 67.62 350 LYS A O 1
ATOM 2872 N N . THR A 1 351 ? 24.071 -8.397 -31.026 1.00 67.38 351 THR A N 1
ATOM 2873 C CA . THR A 1 351 ? 23.063 -7.330 -30.959 1.00 67.38 351 THR A CA 1
ATOM 2874 C C . THR A 1 351 ? 22.667 -7.033 -29.511 1.00 67.38 351 THR A C 1
ATOM 2876 O O . THR A 1 351 ? 22.662 -5.874 -29.099 1.00 67.38 351 THR A O 1
ATOM 2879 N N . TYR A 1 352 ? 22.417 -8.065 -28.702 1.00 65.06 352 TYR A N 1
ATOM 2880 C CA . TYR A 1 352 ? 22.080 -7.920 -27.285 1.00 65.06 352 TYR A CA 1
ATOM 2881 C C . TYR A 1 352 ? 23.223 -7.289 -26.478 1.00 65.06 352 TYR A C 1
ATOM 2883 O O . TYR A 1 352 ? 22.987 -6.376 -25.691 1.00 65.06 352 TYR A O 1
ATOM 2891 N N . ASN A 1 353 ? 24.471 -7.705 -26.714 1.00 65.12 353 ASN A N 1
ATOM 2892 C CA . ASN A 1 353 ? 25.651 -7.137 -26.057 1.00 65.12 353 ASN A CA 1
ATOM 2893 C C . ASN A 1 353 ? 25.888 -5.673 -26.456 1.00 65.12 353 ASN A C 1
ATOM 2895 O O . ASN A 1 353 ? 26.281 -4.859 -25.621 1.00 65.12 353 ASN A O 1
ATOM 2899 N N . MET A 1 354 ? 25.638 -5.312 -27.717 1.00 65.88 354 MET A N 1
ATOM 2900 C CA . MET A 1 354 ? 25.725 -3.923 -28.173 1.00 65.88 354 MET A CA 1
ATOM 2901 C C . MET A 1 354 ? 24.685 -3.045 -27.467 1.00 65.88 354 MET A C 1
ATOM 2903 O O . MET A 1 354 ? 25.046 -2.022 -26.885 1.00 65.88 354 MET A O 1
ATOM 2907 N N . ILE A 1 355 ? 23.427 -3.491 -27.426 1.00 65.62 355 ILE A N 1
ATOM 2908 C CA . ILE A 1 355 ? 22.331 -2.762 -26.775 1.00 65.62 355 ILE A CA 1
ATOM 2909 C C . ILE A 1 355 ? 22.547 -2.677 -25.251 1.00 65.62 355 ILE A C 1
ATOM 2911 O O . ILE A 1 355 ? 22.428 -1.598 -24.671 1.00 65.62 355 ILE A O 1
ATOM 2915 N N . GLY A 1 356 ? 22.920 -3.784 -24.598 1.00 56.78 356 GLY A N 1
ATOM 2916 C CA . GLY A 1 356 ? 23.058 -3.886 -23.140 1.00 56.78 356 GLY A CA 1
ATOM 2917 C C . GLY A 1 356 ? 24.182 -3.038 -22.532 1.00 56.78 356 GLY A C 1
ATOM 2918 O O . GLY A 1 356 ? 24.084 -2.631 -21.378 1.00 56.78 356 GLY A O 1
ATOM 2919 N N . HIS A 1 357 ? 25.221 -2.713 -23.306 1.00 59.38 357 HIS A N 1
ATOM 2920 C CA . HIS A 1 357 ? 26.304 -1.816 -22.881 1.00 59.38 357 HIS A CA 1
ATOM 2921 C C . HIS A 1 357 ? 26.089 -0.349 -23.292 1.00 59.38 357 HIS A C 1
ATOM 2923 O O . HIS A 1 357 ? 27.010 0.459 -23.166 1.00 59.38 357 HIS A O 1
ATOM 2929 N N . GLY A 1 358 ? 24.905 0.008 -23.803 1.00 57.69 358 GLY A N 1
ATOM 2930 C CA . GLY A 1 358 ? 24.608 1.366 -24.268 1.00 57.69 358 GLY A CA 1
ATOM 2931 C C . GLY A 1 358 ? 25.362 1.763 -25.542 1.00 57.69 358 GLY A C 1
ATOM 2932 O O . GLY A 1 358 ? 25.482 2.953 -25.835 1.00 57.69 358 GLY A O 1
ATOM 2933 N N . LYS A 1 359 ? 25.885 0.794 -26.306 1.00 60.16 359 LYS A N 1
ATOM 2934 C CA . LYS A 1 359 ? 26.515 1.057 -27.604 1.00 60.16 359 LYS A CA 1
ATOM 2935 C C . LYS A 1 359 ? 25.427 1.182 -28.672 1.00 60.16 359 LYS A C 1
ATOM 2937 O O . LYS A 1 359 ? 24.487 0.391 -28.712 1.00 60.16 359 LYS A O 1
ATOM 2942 N N . LYS A 1 360 ? 25.546 2.185 -29.548 1.00 60.66 360 LYS A N 1
ATOM 2943 C CA . LYS A 1 360 ? 24.649 2.336 -30.704 1.00 60.66 360 LYS A CA 1
ATOM 2944 C C . LYS A 1 360 ? 24.865 1.154 -31.658 1.00 60.66 360 LYS A C 1
ATOM 2946 O O . LYS A 1 360 ? 26.004 0.763 -31.901 1.00 60.66 360 LYS A O 1
ATOM 2951 N N . LEU A 1 361 ? 23.780 0.596 -32.197 1.00 65.56 361 LEU A N 1
ATOM 2952 C CA . LEU A 1 361 ? 23.867 -0.381 -33.280 1.00 65.56 361 LEU A CA 1
ATOM 2953 C C . LEU A 1 361 ? 24.339 0.352 -34.544 1.00 65.56 361 LEU A C 1
ATOM 2955 O O . LEU A 1 361 ? 23.584 1.117 -35.144 1.00 65.56 361 LEU A O 1
ATOM 2959 N N . GLU A 1 362 ? 25.599 0.154 -34.920 1.00 67.69 362 GLU A N 1
ATOM 2960 C CA . GLU A 1 362 ? 26.147 0.696 -36.162 1.00 67.69 362 GLU A CA 1
ATOM 2961 C C . GLU A 1 362 ? 25.721 -0.195 -37.328 1.00 67.69 362 GLU A C 1
ATOM 2963 O O . GLU A 1 362 ? 26.231 -1.297 -37.524 1.00 67.69 362 GLU A O 1
ATOM 2968 N N . ILE A 1 363 ? 24.731 0.278 -38.083 1.00 71.62 363 ILE A N 1
ATOM 2969 C CA . ILE A 1 363 ? 24.253 -0.387 -39.294 1.00 71.62 363 ILE A CA 1
ATOM 2970 C C . ILE A 1 363 ? 25.039 0.191 -40.474 1.00 71.62 363 ILE A C 1
ATOM 2972 O O . ILE A 1 363 ? 25.011 1.413 -40.654 1.00 71.62 363 ILE A O 1
ATOM 2976 N N . PRO A 1 364 ? 25.706 -0.641 -41.296 1.00 78.19 364 PRO A N 1
ATOM 2977 C CA . PRO A 1 364 ? 26.366 -0.174 -42.507 1.00 78.19 364 PRO A CA 1
ATOM 2978 C C . PRO A 1 364 ? 25.402 0.606 -43.407 1.00 78.19 364 PRO A C 1
ATOM 2980 O O . PRO A 1 364 ? 24.273 0.170 -43.643 1.00 78.19 364 PRO A O 1
ATOM 2983 N N . ASN A 1 365 ? 25.859 1.737 -43.948 1.00 76.75 365 ASN A N 1
ATOM 2984 C CA . ASN A 1 365 ? 25.010 2.646 -44.727 1.00 76.75 365 ASN A CA 1
ATOM 2985 C C . ASN A 1 365 ? 24.309 1.954 -45.908 1.00 76.75 365 ASN A C 1
ATOM 2987 O O . ASN A 1 365 ? 23.147 2.245 -46.167 1.00 76.75 365 ASN A O 1
ATOM 2991 N N . GLY A 1 366 ? 24.969 1.004 -46.580 1.00 80.38 366 GLY A N 1
ATOM 2992 C CA . GLY A 1 366 ? 24.369 0.247 -47.687 1.00 80.38 366 GLY A CA 1
ATOM 2993 C C . GLY A 1 366 ? 23.137 -0.561 -47.266 1.00 80.38 366 GLY A C 1
ATOM 2994 O O . GLY A 1 366 ? 22.076 -0.423 -47.869 1.00 80.38 366 GLY A O 1
ATOM 2995 N N . LEU A 1 367 ? 23.245 -1.326 -46.174 1.00 80.06 367 LEU A N 1
ATOM 2996 C CA . LEU A 1 367 ? 22.130 -2.112 -45.628 1.00 80.06 367 LEU A CA 1
ATOM 2997 C C . LEU A 1 367 ? 21.002 -1.216 -45.110 1.00 80.06 367 LEU A C 1
ATOM 2999 O O . LEU A 1 367 ? 19.826 -1.545 -45.252 1.00 80.06 367 LEU A O 1
ATOM 3003 N N . PHE A 1 368 ? 21.345 -0.068 -44.523 1.00 84.31 368 PHE A N 1
ATOM 3004 C CA . PHE A 1 368 ? 20.344 0.891 -44.068 1.00 84.31 368 PHE A CA 1
ATOM 3005 C C . PHE A 1 368 ? 19.570 1.515 -45.238 1.00 84.31 368 PHE A C 1
ATOM 3007 O O . PHE A 1 368 ? 18.348 1.626 -45.173 1.00 84.31 368 PHE A O 1
ATOM 3014 N N . LEU A 1 369 ? 20.247 1.875 -46.331 1.00 85.44 369 LEU A N 1
ATOM 3015 C CA . LEU A 1 369 ? 19.593 2.391 -47.537 1.00 85.44 369 LEU A CA 1
ATOM 3016 C C . LEU A 1 369 ? 18.696 1.338 -48.200 1.00 85.44 369 LEU A C 1
ATOM 3018 O O . LEU A 1 369 ? 17.591 1.667 -48.629 1.00 85.44 369 LEU A O 1
ATOM 3022 N N . GLU A 1 370 ? 19.125 0.074 -48.234 1.00 87.00 370 GLU A N 1
ATOM 3023 C CA . GLU A 1 370 ? 18.301 -1.034 -48.728 1.00 87.00 370 GLU A CA 1
ATOM 3024 C C . GLU A 1 370 ? 17.040 -1.229 -47.869 1.00 87.00 370 GLU A C 1
ATOM 3026 O O . GLU A 1 370 ? 15.928 -1.336 -48.399 1.00 87.00 370 GLU A O 1
ATOM 3031 N N . PHE A 1 371 ? 17.194 -1.198 -46.540 1.00 89.06 371 PHE A N 1
ATOM 3032 C CA . PHE A 1 371 ? 16.069 -1.220 -45.607 1.00 89.06 371 PHE A CA 1
ATOM 3033 C C . PHE A 1 371 ? 15.080 -0.089 -45.903 1.00 89.06 371 PHE A C 1
ATOM 3035 O O . PHE A 1 371 ? 13.882 -0.343 -46.045 1.00 89.06 371 PHE A O 1
ATOM 3042 N N . LEU A 1 372 ? 15.571 1.147 -46.045 1.00 89.00 372 LEU A N 1
ATOM 3043 C CA . LEU A 1 372 ? 14.724 2.290 -46.373 1.00 89.00 372 LEU A CA 1
ATOM 3044 C C . LEU A 1 372 ? 13.993 2.069 -47.700 1.00 89.00 372 LEU A C 1
ATOM 3046 O O . LEU A 1 372 ? 12.777 2.224 -47.742 1.00 89.00 372 LEU A O 1
ATOM 3050 N N . GLY A 1 373 ? 14.681 1.626 -48.755 1.00 86.56 373 GLY A N 1
ATOM 3051 C CA . GLY A 1 373 ? 14.056 1.356 -50.053 1.00 86.56 373 GLY A CA 1
ATOM 3052 C C . GLY A 1 373 ? 12.897 0.355 -49.976 1.00 86.56 373 GLY A C 1
ATOM 3053 O O . GLY A 1 373 ? 11.868 0.543 -50.627 1.00 86.56 373 GLY A O 1
ATOM 3054 N N . LYS A 1 374 ? 13.025 -0.681 -49.140 1.00 86.06 374 LYS A N 1
ATOM 3055 C CA . LYS A 1 374 ? 12.020 -1.748 -49.009 1.00 86.06 374 LYS A CA 1
ATOM 3056 C C . LYS A 1 374 ? 10.887 -1.415 -48.033 1.00 86.06 374 LYS A C 1
ATOM 3058 O O . LYS A 1 374 ? 9.748 -1.834 -48.262 1.00 86.06 374 LYS A O 1
ATOM 3063 N N . TYR A 1 375 ? 11.179 -0.696 -46.949 1.00 86.25 375 TYR A N 1
ATOM 3064 C CA . TYR A 1 375 ? 10.250 -0.542 -45.825 1.00 86.25 375 TYR A CA 1
ATOM 3065 C C . TYR A 1 375 ? 9.727 0.875 -45.606 1.00 86.25 375 TYR A C 1
ATOM 3067 O O . TYR A 1 375 ? 8.643 0.988 -45.047 1.00 86.25 375 TYR A O 1
ATOM 3075 N N . ILE A 1 376 ? 10.381 1.942 -46.087 1.00 85.19 376 ILE A N 1
ATOM 3076 C CA . ILE A 1 376 ? 10.009 3.334 -45.745 1.00 85.19 376 ILE A CA 1
ATOM 3077 C C . ILE A 1 376 ? 8.531 3.661 -46.002 1.00 85.19 376 ILE A C 1
ATOM 3079 O O . ILE A 1 376 ? 7.883 4.295 -45.177 1.00 85.19 376 ILE A O 1
ATOM 3083 N N . ASN A 1 377 ? 7.965 3.158 -47.102 1.00 83.00 377 ASN A N 1
ATOM 3084 C CA . ASN A 1 377 ? 6.571 3.408 -47.485 1.00 83.00 377 ASN A CA 1
ATOM 3085 C C . ASN A 1 377 ? 5.544 2.656 -46.623 1.00 83.00 377 ASN A C 1
ATOM 3087 O O . ASN A 1 377 ? 4.350 2.946 -46.708 1.00 83.00 377 ASN A O 1
ATOM 3091 N N . LYS A 1 378 ? 6.001 1.670 -45.844 1.00 83.31 378 LYS A N 1
ATOM 3092 C CA . LYS A 1 378 ? 5.196 0.860 -44.922 1.00 83.31 378 LYS A CA 1
ATOM 3093 C C . LYS A 1 378 ? 5.286 1.360 -43.478 1.00 83.31 378 LYS A C 1
ATOM 3095 O O . LYS A 1 378 ? 4.564 0.848 -42.632 1.00 83.31 378 LYS A O 1
ATOM 3100 N N . LEU A 1 379 ? 6.187 2.303 -43.195 1.00 84.81 379 LEU A N 1
ATOM 3101 C CA . LEU A 1 379 ? 6.386 2.847 -41.859 1.00 84.81 379 LEU A CA 1
ATOM 3102 C C . LEU A 1 379 ? 5.482 4.064 -41.659 1.00 84.81 379 LEU A C 1
ATOM 3104 O O . LEU A 1 379 ? 5.661 5.106 -42.297 1.00 84.81 379 LEU A O 1
ATOM 3108 N N . ASP A 1 380 ? 4.544 3.932 -40.731 1.00 86.12 380 ASP A N 1
ATOM 3109 C CA . ASP A 1 380 ? 3.718 5.031 -40.252 1.00 86.12 380 ASP A CA 1
ATOM 3110 C C . ASP A 1 380 ? 4.235 5.504 -38.889 1.00 86.12 380 ASP A C 1
ATOM 3112 O O . ASP A 1 380 ? 4.755 4.726 -38.088 1.00 86.12 380 ASP A O 1
ATOM 3116 N N . THR A 1 381 ? 4.105 6.801 -38.619 1.00 90.44 381 THR A N 1
ATOM 3117 C CA . THR A 1 381 ? 4.494 7.397 -37.334 1.00 90.44 381 THR A CA 1
ATOM 3118 C C . THR A 1 381 ? 3.385 8.269 -36.787 1.00 90.44 381 THR A C 1
ATOM 3120 O O . THR A 1 381 ? 2.566 8.798 -37.534 1.00 90.44 381 THR A O 1
ATOM 3123 N N . VAL A 1 382 ? 3.372 8.442 -35.470 1.00 92.81 382 VAL A N 1
ATOM 3124 C CA . VAL A 1 382 ? 2.475 9.378 -34.796 1.00 92.81 382 VAL A CA 1
ATOM 3125 C C . VAL A 1 382 ? 3.306 10.538 -34.277 1.00 92.81 382 VAL A C 1
ATOM 3127 O O . VAL A 1 382 ? 4.314 10.334 -33.601 1.00 92.81 382 VAL A O 1
ATOM 3130 N N . ILE A 1 383 ? 2.882 11.756 -34.597 1.00 92.50 383 ILE A N 1
ATOM 3131 C CA . ILE A 1 383 ? 3.476 12.979 -34.062 1.00 92.50 383 ILE A CA 1
ATOM 3132 C C . ILE A 1 383 ? 2.572 13.561 -32.984 1.00 92.50 383 ILE A C 1
ATOM 3134 O O . ILE A 1 383 ? 1.354 13.555 -33.131 1.00 92.50 383 ILE A O 1
ATOM 3138 N N . GLU A 1 384 ? 3.176 14.086 -31.922 1.00 92.75 384 GLU A N 1
ATOM 3139 C CA . GLU A 1 384 ? 2.492 14.793 -30.839 1.00 92.75 384 GLU A CA 1
ATOM 3140 C C . GLU A 1 384 ? 3.195 16.130 -30.583 1.00 92.75 384 GLU A C 1
ATOM 3142 O O . GLU A 1 384 ? 4.425 16.185 -30.472 1.00 92.75 384 GLU A O 1
ATOM 3147 N N . ARG A 1 385 ? 2.421 17.213 -30.425 1.00 90.19 385 ARG A N 1
ATOM 3148 C CA . ARG A 1 385 ? 2.930 18.495 -29.916 1.00 90.19 385 ARG A CA 1
ATOM 3149 C C . ARG A 1 385 ? 2.216 18.910 -28.632 1.00 90.19 385 ARG A C 1
ATOM 3151 O O . ARG A 1 385 ? 1.040 19.277 -28.653 1.00 90.19 385 ARG A O 1
ATOM 3158 N N . GLN A 1 386 ? 2.976 18.943 -27.538 1.00 88.62 386 GLN A N 1
ATOM 3159 C CA . GLN A 1 386 ? 2.501 19.411 -26.236 1.00 88.62 386 GLN A CA 1
ATOM 3160 C C . GLN A 1 386 ? 2.333 20.949 -26.208 1.00 88.62 386 GLN A C 1
ATOM 3162 O O . GLN A 1 386 ? 3.148 21.655 -26.811 1.00 88.62 386 GLN A O 1
ATOM 3167 N N . PRO A 1 387 ? 1.323 21.489 -25.492 1.00 91.19 387 PRO A N 1
ATOM 3168 C CA . PRO A 1 387 ? 0.269 20.765 -24.775 1.00 91.19 387 PRO A CA 1
ATOM 3169 C C . PRO A 1 387 ? -0.804 20.210 -25.727 1.00 91.19 387 PRO A C 1
ATOM 3171 O O . PRO A 1 387 ? -1.257 20.901 -26.638 1.00 91.19 387 PRO A O 1
ATOM 3174 N N . THR A 1 388 ? -1.234 18.971 -25.488 1.00 88.56 388 THR A N 1
ATOM 3175 C CA . THR A 1 388 ? -2.283 18.292 -26.264 1.00 88.56 388 THR A CA 1
ATOM 3176 C C . THR A 1 388 ? -3.653 18.792 -25.807 1.00 88.56 388 THR A C 1
ATOM 3178 O O . THR A 1 388 ? -4.221 18.276 -24.848 1.00 88.56 388 THR A O 1
ATOM 3181 N N . LEU A 1 389 ? -4.147 19.853 -26.452 1.00 91.56 389 LEU A N 1
ATOM 3182 C CA . LEU A 1 389 ? -5.438 20.476 -26.124 1.00 91.56 389 LEU A CA 1
ATOM 3183 C C . LEU A 1 389 ? -6.611 19.811 -26.853 1.00 91.56 389 LEU A C 1
ATOM 3185 O O . LEU A 1 389 ? -7.703 19.707 -26.303 1.00 91.56 389 LEU A O 1
ATOM 3189 N N . TYR A 1 390 ? -6.373 19.350 -28.082 1.00 92.75 390 TYR A N 1
ATOM 3190 C CA . TYR A 1 390 ? -7.369 18.718 -28.942 1.00 92.75 390 TYR A CA 1
ATOM 3191 C C . TYR A 1 390 ? -6.777 17.479 -29.610 1.00 92.75 390 TYR A C 1
ATOM 3193 O O . TYR A 1 390 ? -5.557 17.322 -29.683 1.00 92.75 390 TYR A O 1
ATOM 3201 N N . MET A 1 391 ? -7.642 16.624 -30.161 1.00 90.00 391 MET A N 1
ATOM 3202 C CA . MET A 1 391 ? -7.225 15.408 -30.869 1.00 90.00 391 MET A CA 1
ATOM 3203 C C . MET A 1 391 ? -6.231 15.701 -32.007 1.00 90.00 391 MET A C 1
ATOM 3205 O O . MET A 1 391 ? -5.305 14.932 -32.214 1.00 90.00 391 MET A O 1
ATOM 3209 N N . TYR A 1 392 ? -6.357 16.848 -32.682 1.00 87.25 392 TYR A N 1
ATOM 3210 C CA . TYR A 1 392 ? -5.495 17.248 -33.804 1.00 87.25 392 TYR A CA 1
ATOM 3211 C C . TYR A 1 392 ? -4.038 17.558 -33.430 1.00 87.25 392 TYR A C 1
ATOM 3213 O O . TYR A 1 392 ? -3.203 17.712 -34.315 1.00 87.25 392 TYR A O 1
ATOM 3221 N N . ASN A 1 393 ? -3.706 17.652 -32.141 1.00 90.00 393 ASN A N 1
ATOM 3222 C CA . ASN A 1 393 ? -2.314 17.742 -31.696 1.00 90.00 393 ASN A CA 1
ATOM 3223 C C . ASN A 1 393 ? -1.561 16.414 -31.861 1.00 90.00 393 ASN A C 1
ATOM 3225 O O . ASN A 1 393 ? -0.331 16.416 -31.772 1.00 90.00 393 ASN A O 1
ATOM 3229 N N . ILE A 1 394 ? -2.295 15.315 -32.070 1.00 93.00 394 ILE A N 1
ATOM 3230 C CA . ILE A 1 394 ? -1.777 13.977 -32.323 1.00 93.00 394 ILE A CA 1
ATOM 3231 C C . ILE A 1 394 ? -2.223 13.555 -33.721 1.00 93.00 394 ILE A C 1
ATOM 3233 O O . ILE A 1 394 ? -3.416 13.428 -33.990 1.00 93.00 394 ILE A O 1
ATOM 3237 N N . VAL A 1 395 ? -1.270 13.345 -34.627 1.00 92.19 395 VAL A N 1
ATOM 3238 C CA . VAL A 1 395 ? -1.573 13.033 -36.032 1.00 92.19 395 VAL A CA 1
ATOM 3239 C C . VAL A 1 395 ? -0.706 11.877 -36.507 1.00 92.19 395 VAL A C 1
ATOM 3241 O O . VAL A 1 395 ? 0.493 11.839 -36.236 1.00 92.19 395 VAL A O 1
ATOM 3244 N N . ALA A 1 396 ? -1.314 10.936 -37.228 1.00 92.94 396 ALA A N 1
ATOM 3245 C CA . ALA A 1 396 ? -0.587 9.898 -37.947 1.00 92.94 396 ALA A CA 1
ATOM 3246 C C . ALA A 1 396 ? -0.053 10.458 -39.273 1.00 92.94 396 ALA A C 1
ATOM 3248 O O . ALA A 1 396 ? -0.797 11.055 -40.052 1.00 92.94 396 ALA A O 1
ATOM 3249 N N . VAL A 1 397 ? 1.237 10.266 -39.528 1.00 92.31 397 VAL A N 1
ATOM 3250 C CA . VAL A 1 397 ? 1.945 10.784 -40.699 1.00 92.31 397 VAL A CA 1
ATOM 3251 C C . VAL A 1 397 ? 2.870 9.724 -41.283 1.00 92.31 397 VAL A C 1
ATOM 3253 O O . VAL A 1 397 ? 3.429 8.884 -40.572 1.00 92.31 397 VAL A O 1
ATOM 3256 N N . LYS A 1 398 ? 3.065 9.794 -42.598 1.00 92.62 398 LYS A N 1
ATOM 3257 C CA . LYS A 1 398 ? 4.002 8.925 -43.314 1.00 92.62 398 LYS A CA 1
ATOM 3258 C C . LYS A 1 398 ? 5.409 9.496 -43.283 1.00 92.62 398 LYS A C 1
ATOM 3260 O O . LYS A 1 398 ? 5.590 10.714 -43.330 1.00 92.62 398 LYS A O 1
ATOM 3265 N N . ILE A 1 399 ? 6.416 8.631 -43.303 1.00 91.69 399 ILE A N 1
ATOM 3266 C CA . ILE A 1 399 ? 7.799 9.077 -43.486 1.00 91.69 399 ILE A CA 1
ATOM 3267 C C . ILE A 1 399 ? 7.994 9.409 -44.965 1.00 91.69 399 ILE A C 1
ATOM 3269 O O . ILE A 1 399 ? 8.013 8.529 -45.820 1.00 91.69 399 ILE A O 1
ATOM 3273 N N . GLY A 1 400 ? 8.093 10.701 -45.280 1.00 87.50 400 GLY A N 1
ATOM 3274 C CA . GLY A 1 400 ? 8.285 11.165 -46.654 1.00 87.50 400 GLY A CA 1
ATOM 3275 C C . GLY A 1 400 ? 9.747 11.132 -47.085 1.00 87.50 400 GLY A C 1
ATOM 3276 O O . GLY A 1 400 ? 10.052 10.804 -48.229 1.00 87.50 400 GLY A O 1
ATOM 3277 N N . LYS A 1 401 ? 10.656 11.481 -46.169 1.00 88.25 401 LYS A N 1
ATOM 3278 C CA . LYS A 1 401 ? 12.095 11.525 -46.433 1.00 88.25 401 LYS A CA 1
ATOM 3279 C C . LYS A 1 401 ? 12.891 11.270 -45.157 1.00 88.25 401 LYS A C 1
ATOM 3281 O O . LYS A 1 401 ? 12.477 11.680 -44.072 1.00 88.25 401 LYS A O 1
ATOM 3286 N N . VAL A 1 402 ? 14.041 10.619 -45.307 1.00 89.25 402 VAL A N 1
ATOM 3287 C CA . VAL A 1 402 ? 15.047 10.494 -44.248 1.00 89.25 402 VAL A CA 1
ATOM 3288 C C . VAL A 1 402 ? 16.188 11.458 -44.546 1.00 89.25 402 VAL A C 1
ATOM 3290 O O . VAL A 1 402 ? 16.620 11.560 -45.693 1.00 89.25 402 VAL A O 1
ATOM 3293 N N . PHE A 1 403 ? 16.627 12.185 -43.525 1.00 87.25 403 PHE A N 1
ATOM 3294 C CA . PHE A 1 403 ? 17.673 13.198 -43.611 1.00 87.25 403 PHE A CA 1
ATOM 3295 C C . PHE A 1 403 ? 18.910 12.759 -42.829 1.00 87.25 403 PHE A C 1
ATOM 3297 O O . PHE A 1 403 ? 18.792 12.315 -41.684 1.00 87.25 403 PHE A O 1
ATOM 3304 N N . GLY A 1 404 ? 20.085 12.911 -43.435 1.00 83.81 404 GLY A N 1
ATOM 3305 C CA . GLY A 1 404 ? 21.369 12.812 -42.748 1.00 83.81 404 GLY A CA 1
ATOM 3306 C C . GLY A 1 404 ? 21.826 14.162 -42.192 1.00 83.81 404 GLY A C 1
ATOM 3307 O O . GLY A 1 404 ? 21.209 15.202 -42.432 1.00 83.81 404 GLY A O 1
ATOM 3308 N N . ASP A 1 405 ? 22.960 14.172 -41.492 1.00 77.25 405 ASP A N 1
ATOM 3309 C CA . ASP A 1 405 ? 23.546 15.404 -40.932 1.00 77.25 405 ASP A CA 1
ATOM 3310 C C . ASP A 1 405 ? 23.926 16.437 -42.002 1.00 77.25 405 ASP A C 1
ATOM 3312 O O . ASP A 1 405 ? 23.911 17.642 -41.749 1.00 77.25 405 ASP A O 1
ATOM 3316 N N . ASN A 1 406 ? 24.235 15.971 -43.214 1.00 75.69 406 ASN A N 1
ATOM 3317 C CA . ASN A 1 406 ? 24.594 16.827 -44.343 1.00 75.69 406 ASN A CA 1
ATOM 3318 C C . ASN A 1 406 ? 23.377 17.490 -45.006 1.00 75.69 406 ASN A C 1
ATOM 3320 O O . ASN A 1 406 ? 23.540 18.488 -45.703 1.00 75.69 406 ASN A O 1
ATOM 3324 N N . ASP A 1 407 ? 22.172 16.959 -44.782 1.00 71.19 407 ASP A N 1
ATOM 3325 C CA . ASP A 1 407 ? 20.939 17.471 -45.386 1.00 71.19 407 ASP A CA 1
ATOM 3326 C C . ASP A 1 407 ? 20.269 18.558 -44.537 1.00 71.19 407 ASP A C 1
ATOM 3328 O O . ASP A 1 407 ? 19.361 19.251 -45.003 1.00 71.19 407 ASP A O 1
ATOM 3332 N N . ILE A 1 408 ? 20.684 18.703 -43.275 1.00 65.31 408 ILE A N 1
ATOM 3333 C CA . ILE A 1 408 ? 20.126 19.704 -42.371 1.00 65.31 408 ILE A CA 1
ATOM 3334 C C . ILE A 1 408 ? 20.821 21.040 -42.660 1.00 65.31 408 ILE A C 1
ATOM 3336 O O . ILE A 1 408 ? 22.039 21.146 -42.482 1.00 65.31 408 ILE A O 1
ATOM 3340 N N . PRO A 1 409 ? 20.085 22.094 -43.064 1.00 61.56 409 PRO A N 1
ATOM 3341 C CA . PRO A 1 409 ? 20.681 23.406 -43.247 1.00 61.56 409 PRO A CA 1
ATOM 3342 C C . PRO A 1 409 ? 21.276 23.872 -41.915 1.00 61.56 409 PRO A C 1
ATOM 3344 O O . PRO A 1 409 ? 20.558 24.112 -40.941 1.00 61.56 409 PRO A O 1
ATOM 3347 N N . LYS A 1 410 ? 22.608 23.994 -41.858 1.00 58.22 410 LYS A N 1
ATOM 3348 C CA . LYS A 1 410 ? 23.295 24.586 -40.708 1.00 58.22 410 LYS A CA 1
ATOM 3349 C C . LYS A 1 410 ? 22.798 26.023 -40.581 1.00 58.22 410 LYS A C 1
ATOM 3351 O O . LYS A 1 410 ? 23.061 26.847 -41.455 1.00 58.22 410 LYS A O 1
ATOM 3356 N N . LEU A 1 411 ? 22.059 26.320 -39.511 1.00 51.09 411 LEU A N 1
ATOM 3357 C CA . LEU A 1 411 ? 21.684 27.691 -39.170 1.00 51.09 411 LEU A CA 1
ATOM 3358 C C . LEU A 1 411 ? 22.972 28.511 -39.071 1.00 51.09 411 LEU A C 1
ATOM 3360 O O . LEU A 1 411 ? 23.776 28.319 -38.157 1.00 51.09 411 LEU A O 1
ATOM 3364 N N . ASN A 1 412 ? 23.182 29.389 -40.049 1.00 48.47 412 ASN A N 1
ATOM 3365 C CA . ASN A 1 412 ? 24.347 30.254 -40.102 1.00 48.47 412 ASN A CA 1
ATOM 3366 C C . ASN A 1 412 ? 24.202 31.273 -38.964 1.00 48.47 412 ASN A C 1
ATOM 3368 O O . ASN A 1 412 ? 23.446 32.240 -39.083 1.00 48.47 412 ASN A O 1
ATOM 3372 N N . LYS A 1 413 ? 24.867 31.021 -37.827 1.00 50.44 413 LYS A N 1
ATOM 3373 C CA . LYS A 1 413 ? 24.766 31.853 -36.612 1.00 50.44 413 LYS A CA 1
ATOM 3374 C C . LYS A 1 413 ? 25.110 33.323 -36.879 1.00 50.44 413 LYS A C 1
ATOM 3376 O O . LYS A 1 413 ? 24.588 34.198 -36.193 1.00 50.44 413 LYS A O 1
ATOM 3381 N N . ASP A 1 414 ? 25.897 33.587 -37.917 1.00 53.56 414 ASP A N 1
ATOM 3382 C CA . ASP A 1 414 ? 26.367 34.923 -38.279 1.00 53.56 414 ASP A CA 1
ATOM 3383 C C . ASP A 1 414 ? 25.313 35.781 -38.998 1.00 53.56 414 ASP A C 1
ATOM 3385 O O . ASP A 1 414 ? 25.434 37.002 -39.023 1.00 53.56 414 ASP A O 1
ATOM 3389 N N . ARG A 1 415 ? 24.232 35.187 -39.533 1.00 51.53 415 ARG A N 1
ATOM 3390 C CA . ARG A 1 415 ? 23.155 35.947 -40.203 1.00 51.53 415 ARG A CA 1
ATOM 3391 C C . ARG A 1 415 ? 22.025 36.403 -39.276 1.00 51.53 415 ARG A C 1
ATOM 3393 O O . ARG A 1 415 ? 21.241 37.251 -39.680 1.00 51.53 415 ARG A O 1
ATOM 3400 N N . ILE A 1 416 ? 21.929 35.874 -38.053 1.00 50.66 416 ILE A N 1
ATOM 3401 C CA . ILE A 1 416 ? 20.787 36.146 -37.153 1.00 50.66 416 ILE A CA 1
ATOM 3402 C C . ILE A 1 416 ? 21.059 37.329 -36.202 1.00 50.66 416 ILE A C 1
ATOM 3404 O O . ILE A 1 416 ? 20.122 37.943 -35.703 1.00 50.66 416 ILE A O 1
ATOM 3408 N N . LYS A 1 417 ? 22.323 37.704 -35.975 1.00 52.34 417 LYS A N 1
ATOM 3409 C CA . LYS A 1 417 ? 22.678 38.743 -34.992 1.00 52.34 417 LYS A CA 1
ATOM 3410 C C . LYS A 1 417 ? 22.543 40.210 -35.444 1.00 52.34 417 LYS A C 1
ATOM 3412 O O . LYS A 1 417 ? 22.115 40.998 -34.609 1.00 52.34 417 LYS A O 1
ATOM 3417 N N . PRO A 1 418 ? 22.832 40.632 -36.694 1.00 52.94 418 PRO A N 1
ATOM 3418 C CA . PRO A 1 418 ? 22.912 42.073 -36.967 1.00 52.94 418 PRO A CA 1
ATOM 3419 C C . PRO A 1 418 ? 21.548 42.766 -37.101 1.00 52.94 418 PRO A C 1
ATOM 3421 O O . PRO A 1 418 ? 21.376 43.876 -36.609 1.00 52.94 418 PRO A O 1
ATOM 3424 N N . GLN A 1 419 ? 20.572 42.129 -37.758 1.00 55.03 419 GLN A N 1
ATOM 3425 C CA . GLN A 1 419 ? 19.276 42.763 -38.045 1.00 55.03 419 GLN A CA 1
ATOM 3426 C C . GLN A 1 419 ? 18.335 42.755 -36.837 1.00 55.03 419 GLN A C 1
ATOM 3428 O O . GLN A 1 419 ? 17.725 43.773 -36.533 1.00 55.03 419 GLN A O 1
ATOM 3433 N N . PHE A 1 420 ? 18.288 41.656 -36.082 1.00 53.12 420 PHE A N 1
ATOM 3434 C CA . PHE A 1 420 ? 17.374 41.537 -34.943 1.00 53.12 420 PHE A CA 1
ATOM 3435 C C . PHE A 1 420 ? 17.779 42.441 -33.762 1.00 53.12 420 PHE A C 1
ATOM 3437 O O . PHE A 1 420 ? 16.920 43.021 -33.105 1.00 53.12 420 PHE A O 1
ATOM 3444 N N . GLU A 1 421 ? 19.084 42.623 -33.510 1.00 55.31 421 GLU A N 1
ATOM 3445 C CA . GLU A 1 421 ? 19.569 43.570 -32.491 1.00 55.31 421 GLU A CA 1
ATOM 3446 C C . GLU A 1 421 ? 19.359 45.035 -32.902 1.00 55.31 421 GLU A C 1
ATOM 3448 O O . GLU A 1 421 ? 19.066 45.872 -32.044 1.00 55.31 421 GLU A O 1
ATOM 3453 N N . ALA A 1 422 ? 19.472 45.352 -34.198 1.00 60.59 422 ALA A N 1
ATOM 3454 C CA . ALA A 1 422 ? 19.207 46.691 -34.723 1.00 60.59 422 ALA A CA 1
ATOM 3455 C C . ALA A 1 422 ? 17.713 47.051 -34.650 1.00 60.59 422 ALA A C 1
ATOM 3457 O O . ALA A 1 422 ? 17.372 48.157 -34.231 1.00 60.59 422 ALA A O 1
ATOM 3458 N N . ASP A 1 423 ? 16.828 46.105 -34.973 1.00 60.72 423 ASP A N 1
ATOM 3459 C CA . ASP A 1 423 ? 15.376 46.304 -34.918 1.00 60.72 423 ASP A CA 1
ATOM 3460 C C . ASP A 1 423 ? 14.866 46.437 -33.475 1.00 60.72 423 ASP A C 1
ATOM 3462 O O . ASP A 1 423 ? 14.041 47.307 -33.188 1.00 60.72 423 ASP A O 1
ATOM 3466 N N . ILE A 1 424 ? 15.411 45.655 -32.533 1.00 60.34 424 ILE A N 1
ATOM 3467 C CA . ILE A 1 424 ? 15.096 45.791 -31.102 1.00 60.34 424 ILE A CA 1
ATOM 3468 C C . ILE A 1 424 ? 15.600 47.131 -30.560 1.00 60.34 424 ILE A C 1
ATOM 3470 O O . ILE A 1 424 ? 14.851 47.818 -29.865 1.00 60.34 424 ILE A O 1
ATOM 3474 N N . LYS A 1 425 ? 16.834 47.541 -30.893 1.00 61.50 425 LYS A N 1
ATOM 3475 C CA . LYS A 1 425 ? 17.356 48.851 -30.478 1.00 61.50 425 LYS A CA 1
ATOM 3476 C C . LYS A 1 425 ? 16.482 49.982 -31.003 1.00 61.50 425 LYS A C 1
ATOM 3478 O O . LYS A 1 425 ? 16.047 50.784 -30.191 1.00 61.50 425 LYS A O 1
ATOM 3483 N N . ASN A 1 426 ? 16.157 49.987 -32.297 1.00 66.19 426 ASN A N 1
ATOM 3484 C CA . ASN A 1 426 ? 15.313 51.011 -32.918 1.00 66.19 426 ASN A CA 1
ATOM 3485 C C . ASN A 1 426 ? 13.886 51.044 -32.354 1.00 66.19 426 ASN A C 1
ATOM 3487 O O . ASN A 1 426 ? 13.295 52.118 -32.238 1.00 66.19 426 ASN A O 1
ATOM 3491 N N . SER A 1 427 ? 13.322 49.888 -31.988 1.00 63.19 427 SER A N 1
ATOM 3492 C CA . SER A 1 427 ? 12.016 49.832 -31.328 1.00 63.19 427 SER A CA 1
ATOM 3493 C C . SER A 1 427 ? 12.081 50.389 -29.904 1.00 63.19 427 SER A C 1
ATOM 3495 O O . SER A 1 427 ? 11.168 51.099 -29.492 1.00 63.19 427 SER A O 1
ATOM 3497 N N . ILE A 1 428 ? 13.154 50.114 -29.155 1.00 62.72 428 ILE A N 1
ATOM 3498 C CA . ILE A 1 428 ? 13.344 50.627 -27.791 1.00 62.72 428 ILE A CA 1
ATOM 3499 C C . ILE A 1 428 ? 13.581 52.146 -27.802 1.00 62.72 428 ILE A C 1
ATOM 3501 O O . ILE A 1 428 ? 12.944 52.844 -27.016 1.00 62.72 428 ILE A O 1
ATOM 3505 N N . THR A 1 429 ? 14.399 52.686 -28.716 1.00 64.81 429 THR A N 1
ATOM 3506 C CA . THR A 1 429 ? 14.601 54.145 -28.840 1.00 64.81 429 THR A CA 1
ATOM 3507 C C . THR A 1 429 ? 13.316 54.870 -29.220 1.00 64.81 429 THR A C 1
ATOM 3509 O O . THR A 1 429 ? 12.961 55.833 -28.551 1.00 64.81 429 THR A O 1
ATOM 3512 N N . LYS A 1 430 ? 12.546 54.364 -30.195 1.00 63.59 430 LYS A N 1
ATOM 3513 C CA . LYS A 1 430 ? 11.239 54.954 -30.547 1.00 63.59 430 LYS A CA 1
ATOM 3514 C C . LYS A 1 430 ? 10.225 54.924 -29.406 1.00 63.59 430 LYS A C 1
ATOM 3516 O O . LYS A 1 430 ? 9.342 55.772 -29.346 1.00 63.59 430 LYS A O 1
ATOM 3521 N N . THR A 1 431 ? 10.303 53.932 -28.522 1.00 60.09 431 THR A N 1
ATOM 3522 C CA . THR A 1 431 ? 9.390 53.848 -27.373 1.00 60.09 431 THR A CA 1
ATOM 3523 C C . THR A 1 431 ? 9.812 54.816 -26.265 1.00 60.09 431 THR A C 1
ATOM 3525 O O . THR A 1 431 ? 8.953 55.386 -25.606 1.00 60.09 431 THR A O 1
ATOM 3528 N N . LEU A 1 432 ? 11.117 55.049 -26.090 1.00 55.84 432 LEU A N 1
ATOM 3529 C CA . LEU A 1 432 ? 11.658 55.991 -25.105 1.00 55.84 432 LEU A CA 1
ATOM 3530 C C . LEU A 1 432 ? 11.476 57.461 -25.516 1.00 55.84 432 LEU A C 1
ATOM 3532 O O . LEU A 1 432 ? 11.169 58.279 -24.659 1.00 55.84 432 LEU A O 1
ATOM 3536 N N . GLU A 1 433 ? 11.581 57.784 -26.808 1.00 58.31 433 GLU A N 1
ATOM 3537 C CA . GLU A 1 433 ? 11.346 59.142 -27.337 1.00 58.31 433 GLU A CA 1
ATOM 3538 C C . GLU A 1 433 ? 9.881 59.595 -27.245 1.00 58.31 433 GLU A C 1
ATOM 3540 O O . GLU A 1 433 ? 9.609 60.786 -27.272 1.00 58.31 433 GLU A O 1
ATOM 3545 N N . ASN A 1 434 ? 8.931 58.663 -27.114 1.00 51.91 434 ASN A N 1
ATOM 3546 C CA . ASN A 1 434 ? 7.509 58.981 -26.928 1.00 51.91 434 ASN A CA 1
ATOM 3547 C C . ASN A 1 434 ? 7.097 59.104 -25.445 1.00 51.91 434 ASN A C 1
ATOM 3549 O O . ASN A 1 434 ? 5.926 59.351 -25.158 1.00 51.91 434 ASN A O 1
ATOM 3553 N N . VAL A 1 435 ? 8.021 58.870 -24.506 1.00 51.19 435 VAL A N 1
ATOM 3554 C CA . VAL A 1 435 ? 7.769 58.885 -23.048 1.00 51.19 435 VAL A CA 1
ATOM 3555 C C . VAL A 1 435 ? 8.445 60.082 -22.355 1.00 51.19 435 VAL A C 1
ATOM 3557 O O . VAL A 1 435 ? 8.194 60.333 -21.177 1.00 51.19 435 VAL A O 1
ATOM 3560 N N . THR A 1 436 ? 9.245 60.859 -23.084 1.00 41.94 436 THR A N 1
ATOM 3561 C CA . THR A 1 436 ? 9.758 62.186 -22.694 1.00 41.94 436 THR A CA 1
ATOM 3562 C C . THR A 1 436 ? 9.049 63.269 -23.478 1.00 41.94 436 THR A C 1
ATOM 3564 O O . THR A 1 436 ? 8.698 64.300 -22.865 1.00 41.94 436 THR A O 1
#

Sequence (436 aa):
MVEIDFSVYENLPKYKEITTQSIYVSNKFEKFHPEGIYSEQIFGPLENNRCQCGKTFGKINNGKRCEHCGVLCASSDLRSKTFGKIKLPEGIYVLNPIFIGTLSKTFGPFAVKNVLNKSKYHDNKESPYYFSMEKFKIVKSSRLRDDEEILEEYPVFDISSLKRCYDKVIELSKENEKLKKYIETHINNPKILDYIFLNEIPVISPSSRPIIKINNNAKSIPHKISTLYIKLITNKKNISDALFKENSDIFGYTVFKYQEKIMMIYDEILESNFKKKESYLRESLTGKTVEFSQRAVIIPNPALKPYQIGLHEESVKKLFLPEILHFLFNKFQEKDIDGVGLSVVEFIQKTYNMIGHGKKLEIPNGLFLEFLGKYINKLDTVIERQPTLYMYNIVAVKIGKVFGDNDIPKLNKDRIKPQFEADIKNSITKTLENVT

Nearest PDB structures (foldseek):
  8fvw-assembly1_G  TM=6.517E-01  e=6.083E-18  Escherichia coli K-12
  8pim-assembly1_J  TM=6.474E-01  e=1.129E-17  Escherichia coli
  7uwh-assembly1_J  TM=6.543E-01  e=8.536E-17  Escherichia coli
  5zx2-assembly1_D  TM=6.346E-01  e=1.986E-15  Mycobacterium tuberculosis H37Rv
  8e8m-assembly1_D  TM=6.310E-01  e=9.583E-15  Mycobacterium tuberculosis

Mean predicted aligned error: 12.79 Å

pLDDT: mean 81.23, std 14.52, range [24.75, 95.88]

Solvent-accessible surface area (backbone atoms only — not comparable to full-atom values): 25239 Å² total; per-residue (Å²): 132,83,83,75,78,60,76,80,56,74,75,58,69,77,58,46,70,45,82,41,59,49,53,39,74,52,96,70,64,78,49,57,14,67,43,13,83,62,8,32,50,61,29,30,14,88,43,67,20,24,21,90,80,61,82,42,52,44,76,91,39,48,81,40,61,30,93,86,66,55,11,36,10,29,58,29,66,40,21,61,75,29,46,35,23,37,72,53,64,90,96,48,53,33,71,34,72,88,42,48,64,52,49,19,70,53,37,28,53,67,46,49,54,47,35,71,32,76,90,37,36,66,62,19,65,78,53,30,24,31,40,28,71,83,74,60,26,42,41,47,56,93,75,60,58,97,85,59,60,57,45,76,95,37,54,28,28,37,60,67,34,41,47,56,35,48,54,49,52,56,57,50,28,76,77,34,67,70,56,32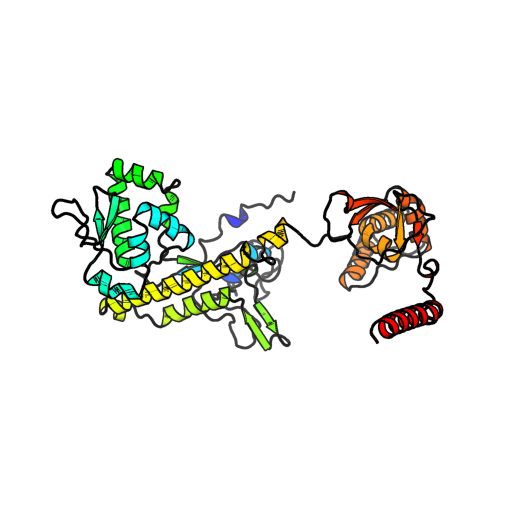,53,54,49,46,74,68,41,87,51,74,73,54,66,71,55,36,56,34,46,60,44,79,34,78,24,44,67,85,47,53,68,50,68,42,76,96,46,76,40,75,50,66,27,71,61,54,52,49,52,31,58,57,47,58,56,58,78,78,59,58,75,68,63,45,77,75,30,69,65,63,41,55,54,48,46,48,56,51,38,54,53,49,44,53,41,53,51,49,49,46,43,54,44,57,69,40,81,85,1,55,53,41,40,72,74,72,59,68,92,64,82,69,67,85,88,76,88,86,74,95,58,89,88,53,57,95,59,36,40,75,41,44,51,70,54,49,57,58,51,42,37,71,61,51,52,50,52,52,52,54,44,57,72,70,63,76,62,81,91,66,96,66,50,74,66,51,52,52,50,51,54,48,54,34,54,74,72,73,42,79,85,84,70,58,68,69,62,50,51,53,48,43,76,76,40,39,93,76,44,73,43,76,48,75,49,84,79,72,85,52,74,82,38,49,45,76,29,35,55,69,45,75,37,54,83,88,70,52,82,77,78,61,71,81,74,61,55,66,60,57,55,50,52,51,50,54,52,50,50,58,55,52,67,74,75,113

Radius of gyration: 33.63 Å; Cα contacts (8 Å, |Δi|>4): 532; chains: 1; bounding box: 68×88×87 Å